Protein AF-0000000074520453 (afdb_homodimer)

Structure (mmCIF, N/CA/C/O backbone):
data_AF-0000000074520453-model_v1
#
loop_
_entity.id
_entity.type
_entity.pdbx_description
1 polymer 'Transcriptional regulator, TetR family'
#
loop_
_atom_site.group_PDB
_atom_site.id
_atom_site.type_symbol
_atom_site.label_atom_id
_atom_site.label_alt_id
_atom_site.label_comp_id
_atom_site.label_asym_id
_atom_site.label_entity_id
_atom_site.label_seq_id
_atom_site.pdbx_PDB_ins_code
_atom_site.Cartn_x
_atom_site.Cartn_y
_atom_site.Cartn_z
_atom_site.occupancy
_atom_site.B_iso_or_equiv
_atom_site.auth_seq_id
_atom_site.auth_comp_id
_atom_site.auth_asym_id
_atom_site.auth_atom_id
_atom_site.pdbx_PDB_model_num
ATOM 1 N N . MET A 1 1 ? -25.594 -18.703 -14.453 1 87.06 1 MET A N 1
ATOM 2 C CA . MET A 1 1 ? -26.094 -17.484 -15.078 1 87.06 1 MET A CA 1
ATOM 3 C C . MET A 1 1 ? -26.5 -16.453 -14.023 1 87.06 1 MET A C 1
ATOM 5 O O . MET A 1 1 ? -25.906 -15.383 -13.938 1 87.06 1 MET A O 1
ATOM 9 N N . THR A 1 2 ? -27.297 -16.922 -13 1 93.69 2 THR A N 1
ATOM 10 C CA . THR A 1 2 ? -27.812 -16 -11.984 1 93.69 2 THR A CA 1
ATOM 11 C C . THR A 1 2 ? -26.688 -15.523 -11.078 1 93.69 2 THR A C 1
ATOM 13 O O . THR A 1 2 ? -26.547 -14.32 -10.836 1 93.69 2 THR A O 1
ATOM 16 N N . ARG A 1 3 ? -25.828 -16.422 -10.727 1 95.81 3 ARG A N 1
ATOM 17 C CA . ARG A 1 3 ? -24.719 -16.094 -9.836 1 95.81 3 ARG A CA 1
ATOM 18 C C . ARG A 1 3 ? -23.812 -15.047 -10.461 1 95.81 3 ARG A C 1
ATOM 20 O O . ARG A 1 3 ? -23.406 -14.086 -9.805 1 95.81 3 ARG A O 1
ATOM 27 N N . GLU A 1 4 ? -23.547 -15.211 -11.695 1 96.06 4 GLU A N 1
ATOM 28 C CA . GLU A 1 4 ? -22.672 -14.281 -12.422 1 96.06 4 GLU A CA 1
ATOM 29 C C . GLU A 1 4 ? -23.328 -12.906 -12.547 1 96.06 4 GLU A C 1
ATOM 31 O O . GLU A 1 4 ? -22.641 -11.883 -12.438 1 96.06 4 GLU A O 1
ATOM 36 N N . ARG A 1 5 ? -24.578 -12.93 -12.766 1 96.88 5 ARG A N 1
ATOM 37 C CA . ARG A 1 5 ? -25.312 -11.672 -12.859 1 96.88 5 ARG A CA 1
ATOM 38 C C . ARG A 1 5 ? -25.219 -10.883 -11.562 1 96.88 5 ARG A C 1
ATOM 40 O O . ARG A 1 5 ? -25.047 -9.664 -11.578 1 96.88 5 ARG A O 1
ATOM 47 N N . ILE A 1 6 ? -25.328 -11.594 -10.484 1 98.12 6 ILE A N 1
ATOM 48 C CA . ILE A 1 6 ? -25.25 -10.977 -9.164 1 98.12 6 ILE A CA 1
ATOM 49 C C . ILE A 1 6 ? -23.844 -10.406 -8.945 1 98.12 6 ILE A C 1
ATOM 51 O O . ILE A 1 6 ? -23.688 -9.258 -8.531 1 98.12 6 ILE A O 1
ATOM 55 N N . LEU A 1 7 ? -22.844 -11.172 -9.32 1 98.25 7 LEU A N 1
ATOM 56 C CA . LEU A 1 7 ? -21.469 -10.75 -9.125 1 98.25 7 LEU A CA 1
ATOM 57 C C . LEU A 1 7 ? -21.125 -9.578 -10.047 1 98.25 7 LEU A C 1
ATOM 59 O O . LEU A 1 7 ? -20.406 -8.664 -9.641 1 98.25 7 LEU A O 1
ATOM 63 N N . MET A 1 8 ? -21.703 -9.562 -11.211 1 97.81 8 MET A N 1
ATOM 64 C CA . MET A 1 8 ? -21.453 -8.469 -12.141 1 97.81 8 MET A CA 1
ATOM 65 C C . MET A 1 8 ? -22.109 -7.184 -11.656 1 97.81 8 MET A C 1
ATOM 67 O O . MET A 1 8 ? -21.547 -6.098 -11.82 1 97.81 8 MET A O 1
ATOM 71 N N . ALA A 1 9 ? -23.25 -7.344 -11.086 1 98.06 9 ALA A N 1
ATOM 72 C CA . ALA A 1 9 ? -23.922 -6.184 -10.492 1 98.06 9 ALA A CA 1
ATOM 73 C C . ALA A 1 9 ? -23.094 -5.617 -9.336 1 98.06 9 ALA A C 1
ATOM 75 O O . ALA A 1 9 ? -22.969 -4.402 -9.195 1 98.06 9 ALA A O 1
ATOM 76 N N . ALA A 1 10 ? -22.594 -6.52 -8.539 1 98.19 10 ALA A N 1
ATOM 77 C CA . ALA A 1 10 ? -21.734 -6.094 -7.445 1 98.19 10 ALA A CA 1
ATOM 78 C C . ALA A 1 10 ? -20.5 -5.371 -7.98 1 98.19 10 ALA A C 1
ATOM 80 O O . ALA A 1 10 ? -20.109 -4.32 -7.461 1 98.19 10 ALA A O 1
ATOM 81 N N . LYS A 1 11 ? -19.859 -5.918 -9.008 1 98.25 11 LYS A N 1
ATOM 82 C CA . LYS A 1 11 ? -18.688 -5.316 -9.633 1 98.25 11 LYS A CA 1
ATOM 83 C C . LYS A 1 11 ? -18.984 -3.887 -10.078 1 98.25 11 LYS A C 1
ATOM 85 O O . LYS A 1 11 ? -18.219 -2.969 -9.766 1 98.25 11 LYS A O 1
ATOM 90 N N . ASP A 1 12 ? -20.094 -3.686 -10.773 1 97.69 12 ASP A N 1
ATOM 91 C CA . ASP A 1 12 ? -20.453 -2.371 -11.289 1 97.69 12 ASP A CA 1
ATOM 92 C C . ASP A 1 12 ? -20.688 -1.38 -10.156 1 97.69 12 ASP A C 1
ATOM 94 O O . ASP A 1 12 ? -20.281 -0.221 -10.234 1 97.69 12 ASP A O 1
ATOM 98 N N . TYR A 1 13 ? -21.328 -1.87 -9.141 1 98 13 TYR A N 1
ATOM 99 C CA . TYR A 1 13 ? -21.578 -1.03 -7.977 1 98 13 TYR A CA 1
ATOM 100 C C . TYR A 1 13 ? -20.281 -0.641 -7.285 1 98 13 TYR A C 1
ATOM 102 O O . TYR A 1 13 ? -20.078 0.531 -6.965 1 98 13 TYR A O 1
ATOM 110 N N . LEU A 1 14 ? -19.391 -1.543 -7.129 1 97.5 14 LEU A N 1
ATOM 111 C CA . LEU A 1 14 ? -18.203 -1.374 -6.297 1 97.5 14 LEU A CA 1
ATOM 112 C C . LEU A 1 14 ? -17.125 -0.59 -7.039 1 97.5 14 LEU A C 1
ATOM 114 O O . LEU A 1 14 ? -16.172 -0.107 -6.43 1 97.5 14 LEU A O 1
ATOM 118 N N . GLU A 1 15 ? -17.25 -0.456 -8.312 1 96.75 15 GLU A N 1
ATOM 119 C CA . GLU A 1 15 ? -16.344 0.388 -9.078 1 96.75 15 GLU A CA 1
ATOM 120 C C . GLU A 1 15 ? -16.531 1.862 -8.727 1 96.75 15 GLU A C 1
ATOM 122 O O . GLU A 1 15 ? -15.625 2.674 -8.93 1 96.75 15 GLU A O 1
ATOM 127 N 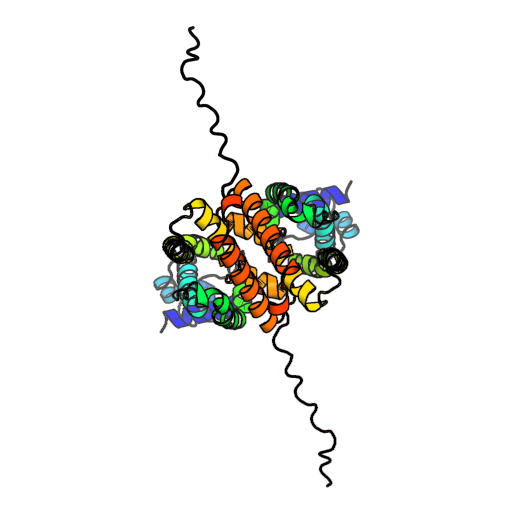N . LYS A 1 16 ? -17.703 2.088 -8.133 1 94.62 16 LYS A N 1
ATOM 128 C CA . LYS A 1 16 ? -18.047 3.488 -7.906 1 94.62 16 LYS A CA 1
ATOM 129 C C . LYS A 1 16 ? -18.359 3.75 -6.438 1 94.62 16 LYS A C 1
ATOM 131 O O . LYS A 1 16 ? -18.406 4.902 -6 1 94.62 16 LYS A O 1
ATOM 136 N N . ASN A 1 17 ? -18.578 2.65 -5.715 1 92.44 17 ASN A N 1
ATOM 137 C CA . ASN A 1 17 ? -19.078 2.82 -4.355 1 92.44 17 ASN A CA 1
ATOM 138 C C . ASN A 1 17 ? -18.281 1.992 -3.354 1 92.44 17 ASN A C 1
ATOM 140 O O . ASN A 1 17 ? -17.547 1.086 -3.742 1 92.44 17 ASN A O 1
ATOM 144 N N . ASP A 1 18 ? -18.453 2.322 -2.129 1 91.38 18 ASP A N 1
ATOM 145 C CA . ASP A 1 18 ? -17.797 1.668 -1.004 1 91.38 18 ASP A CA 1
ATOM 146 C C . ASP A 1 18 ? -18.469 0.334 -0.677 1 91.38 18 ASP A C 1
ATOM 148 O O . ASP A 1 18 ? -19.688 0.247 -0.61 1 91.38 18 ASP A O 1
ATOM 152 N N . ILE A 1 19 ? -17.672 -0.676 -0.537 1 94.12 19 ILE A N 1
ATOM 153 C CA . ILE A 1 19 ? -18.172 -2.029 -0.296 1 94.12 19 ILE A CA 1
ATOM 154 C C . ILE A 1 19 ? -18.922 -2.074 1.025 1 94.12 19 ILE A C 1
ATOM 156 O O . ILE A 1 19 ? -19.859 -2.871 1.187 1 94.12 19 ILE A O 1
ATOM 160 N N . GLU A 1 20 ? -18.531 -1.206 1.983 1 90.81 20 GLU A N 1
ATOM 161 C CA . GLU A 1 20 ? -19.188 -1.22 3.293 1 90.81 20 GLU A CA 1
ATOM 162 C C . GLU A 1 20 ? -20.625 -0.719 3.203 1 90.81 20 GLU A C 1
ATOM 164 O O . GLU A 1 20 ? -21.406 -0.883 4.145 1 90.81 20 GLU A O 1
ATOM 169 N N . ARG A 1 21 ? -21.047 -0.16 2.098 1 92.12 21 ARG A N 1
ATOM 170 C CA . ARG A 1 21 ? -22.406 0.341 1.896 1 92.12 21 ARG A CA 1
ATOM 171 C C . ARG A 1 21 ? -23.219 -0.631 1.06 1 92.12 21 ARG A C 1
ATOM 173 O O . ARG A 1 21 ? -24.422 -0.419 0.851 1 92.12 21 ARG A O 1
ATOM 180 N N . LEU A 1 22 ? -22.594 -1.627 0.561 1 96.19 22 LEU A N 1
ATOM 181 C CA . LEU A 1 22 ? -23.266 -2.615 -0.266 1 96.19 22 LEU A CA 1
ATOM 182 C C . LEU A 1 22 ? -24.109 -3.551 0.593 1 96.19 22 LEU A C 1
ATOM 184 O O . LEU A 1 22 ? -23.672 -3.998 1.652 1 96.19 22 LEU A O 1
ATOM 188 N N . THR A 1 23 ? -25.344 -3.752 0.227 1 97.25 23 THR A N 1
ATOM 189 C CA . THR A 1 23 ? -26.219 -4.715 0.896 1 97.25 23 THR A CA 1
ATOM 190 C C . THR A 1 23 ? -26.75 -5.746 -0.095 1 97.25 23 THR A C 1
ATOM 192 O O . THR A 1 23 ? -26.75 -5.508 -1.305 1 97.25 23 THR A O 1
ATOM 195 N N . LEU A 1 24 ? -27.172 -6.852 0.428 1 98.06 24 LEU A N 1
ATOM 196 C CA . LEU A 1 24 ? -27.75 -7.887 -0.43 1 98.06 24 LEU A CA 1
ATOM 197 C C . LEU A 1 24 ? -29.016 -7.391 -1.104 1 98.06 24 LEU A C 1
ATOM 199 O O . LEU A 1 24 ? -29.297 -7.73 -2.26 1 98.06 24 LEU A O 1
ATOM 203 N N . ARG A 1 25 ? -29.766 -6.609 -0.446 1 97.75 25 ARG A N 1
ATOM 204 C CA . ARG A 1 25 ? -30.969 -6.027 -1.031 1 97.75 25 ARG A CA 1
ATOM 205 C C . ARG A 1 25 ? -30.625 -5.133 -2.217 1 97.75 25 ARG A C 1
ATOM 207 O O . ARG A 1 25 ? -31.281 -5.199 -3.262 1 97.75 25 ARG A O 1
ATOM 214 N N . ARG A 1 26 ? -29.656 -4.332 -2.031 1 97.88 26 ARG A N 1
ATOM 215 C CA . ARG A 1 26 ? -29.219 -3.436 -3.098 1 97.88 26 ARG A CA 1
ATOM 216 C C . ARG A 1 26 ? -28.719 -4.223 -4.301 1 97.88 26 ARG A C 1
ATOM 218 O O . ARG A 1 26 ? -29 -3.867 -5.445 1 97.88 26 ARG A O 1
ATOM 225 N N . VAL A 1 27 ? -27.922 -5.277 -4.074 1 98 27 VAL A N 1
ATOM 226 C CA . VAL A 1 27 ? -27.391 -6.113 -5.148 1 98 27 VAL A CA 1
ATOM 227 C C . VAL A 1 27 ? -28.547 -6.781 -5.898 1 98 27 VAL A C 1
ATOM 229 O O . VAL A 1 27 ? -28.5 -6.922 -7.121 1 98 27 VAL A O 1
ATOM 232 N N . ALA A 1 28 ? -29.562 -7.211 -5.156 1 98.25 28 ALA A N 1
ATOM 233 C CA . ALA A 1 28 ? -30.75 -7.785 -5.789 1 98.25 28 ALA A CA 1
ATOM 234 C C . ALA A 1 28 ? -31.391 -6.789 -6.738 1 98.25 28 ALA A C 1
ATOM 236 O O . ALA A 1 28 ? -31.672 -7.113 -7.895 1 98.25 28 ALA A O 1
ATOM 237 N N . GLU A 1 29 ? -31.578 -5.613 -6.293 1 98.12 29 GLU A N 1
ATOM 238 C CA . GLU A 1 29 ? -32.156 -4.547 -7.098 1 98.12 29 GLU A CA 1
ATOM 239 C C . GLU A 1 29 ? -31.344 -4.285 -8.352 1 98.12 29 GLU A C 1
ATOM 241 O O . GLU A 1 29 ? -31.891 -4.207 -9.453 1 98.12 29 GLU A O 1
ATOM 246 N N . LEU A 1 30 ? -30.078 -4.211 -8.227 1 97.56 30 LEU A N 1
ATOM 247 C CA . LEU A 1 30 ? -29.188 -3.84 -9.312 1 97.56 30 LEU A CA 1
ATOM 248 C C . LEU A 1 30 ? -29.062 -4.977 -10.32 1 97.56 30 LEU A C 1
ATOM 250 O O . LEU A 1 30 ? -28.859 -4.73 -11.516 1 97.56 30 LEU A O 1
ATOM 254 N N . SER A 1 31 ? -29.125 -6.211 -9.812 1 98 31 SER A N 1
ATOM 255 C CA . SER A 1 31 ? -28.906 -7.383 -10.656 1 98 31 SER A CA 1
ATOM 256 C C . SER A 1 31 ? -30.203 -7.805 -11.359 1 98 31 SER A C 1
ATOM 258 O O . SER A 1 31 ? -30.172 -8.609 -12.297 1 98 31 SER A O 1
ATOM 260 N N . GLY A 1 32 ? -31.328 -7.359 -10.883 1 97.62 32 GLY A N 1
ATOM 261 C CA . GLY A 1 32 ? -32.594 -7.793 -11.406 1 97.62 32 GLY A CA 1
ATOM 262 C C . GLY A 1 32 ? -33 -9.188 -10.961 1 97.62 32 GLY A C 1
ATOM 263 O O . GLY A 1 32 ? -33.844 -9.836 -11.586 1 97.62 32 GLY A O 1
ATOM 264 N N . VAL A 1 33 ? -32.281 -9.68 -10.039 1 97.88 33 VAL A N 1
ATOM 265 C CA . VAL A 1 33 ? -32.594 -10.969 -9.43 1 97.88 33 VAL A CA 1
ATOM 266 C C . VAL A 1 33 ? -33.375 -10.75 -8.141 1 97.88 33 VAL A C 1
ATOM 268 O O . VAL A 1 33 ? -33.094 -9.82 -7.383 1 97.88 33 VAL A O 1
ATOM 271 N N . SER A 1 34 ? -34.375 -11.586 -7.926 1 97.25 34 SER A N 1
ATOM 272 C CA . SER A 1 34 ? -35.188 -11.414 -6.746 1 97.25 34 SER A CA 1
ATOM 273 C C . SER A 1 34 ? -34.375 -11.562 -5.465 1 97.25 34 SER A C 1
ATOM 275 O O . SER A 1 34 ? -33.438 -12.367 -5.402 1 97.25 34 SER A O 1
ATOM 277 N N . PRO A 1 35 ? -34.812 -10.797 -4.418 1 97.31 35 PRO A N 1
ATOM 278 C CA . PRO A 1 35 ? -34.062 -10.883 -3.15 1 97.31 35 PRO A CA 1
ATOM 279 C C . PRO A 1 35 ? -34 -12.312 -2.605 1 97.31 35 PRO A C 1
ATOM 281 O O . PRO A 1 35 ? -32.906 -12.781 -2.234 1 97.31 35 PRO A O 1
ATOM 284 N N . PRO A 1 36 ? -35.062 -13.086 -2.594 1 97.75 36 PRO A N 1
ATOM 285 C CA . PRO A 1 36 ? -34.969 -14.461 -2.102 1 97.75 36 PRO A CA 1
ATOM 286 C C . PRO A 1 36 ? -33.938 -15.289 -2.867 1 97.75 36 PRO A C 1
ATOM 288 O O . PRO A 1 36 ? -33.188 -16.078 -2.266 1 97.75 36 PRO A O 1
ATOM 291 N N . THR A 1 37 ? -33.875 -15.078 -4.094 1 97.88 37 THR A N 1
ATOM 292 C CA . THR A 1 37 ? -32.906 -15.797 -4.926 1 97.88 37 THR A CA 1
ATOM 293 C C . THR A 1 37 ? -31.484 -15.375 -4.582 1 97.88 37 THR A C 1
ATOM 295 O O . THR A 1 37 ? -30.594 -16.219 -4.484 1 97.88 37 THR A O 1
ATOM 298 N N . VAL A 1 38 ? -31.234 -14.055 -4.414 1 98.31 38 VAL A N 1
ATOM 299 C CA . VAL A 1 38 ? -29.906 -13.562 -4.039 1 98.31 38 VAL A CA 1
ATOM 300 C C . VAL A 1 38 ? -29.5 -14.148 -2.691 1 98.31 38 VAL A C 1
ATOM 302 O O . VAL A 1 38 ? -28.375 -14.633 -2.531 1 98.31 38 VAL A O 1
ATOM 305 N N . TYR A 1 39 ? -30.453 -14.219 -1.757 1 97.94 39 TYR A N 1
ATOM 306 C CA . TYR A 1 39 ? -30.172 -14.734 -0.421 1 97.94 39 TYR A CA 1
ATOM 307 C C . TYR A 1 39 ? -29.922 -16.234 -0.461 1 97.94 39 TYR A C 1
ATOM 309 O O . TYR A 1 39 ? -29.172 -16.766 0.371 1 97.94 39 TYR A O 1
ATOM 317 N N . ALA A 1 40 ? -30.547 -16.906 -1.417 1 97.75 40 ALA A N 1
ATOM 318 C CA . ALA A 1 40 ? -30.297 -18.328 -1.584 1 97.75 40 ALA A CA 1
ATOM 319 C C . ALA A 1 40 ? -28.875 -18.578 -2.068 1 97.75 40 ALA A C 1
ATOM 321 O O . ALA A 1 40 ? -28.219 -19.547 -1.644 1 97.75 40 ALA A O 1
ATOM 322 N N . HIS A 1 41 ? -28.359 -17.734 -2.924 1 97.88 41 HIS A N 1
ATOM 323 C CA . HIS A 1 41 ? -27 -17.875 -3.469 1 97.88 41 HIS A CA 1
ATOM 324 C C . HIS A 1 41 ? -25.953 -17.391 -2.473 1 97.88 41 HIS A C 1
ATOM 326 O O . HIS A 1 41 ? -24.891 -18 -2.352 1 97.88 41 HIS A O 1
ATOM 332 N N . PHE A 1 42 ? -26.297 -16.25 -1.797 1 98.38 42 PHE A N 1
ATOM 333 C CA . PHE A 1 42 ? -25.406 -15.602 -0.833 1 98.38 42 PHE A CA 1
ATOM 334 C C . PHE A 1 42 ? -26.156 -15.25 0.443 1 98.38 42 PHE A C 1
ATOM 336 O O . PHE A 1 42 ? -26.641 -14.125 0.594 1 98.38 42 PHE A O 1
ATOM 343 N N . PRO A 1 43 ? -26.125 -16.109 1.357 1 98 43 PRO A N 1
ATOM 344 C CA . PRO A 1 43 ? -26.922 -15.938 2.57 1 98 43 PRO A CA 1
ATOM 345 C C . PRO A 1 43 ? -26.5 -14.719 3.393 1 98 43 PRO A C 1
ATOM 347 O O . PRO A 1 43 ? -27.328 -14.125 4.094 1 98 43 PRO A O 1
ATOM 350 N N . THR A 1 44 ? -25.188 -14.422 3.348 1 97.12 44 THR A N 1
ATOM 351 C CA . THR A 1 44 ? -24.688 -13.25 4.066 1 97.12 44 THR A CA 1
ATOM 352 C C . THR A 1 44 ? -23.828 -12.375 3.148 1 97.12 44 THR A C 1
ATOM 354 O O . THR A 1 44 ? -23.406 -12.82 2.08 1 97.12 44 THR A O 1
ATOM 357 N N . MET A 1 45 ? -23.641 -11.227 3.562 1 96.5 45 MET A N 1
ATOM 358 C CA . MET A 1 45 ? -22.75 -10.336 2.816 1 96.5 45 MET A CA 1
ATOM 359 C C . MET A 1 45 ? -21.328 -10.906 2.754 1 96.5 45 MET A C 1
ATOM 361 O O . MET A 1 45 ? -20.641 -10.773 1.738 1 96.5 45 MET A O 1
ATOM 365 N N . ASP A 1 46 ? -20.969 -11.531 3.795 1 95.94 46 ASP A N 1
ATOM 366 C CA . ASP A 1 46 ? -19.641 -12.172 3.814 1 95.94 46 ASP A CA 1
ATOM 367 C C . ASP A 1 46 ? -19.531 -13.242 2.732 1 95.94 46 ASP A C 1
ATOM 369 O O . ASP A 1 46 ? -18.5 -13.375 2.09 1 95.94 46 ASP A O 1
ATOM 373 N N . ASP A 1 47 ? -20.562 -13.93 2.551 1 97.5 47 ASP A N 1
ATOM 374 C CA . ASP A 1 47 ? -20.594 -14.945 1.502 1 97.5 47 ASP A CA 1
ATOM 375 C C . ASP A 1 47 ? -20.453 -14.305 0.12 1 97.5 47 ASP A C 1
ATOM 377 O O . ASP A 1 47 ? -19.75 -14.828 -0.742 1 97.5 47 ASP A O 1
ATOM 381 N N . LEU A 1 48 ? -21.172 -13.211 -0.053 1 98.25 48 LEU A N 1
ATOM 382 C CA . LEU A 1 48 ? -21.078 -12.516 -1.33 1 98.25 48 LEU A CA 1
ATOM 383 C C . LEU A 1 48 ? -19.672 -11.984 -1.561 1 98.25 48 LEU A C 1
ATOM 385 O O . LEU A 1 48 ? -19.109 -12.148 -2.648 1 98.25 48 LEU A O 1
ATOM 389 N N . ILE A 1 49 ? -19.062 -11.414 -0.543 1 97.5 49 ILE A N 1
ATOM 390 C CA . ILE A 1 49 ? -17.75 -10.805 -0.668 1 97.5 49 ILE A CA 1
ATOM 391 C C . ILE A 1 49 ? -16.703 -11.883 -0.929 1 97.5 49 ILE A C 1
ATOM 393 O O . ILE A 1 49 ? -15.805 -11.703 -1.751 1 97.5 49 ILE A O 1
ATOM 397 N N . ALA A 1 50 ? -16.844 -12.961 -0.25 1 96.94 50 ALA A N 1
ATOM 398 C CA . ALA A 1 50 ? -15.945 -14.086 -0.481 1 96.94 50 ALA A CA 1
ATOM 399 C C . ALA A 1 50 ? -16.047 -14.594 -1.917 1 96.94 50 ALA A C 1
ATOM 401 O O . ALA A 1 50 ? -15.039 -14.828 -2.574 1 96.94 50 ALA A O 1
ATOM 402 N N . ALA A 1 51 ? -17.25 -14.719 -2.377 1 97.5 51 ALA A N 1
ATOM 403 C CA . ALA A 1 51 ? -17.469 -15.164 -3.75 1 97.5 51 ALA A CA 1
ATOM 404 C C . ALA A 1 51 ? -16.938 -14.148 -4.75 1 97.5 51 ALA A C 1
ATOM 406 O O . ALA A 1 51 ? -16.359 -14.516 -5.777 1 97.5 51 ALA A O 1
ATOM 407 N N . PHE A 1 52 ? -17.109 -12.961 -4.441 1 97.81 52 PHE A N 1
ATOM 408 C CA . PHE A 1 52 ? -16.625 -11.883 -5.297 1 97.81 52 PHE A CA 1
ATOM 409 C C . PHE A 1 52 ? -15.094 -11.891 -5.359 1 97.81 52 PHE A C 1
ATOM 411 O O . PHE A 1 52 ? -14.516 -11.695 -6.43 1 97.81 52 PHE A O 1
ATOM 418 N N . PHE A 1 53 ? -14.477 -12.102 -4.289 1 96.44 53 PHE A N 1
ATOM 419 C CA . PHE A 1 53 ? -13.031 -12.227 -4.219 1 96.44 53 PHE A CA 1
ATOM 420 C C . PHE A 1 53 ? -12.539 -13.359 -5.117 1 96.44 53 PHE A C 1
ATOM 422 O O . PHE A 1 53 ? -11.609 -13.172 -5.906 1 96.44 53 PHE A O 1
ATOM 429 N N . GLN A 1 54 ? -13.188 -14.469 -5.012 1 95.38 54 GLN A N 1
ATOM 430 C CA . GLN A 1 54 ? -12.82 -15.625 -5.82 1 95.38 54 GLN A CA 1
ATOM 431 C C . GLN A 1 54 ? -13.102 -15.383 -7.297 1 95.38 54 GLN A C 1
ATOM 433 O O . GLN A 1 54 ? -12.414 -15.93 -8.164 1 95.38 54 GLN A O 1
ATOM 438 N N . TRP A 1 55 ? -14.086 -14.562 -7.531 1 96.69 55 TRP A N 1
ATOM 439 C CA . TRP A 1 55 ? -14.43 -14.18 -8.898 1 96.69 55 TRP A CA 1
ATOM 440 C C . TRP A 1 55 ? -13.375 -13.25 -9.484 1 96.69 55 TRP A C 1
ATOM 442 O O . TRP A 1 55 ? -13 -13.391 -10.656 1 96.69 55 TRP A O 1
ATOM 452 N N . LEU A 1 56 ? -12.852 -12.383 -8.742 1 96.81 56 LEU A N 1
ATOM 453 C CA . LEU A 1 56 ? -11.93 -11.344 -9.195 1 96.81 56 LEU A CA 1
ATOM 454 C C . LEU A 1 56 ? -10.508 -11.891 -9.297 1 96.81 56 LEU A C 1
ATOM 456 O O . LEU A 1 56 ? -9.75 -11.5 -10.188 1 96.81 56 LEU A O 1
ATOM 460 N N . LYS A 1 57 ? -10.148 -12.828 -8.516 1 95 57 LYS A N 1
ATOM 461 C CA . LYS A 1 57 ? -8.789 -13.336 -8.352 1 95 57 LYS A CA 1
ATOM 462 C C . LYS A 1 57 ? -8.227 -13.836 -9.68 1 95 57 LYS A C 1
ATOM 464 O O . LYS A 1 57 ? -7.141 -13.43 -10.102 1 95 57 LYS A O 1
ATOM 469 N N . PRO A 1 58 ? -8.945 -14.68 -10.438 1 95.06 58 PRO A N 1
ATOM 470 C CA . PRO A 1 58 ? -8.422 -15.133 -11.727 1 95.06 58 PRO A CA 1
ATOM 471 C C . PRO A 1 58 ? -8.367 -14.023 -12.773 1 95.06 58 PRO A C 1
ATOM 473 O O . PRO A 1 58 ? -7.531 -14.062 -13.68 1 95.06 58 PRO A O 1
ATOM 476 N N . ARG A 1 59 ? -9.172 -13.062 -12.641 1 96.75 59 ARG A N 1
ATOM 477 C CA . ARG A 1 59 ? -9.211 -11.953 -13.586 1 96.75 59 ARG A CA 1
ATOM 478 C C . ARG A 1 59 ? -8.023 -11.016 -13.391 1 96.75 59 ARG A C 1
ATOM 480 O O . ARG A 1 59 ? -7.59 -10.352 -14.328 1 96.75 59 ARG A O 1
ATOM 487 N N . LEU A 1 60 ? -7.477 -11.039 -12.219 1 96.69 60 LEU A N 1
ATOM 488 C CA . LEU A 1 60 ? -6.27 -10.273 -11.914 1 96.69 60 LEU A CA 1
ATOM 489 C C . LEU A 1 60 ? -5.02 -11.102 -12.195 1 96.69 60 LEU A C 1
ATOM 491 O O . LEU A 1 60 ? -3.902 -10.586 -12.133 1 96.69 60 LEU A O 1
ATOM 495 N N . GLY A 1 61 ? -5.191 -12.391 -12.445 1 94.5 61 GLY A N 1
ATOM 496 C CA . GLY A 1 61 ? -4.066 -13.281 -12.703 1 94.5 61 GLY A CA 1
ATOM 497 C C . GLY A 1 61 ? -3.402 -13.781 -11.438 1 94.5 61 GLY A C 1
ATOM 498 O O . GLY A 1 61 ? -2.336 -14.398 -11.5 1 94.5 61 GLY A O 1
ATOM 499 N N . LEU A 1 62 ? -4.004 -13.555 -10.297 1 91.25 62 LEU A N 1
ATOM 500 C CA . LEU A 1 62 ? -3.381 -13.844 -9.008 1 91.25 62 LEU A CA 1
ATOM 501 C C . LEU A 1 62 ? -3.562 -15.312 -8.633 1 91.25 62 LEU A C 1
ATOM 503 O O . LEU A 1 62 ? -2.98 -15.781 -7.652 1 91.25 62 LEU A O 1
ATOM 507 N N . ASP A 1 63 ? -4.297 -16.047 -9.398 1 87.81 63 ASP A N 1
ATOM 508 C CA . ASP A 1 63 ? -4.457 -17.469 -9.148 1 87.81 63 ASP A CA 1
ATOM 509 C C . ASP A 1 63 ? -3.604 -18.297 -10.109 1 87.81 63 ASP A C 1
ATOM 511 O O . ASP A 1 63 ? -3.621 -19.531 -10.055 1 87.81 63 ASP A O 1
ATOM 515 N N . GLN A 1 64 ? -2.895 -17.672 -10.953 1 88.81 64 GLN A N 1
ATOM 516 C CA . GLN A 1 64 ? -2.039 -18.359 -11.914 1 88.81 64 GLN A CA 1
ATOM 517 C C . GLN A 1 64 ? -0.696 -18.734 -11.289 1 88.81 64 GLN A C 1
ATOM 519 O O . GLN A 1 64 ? -0.22 -18.047 -10.375 1 88.81 64 GLN A O 1
ATOM 524 N N . PRO A 1 65 ? -0.131 -19.812 -11.789 1 88 65 PRO A N 1
ATOM 525 C CA . PRO A 1 65 ? 1.203 -20.172 -11.305 1 88 65 PRO A CA 1
ATOM 526 C C . PRO A 1 65 ? 2.24 -19.078 -11.578 1 88 65 PRO A C 1
ATOM 528 O O . PRO A 1 65 ? 2.174 -18.406 -12.602 1 88 65 PRO A O 1
ATOM 531 N N . LEU A 1 66 ? 3.094 -18.969 -10.68 1 90.25 66 LEU A N 1
ATOM 532 C CA . LEU A 1 66 ? 4.184 -18.016 -10.867 1 90.25 66 LEU A CA 1
ATOM 533 C C . LEU A 1 66 ? 5.172 -18.516 -11.914 1 90.25 66 LEU A C 1
ATOM 535 O O . LEU A 1 66 ? 5.355 -19.719 -12.07 1 90.25 66 LEU A O 1
ATOM 539 N N . PRO A 1 67 ? 5.734 -17.594 -12.664 1 91.06 67 PRO A N 1
ATOM 540 C CA . PRO A 1 67 ? 6.809 -18 -13.578 1 91.06 67 PRO A CA 1
ATOM 541 C C . PRO A 1 67 ? 8.062 -18.469 -12.836 1 91.06 67 PRO A C 1
ATOM 543 O O . PRO A 1 67 ? 8.117 -18.406 -11.602 1 91.06 67 PRO A O 1
ATOM 546 N N . SER A 1 68 ? 9.047 -18.984 -13.656 1 91.12 68 SER A N 1
ATOM 547 C CA . SER A 1 68 ? 10.328 -19.359 -13.078 1 91.12 68 SER A CA 1
ATOM 548 C C . SER A 1 68 ? 11.039 -18.172 -12.461 1 91.12 68 SER A C 1
ATOM 550 O O . SER A 1 68 ? 10.711 -17.016 -12.766 1 91.12 68 SER A O 1
ATOM 552 N N . LEU A 1 69 ? 11.977 -18.422 -11.609 1 91.56 69 LEU A N 1
ATOM 553 C CA . LEU A 1 69 ? 12.742 -17.359 -10.969 1 91.56 69 LEU A CA 1
ATOM 554 C C . LEU A 1 69 ? 13.422 -16.484 -12.016 1 91.56 69 LEU A C 1
ATOM 556 O O . LEU A 1 69 ? 13.477 -15.258 -11.852 1 91.56 69 LEU A O 1
ATOM 560 N N . LYS A 1 70 ? 13.844 -17.109 -13.086 1 91.75 70 LYS A N 1
ATOM 561 C CA . LYS A 1 70 ? 14.523 -16.391 -14.164 1 91.75 70 LYS A CA 1
ATOM 562 C C . LYS A 1 70 ? 13.578 -15.414 -14.859 1 91.75 70 LYS A C 1
ATOM 564 O O . LYS A 1 70 ? 14.008 -14.367 -15.336 1 91.75 70 LYS A O 1
ATOM 569 N N . GLU A 1 71 ? 12.281 -15.75 -14.828 1 95.06 71 GLU A N 1
ATOM 570 C CA . GLU A 1 71 ? 11.297 -14.945 -15.547 1 95.06 71 GLU A CA 1
ATOM 571 C C . GLU A 1 71 ? 10.453 -14.117 -14.586 1 95.06 71 GLU A C 1
ATOM 573 O O . GLU A 1 71 ? 9.547 -13.391 -15.008 1 95.06 71 GLU A O 1
ATOM 578 N N . LEU A 1 72 ? 10.758 -14.164 -13.352 1 95.75 72 LEU A N 1
ATOM 579 C CA . LEU A 1 72 ? 9.906 -13.555 -12.344 1 95.75 72 LEU A CA 1
ATOM 580 C C . LEU A 1 72 ? 9.805 -12.047 -12.555 1 95.75 72 LEU A C 1
ATOM 582 O O . LEU A 1 72 ? 8.75 -11.453 -12.328 1 95.75 72 LEU A O 1
ATOM 586 N N . ALA A 1 73 ? 10.875 -11.445 -13.023 1 96.75 73 ALA A N 1
ATOM 587 C CA . ALA A 1 73 ? 10.914 -10 -13.227 1 96.75 73 ALA A CA 1
ATOM 588 C C . ALA A 1 73 ? 9.945 -9.57 -14.32 1 96.75 73 ALA A C 1
ATOM 590 O O . ALA A 1 73 ? 9.641 -8.383 -14.461 1 96.75 73 ALA A O 1
ATOM 591 N N . THR A 1 74 ? 9.383 -10.477 -15.141 1 96.75 74 THR A N 1
ATOM 592 C CA . THR A 1 74 ? 8.422 -10.156 -16.188 1 96.75 74 THR A CA 1
ATOM 593 C C . THR A 1 74 ? 6.992 -10.25 -15.672 1 96.75 74 THR A C 1
ATOM 595 O O . THR A 1 74 ? 6.043 -9.922 -16.391 1 96.75 74 THR A O 1
ATOM 598 N N . LEU A 1 75 ? 6.855 -10.695 -14.477 1 96.69 75 LEU A N 1
ATOM 599 C CA . LEU A 1 75 ? 5.543 -10.93 -13.883 1 96.69 75 LEU A CA 1
ATOM 600 C C . LEU A 1 75 ? 4.699 -9.664 -13.898 1 96.69 75 LEU A C 1
ATOM 602 O O . LEU A 1 75 ? 3.51 -9.703 -14.211 1 96.69 75 LEU A O 1
ATOM 606 N N . PRO A 1 76 ? 5.254 -8.5 -13.57 1 98.06 76 PRO A N 1
ATOM 607 C CA . PRO A 1 76 ? 4.453 -7.273 -13.641 1 98.06 76 PRO A CA 1
ATOM 608 C C . PRO A 1 76 ? 3.875 -7.023 -15.031 1 98.06 76 PRO A C 1
ATOM 610 O O . PRO A 1 76 ? 2.775 -6.484 -15.164 1 98.06 76 PRO A O 1
ATOM 613 N N . ASP A 1 77 ? 4.574 -7.43 -16.062 1 97.56 77 ASP A N 1
ATOM 614 C CA . ASP A 1 77 ? 4.078 -7.277 -17.422 1 97.56 77 ASP A CA 1
ATOM 615 C C . ASP A 1 77 ? 2.803 -8.094 -17.641 1 97.56 77 ASP A C 1
ATOM 617 O O . ASP A 1 77 ? 1.944 -7.715 -18.438 1 97.56 77 ASP A O 1
ATOM 621 N N . ARG A 1 78 ? 2.719 -9.109 -16.953 1 96.75 78 ARG A N 1
ATOM 622 C CA . ARG A 1 78 ? 1.572 -10 -17.078 1 96.75 78 ARG A CA 1
ATOM 623 C C . ARG A 1 78 ? 0.417 -9.547 -16.203 1 96.75 78 ARG A C 1
ATOM 625 O O . ARG A 1 78 ? -0.744 -9.594 -16.609 1 96.75 78 ARG A O 1
ATOM 632 N N . LEU A 1 79 ? 0.709 -9.078 -15.039 1 98 79 LEU A N 1
ATOM 633 C CA . LEU A 1 79 ? -0.313 -8.82 -14.031 1 98 79 LEU A CA 1
ATOM 634 C C . LEU A 1 79 ? -0.833 -7.395 -14.133 1 98 79 LEU A C 1
ATOM 636 O O . LEU A 1 79 ? -2.039 -7.156 -14.023 1 98 79 LEU A O 1
ATOM 640 N N . PHE A 1 80 ? -0.005 -6.406 -14.359 1 98.56 80 PHE A N 1
ATOM 641 C CA . PHE A 1 80 ? -0.341 -5.004 -14.148 1 98.56 80 PHE A CA 1
ATOM 642 C C . PHE A 1 80 ? -1.363 -4.531 -15.172 1 98.56 80 PHE A C 1
ATOM 644 O O . PHE A 1 80 ? -2.234 -3.719 -14.859 1 98.56 80 PHE A O 1
ATOM 651 N N . PRO A 1 81 ? -1.335 -5.02 -16.453 1 98.38 81 PRO A N 1
ATOM 652 C CA . PRO A 1 81 ? -2.432 -4.652 -17.359 1 98.38 81 PRO A CA 1
ATOM 653 C C . PRO A 1 81 ? -3.801 -5.055 -16.812 1 98.38 81 PRO A C 1
ATOM 655 O O . PRO A 1 81 ? -4.789 -4.352 -17.031 1 98.38 81 PRO A O 1
ATOM 658 N N . ARG A 1 82 ? -3.854 -6.117 -16.125 1 98.12 82 ARG A N 1
ATOM 659 C CA . ARG A 1 82 ? -5.098 -6.551 -15.492 1 98.12 82 ARG A CA 1
ATOM 660 C C . ARG A 1 82 ? -5.469 -5.637 -14.328 1 98.12 82 ARG A C 1
ATOM 662 O O . ARG A 1 82 ? -6.641 -5.289 -14.156 1 98.12 82 ARG A O 1
ATOM 669 N N . TYR A 1 83 ? -4.477 -5.277 -13.531 1 98.31 83 TYR A N 1
ATOM 670 C CA . TYR A 1 83 ? -4.73 -4.328 -12.453 1 98.31 83 TYR A CA 1
ATOM 671 C C . TYR A 1 83 ? -5.266 -3.01 -13.008 1 98.31 83 TYR A C 1
ATOM 673 O O . TYR A 1 83 ? -6.168 -2.406 -12.422 1 98.31 83 TYR A O 1
ATOM 681 N N . GLU A 1 84 ? -4.656 -2.604 -14.203 1 98.25 84 GLU A N 1
ATOM 682 C CA . GLU A 1 84 ? -5.133 -1.393 -14.859 1 98.25 84 GLU A CA 1
ATOM 683 C C . GLU A 1 84 ? -6.602 -1.522 -15.266 1 98.25 84 GLU A C 1
ATOM 685 O O . GLU A 1 84 ? -7.387 -0.594 -15.07 1 98.25 84 GLU A O 1
ATOM 690 N N . GLU A 1 85 ? -6.922 -2.633 -15.758 1 97.69 85 GLU A N 1
ATOM 691 C CA . GLU A 1 85 ? -8.281 -2.891 -16.219 1 97.69 85 GLU A CA 1
ATOM 692 C C . GLU A 1 85 ? -9.289 -2.799 -15.086 1 97.69 85 GLU A C 1
ATOM 694 O O . GLU A 1 85 ? -10.375 -2.25 -15.25 1 97.69 85 GLU A O 1
ATOM 699 N N . TYR A 1 86 ? -8.898 -3.24 -13.922 1 97.69 86 TYR A N 1
ATOM 700 C CA . TYR A 1 86 ? -9.797 -3.27 -12.773 1 97.69 86 TYR A CA 1
ATOM 701 C C . TYR A 1 86 ? -9.43 -2.189 -11.766 1 97.69 86 TYR A C 1
ATOM 703 O O . TYR A 1 86 ? -9.758 -2.301 -10.578 1 97.69 86 TYR A O 1
ATOM 711 N N . GLY A 1 87 ? -8.75 -1.196 -12.227 1 96.5 87 GLY A N 1
ATOM 712 C CA . GLY A 1 87 ? -8.164 -0.158 -11.391 1 96.5 87 GLY A CA 1
ATOM 713 C C . GLY A 1 87 ? -9.172 0.479 -10.445 1 96.5 87 GLY A C 1
ATOM 714 O O . GLY A 1 87 ? -8.969 0.474 -9.227 1 96.5 87 GLY A O 1
ATOM 715 N N . PRO A 1 88 ? -10.258 0.9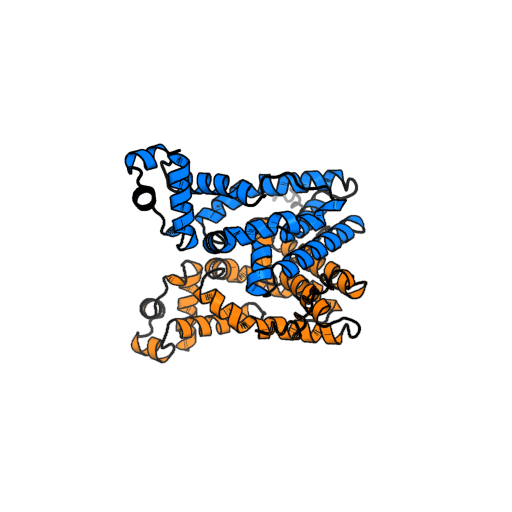86 -10.977 1 94.81 88 PRO A N 1
ATOM 716 C CA . PRO A 1 88 ? -11.258 1.613 -10.117 1 94.81 88 PRO A CA 1
ATOM 717 C C . PRO A 1 88 ? -11.797 0.663 -9.047 1 94.81 88 PRO A C 1
ATOM 719 O O . PRO A 1 88 ? -11.984 1.063 -7.895 1 94.81 88 PRO A O 1
ATOM 722 N N . LEU A 1 89 ? -11.992 -0.576 -9.391 1 97 89 LEU A N 1
ATOM 723 C CA . LEU A 1 89 ? -12.484 -1.586 -8.461 1 97 89 LEU A CA 1
ATOM 724 C C . LEU A 1 89 ? -11.469 -1.856 -7.359 1 97 89 LEU A C 1
ATOM 726 O O . LEU A 1 89 ? -11.812 -1.846 -6.176 1 97 89 LEU A O 1
ATOM 730 N N . LEU A 1 90 ? -10.219 -2.029 -7.738 1 95.62 90 LEU A N 1
ATOM 731 C CA . LEU A 1 90 ? -9.156 -2.297 -6.777 1 95.62 90 LEU A CA 1
ATOM 732 C C . LEU A 1 90 ? -9 -1.134 -5.805 1 95.62 90 LEU A C 1
ATOM 734 O O . LEU A 1 90 ? -8.898 -1.343 -4.594 1 95.62 90 LEU A O 1
ATOM 738 N N . ARG A 1 91 ? -9.062 0.041 -6.273 1 92.81 91 ARG A N 1
ATOM 739 C CA . ARG A 1 91 ? -8.914 1.235 -5.449 1 92.81 91 ARG A CA 1
ATOM 740 C C . ARG A 1 91 ? -10.047 1.352 -4.441 1 92.81 91 ARG A C 1
ATOM 742 O O . ARG A 1 91 ? -9.836 1.799 -3.311 1 92.81 91 ARG A O 1
ATOM 749 N N . ASN A 1 92 ? -11.227 0.918 -4.809 1 92.62 92 ASN A N 1
ATOM 750 C CA . ASN A 1 92 ? -12.383 1.04 -3.932 1 92.62 92 ASN A CA 1
ATOM 751 C C . ASN A 1 92 ? -12.453 -0.109 -2.932 1 92.62 92 ASN A C 1
ATOM 753 O O . ASN A 1 92 ? -13.117 0.003 -1.896 1 92.62 92 ASN A O 1
ATOM 757 N N . LEU A 1 93 ? -11.789 -1.17 -3.275 1 93.44 93 LEU A N 1
ATOM 758 C CA . LEU A 1 93 ? -11.844 -2.344 -2.412 1 93.44 93 LEU A CA 1
ATOM 759 C C . LEU A 1 93 ? -10.703 -2.328 -1.4 1 93.44 93 LEU A C 1
ATOM 761 O O . LEU A 1 93 ? -10.859 -2.791 -0.269 1 93.44 93 LEU A O 1
ATOM 765 N N . MET A 1 94 ? -9.625 -1.78 -1.732 1 89.31 94 MET A N 1
ATOM 766 C CA . MET A 1 94 ? -8.414 -1.852 -0.918 1 89.31 94 MET A CA 1
ATOM 767 C C . MET A 1 94 ? -8.609 -1.122 0.407 1 89.31 94 MET A C 1
ATOM 769 O O . MET A 1 94 ? -9.172 -0.027 0.442 1 89.31 94 MET A O 1
ATOM 773 N N . ASN A 1 95 ? -8.133 -1.738 1.461 1 82.75 95 ASN A N 1
ATOM 774 C CA . ASN A 1 95 ? -8.117 -1.218 2.824 1 82.75 95 ASN A CA 1
ATOM 775 C C . ASN A 1 95 ? -9.523 -1.108 3.4 1 82.75 95 ASN A C 1
ATOM 777 O O . ASN A 1 95 ? -9.773 -0.305 4.301 1 82.75 95 ASN A O 1
ATOM 781 N N . LYS A 1 96 ? -10.43 -1.811 2.773 1 88.06 96 LYS A N 1
ATOM 782 C CA . LYS A 1 96 ? -11.75 -1.986 3.365 1 88.06 96 LYS A CA 1
ATOM 783 C C . LYS A 1 96 ? -11.805 -3.236 4.242 1 88.06 96 LYS A C 1
ATOM 785 O O . LYS A 1 96 ? -11.367 -4.309 3.824 1 88.06 96 LYS A O 1
ATOM 790 N N . PRO A 1 97 ? -12.359 -3.08 5.383 1 86.12 97 PRO A N 1
ATOM 791 C CA . PRO A 1 97 ? -12.297 -4.18 6.348 1 86.12 97 PRO A CA 1
ATOM 792 C C . PRO A 1 97 ? -12.828 -5.492 5.785 1 86.12 97 PRO A C 1
ATOM 794 O O . PRO A 1 97 ? -12.195 -6.539 5.934 1 86.12 97 PRO A O 1
ATOM 797 N N . SER A 1 98 ? -14 -5.52 5.117 1 90.31 98 SER A N 1
ATOM 798 C CA . SER A 1 98 ? -14.594 -6.75 4.605 1 90.31 98 SER A CA 1
ATOM 799 C C . SER A 1 98 ? -13.727 -7.383 3.529 1 90.31 98 SER A C 1
ATOM 801 O O . SER A 1 98 ? -13.602 -8.609 3.465 1 90.31 98 SER A O 1
ATOM 803 N N . TRP A 1 99 ? -13.125 -6.562 2.762 1 91.5 99 TRP A N 1
ATOM 804 C CA . TRP A 1 99 ? -12.242 -7.043 1.707 1 91.5 99 TRP A CA 1
ATOM 805 C C . TRP A 1 99 ? -10.914 -7.535 2.289 1 91.5 99 TRP A C 1
ATOM 807 O O . TRP A 1 99 ? -10.406 -8.578 1.885 1 91.5 99 TRP A O 1
ATOM 817 N N . ASP A 1 100 ? -10.422 -6.801 3.232 1 88.31 100 ASP A N 1
ATOM 818 C CA . ASP A 1 100 ? -9.156 -7.164 3.871 1 88.31 100 ASP A CA 1
ATOM 819 C C . ASP A 1 100 ? -9.266 -8.531 4.551 1 88.31 100 ASP A C 1
ATOM 821 O O . ASP A 1 100 ? -8.289 -9.289 4.586 1 88.31 100 ASP A O 1
ATOM 825 N N . ARG A 1 101 ? -10.43 -8.781 5.062 1 90.44 101 ARG A N 1
ATOM 826 C CA . ARG A 1 101 ? -10.641 -10.086 5.676 1 90.44 101 ARG A CA 1
ATOM 827 C C . ARG A 1 101 ? -10.469 -11.211 4.652 1 90.44 101 ARG A C 1
ATOM 829 O O . ARG A 1 101 ? -9.836 -12.227 4.941 1 90.44 101 ARG A O 1
ATOM 836 N N . GLN A 1 102 ? -11 -10.984 3.502 1 91.75 102 GLN A N 1
ATOM 837 C CA . GLN A 1 102 ? -10.875 -11.984 2.449 1 91.75 102 GLN A CA 1
ATOM 838 C C . GLN A 1 102 ? -9.422 -12.109 1.979 1 91.75 102 GLN A C 1
ATOM 840 O O . GLN A 1 102 ? -8.922 -13.219 1.788 1 91.75 102 GLN A O 1
ATOM 845 N N . ARG A 1 103 ? -8.797 -11.031 1.813 1 89.75 103 ARG A N 1
ATOM 846 C CA . ARG A 1 103 ? -7.402 -11.008 1.381 1 89.75 103 ARG A CA 1
ATOM 847 C C . ARG A 1 103 ? -6.508 -11.742 2.373 1 89.75 103 ARG A C 1
ATOM 849 O O . ARG A 1 103 ? -5.648 -12.531 1.976 1 89.75 103 ARG A O 1
ATOM 856 N N . LEU A 1 104 ? -6.734 -11.492 3.631 1 88.06 104 LEU A N 1
ATOM 857 C CA . LEU A 1 104 ? -5.93 -12.109 4.68 1 88.06 104 LEU A CA 1
ATOM 858 C C . LEU A 1 104 ? -6.188 -13.609 4.75 1 88.06 104 LEU A C 1
ATOM 860 O O . LEU A 1 104 ? -5.266 -14.391 4.992 1 88.06 104 LEU A O 1
ATOM 864 N N . ALA A 1 105 ? -7.391 -13.969 4.523 1 89.12 105 ALA A N 1
ATOM 865 C CA . ALA A 1 105 ? -7.738 -15.391 4.512 1 89.12 105 ALA A CA 1
ATOM 866 C C . ALA A 1 105 ? -7.035 -16.109 3.365 1 89.12 105 ALA A C 1
ATOM 868 O O . ALA A 1 105 ? -6.754 -17.312 3.459 1 89.12 105 ALA A O 1
ATOM 869 N N . ASP A 1 106 ? -6.695 -15.383 2.346 1 89.94 106 ASP A N 1
ATOM 870 C CA . ASP A 1 106 ? -6.086 -15.961 1.151 1 89.94 106 ASP A CA 1
ATOM 871 C C . ASP A 1 106 ? -4.566 -15.82 1.186 1 89.94 106 ASP A C 1
ATOM 873 O O . ASP A 1 106 ? -3.871 -16.328 0.301 1 89.94 106 ASP A O 1
ATOM 877 N N . ARG A 1 107 ? -4.023 -15.188 2.141 1 86.25 107 ARG A N 1
ATOM 878 C CA . ARG A 1 107 ? -2.617 -14.789 2.195 1 86.25 107 ARG A CA 1
ATOM 879 C C . ARG A 1 107 ? -1.702 -16 2.072 1 86.25 107 ARG A C 1
ATOM 881 O O . ARG A 1 107 ? -0.748 -15.992 1.291 1 86.25 107 ARG A O 1
ATOM 888 N N . ASP A 1 108 ? -1.967 -17.094 2.812 1 85.75 108 ASP A N 1
ATOM 889 C CA . ASP A 1 108 ? -1.114 -18.281 2.826 1 85.75 108 ASP A CA 1
ATOM 890 C C . ASP A 1 108 ? -1.125 -18.984 1.47 1 85.75 108 ASP A C 1
ATOM 892 O O . ASP A 1 108 ? -0.087 -19.453 1.002 1 85.75 108 ASP A O 1
ATOM 896 N N . ARG A 1 109 ? -2.268 -19 0.951 1 84.75 109 ARG A N 1
ATOM 897 C CA . ARG A 1 109 ? -2.365 -19.594 -0.376 1 84.75 109 ARG A CA 1
ATOM 898 C C . ARG A 1 109 ? -1.613 -18.766 -1.409 1 84.75 109 ARG A C 1
ATOM 900 O O . ARG A 1 109 ? -0.893 -19.312 -2.248 1 84.75 109 ARG A O 1
ATOM 907 N N . ARG A 1 110 ? -1.763 -17.531 -1.348 1 83.31 110 ARG A N 1
ATOM 908 C CA . ARG A 1 110 ? -1.176 -16.625 -2.324 1 83.31 110 ARG A CA 1
ATOM 909 C C . ARG A 1 110 ? 0.345 -16.609 -2.213 1 83.31 110 ARG A C 1
ATOM 911 O O . ARG A 1 110 ? 1.048 -16.719 -3.221 1 83.31 110 ARG A O 1
ATOM 918 N N . HIS A 1 111 ? 0.861 -16.469 -0.985 1 86.75 111 HIS A N 1
ATOM 919 C CA . HIS A 1 111 ? 2.301 -16.297 -0.822 1 86.75 111 HIS A CA 1
ATOM 920 C C . HIS A 1 111 ? 2.979 -17.625 -0.523 1 86.75 111 HIS A C 1
ATOM 922 O O . HIS A 1 111 ? 4.195 -17.766 -0.674 1 86.75 111 HIS A O 1
ATOM 928 N N . GLY A 1 112 ? 2.172 -18.578 -0.106 1 85.62 112 GLY A N 1
ATOM 929 C CA . GLY A 1 112 ? 2.727 -19.891 0.192 1 85.62 112 GLY A CA 1
ATOM 930 C C . GLY A 1 112 ? 3.35 -20.562 -1.016 1 85.62 112 GLY A C 1
ATOM 931 O O . GLY A 1 112 ? 4.469 -21.078 -0.94 1 85.62 112 GLY A O 1
ATOM 932 N N . GLY A 1 113 ? 2.637 -20.547 -2.107 1 85.25 113 GLY A N 1
ATOM 933 C CA . GLY A 1 113 ? 3.189 -21.109 -3.328 1 85.25 113 GLY A CA 1
ATOM 934 C C . GLY A 1 113 ? 4.488 -20.453 -3.756 1 85.25 113 GLY A C 1
ATOM 935 O O . GLY A 1 113 ? 5.426 -21.125 -4.172 1 85.25 113 GLY A O 1
ATOM 936 N N . TRP A 1 114 ? 4.57 -19.188 -3.627 1 91 114 TRP A N 1
ATOM 937 C CA . TRP A 1 114 ? 5.777 -18.438 -3.941 1 91 114 TRP A CA 1
ATOM 938 C C . TRP A 1 114 ? 6.918 -18.812 -3 1 91 114 TRP A C 1
ATOM 940 O O . TRP A 1 114 ? 8.031 -19.094 -3.445 1 91 114 TRP A O 1
ATOM 950 N N . LEU A 1 115 ? 6.652 -18.875 -1.746 1 91.31 115 LEU A N 1
ATOM 951 C CA . LEU A 1 115 ? 7.676 -19.188 -0.755 1 91.31 115 LEU A CA 1
ATOM 952 C C . LEU A 1 115 ? 8.18 -20.609 -0.925 1 91.31 115 LEU A C 1
ATOM 954 O O . LEU A 1 115 ? 9.375 -20.875 -0.769 1 91.31 115 LEU A O 1
ATOM 958 N N . ASP A 1 116 ? 7.316 -21.516 -1.323 1 89.88 116 ASP A N 1
ATOM 959 C CA . ASP A 1 116 ? 7.723 -22.891 -1.616 1 89.88 116 ASP A CA 1
ATOM 960 C C . ASP A 1 116 ? 8.656 -22.938 -2.824 1 89.88 116 ASP A C 1
ATOM 962 O O . ASP A 1 116 ? 9.664 -23.641 -2.809 1 89.88 116 ASP A O 1
ATOM 966 N N . ALA A 1 117 ? 8.312 -22.188 -3.779 1 88.44 117 ALA A N 1
ATOM 967 C CA . ALA A 1 117 ? 9.086 -22.172 -5.02 1 88.44 117 ALA A CA 1
ATOM 968 C C . ALA A 1 117 ? 10.492 -21.641 -4.777 1 88.44 117 ALA A C 1
ATOM 970 O O . ALA A 1 117 ? 11.477 -22.203 -5.266 1 88.44 117 ALA A O 1
ATOM 971 N N . ILE A 1 118 ? 10.602 -20.562 -4.031 1 90.88 118 ILE A N 1
ATOM 972 C CA . ILE A 1 118 ? 11.93 -19.969 -3.852 1 90.88 118 ILE A CA 1
ATOM 973 C C . ILE A 1 118 ? 12.75 -20.844 -2.904 1 90.88 118 ILE A C 1
ATOM 975 O O . ILE A 1 118 ? 13.984 -20.875 -2.996 1 90.88 118 ILE A O 1
ATOM 979 N N . SER A 1 119 ? 12.062 -21.516 -1.964 1 91.25 119 SER A N 1
ATOM 980 C CA . SER A 1 119 ? 12.758 -22.438 -1.081 1 91.25 119 SER A CA 1
ATOM 981 C C . SER A 1 119 ? 13.461 -23.531 -1.875 1 91.25 119 SER A C 1
ATOM 983 O O . SER A 1 119 ? 14.578 -23.938 -1.538 1 91.25 119 SER A O 1
ATOM 985 N N . ALA A 1 120 ? 12.859 -24.016 -2.893 1 91.38 120 ALA A N 1
ATOM 986 C CA . ALA A 1 120 ? 13.43 -25.047 -3.742 1 91.38 120 ALA A CA 1
ATOM 987 C C . ALA A 1 120 ? 14.633 -24.531 -4.52 1 91.38 120 ALA A C 1
ATOM 989 O O . ALA A 1 120 ? 15.562 -25.281 -4.805 1 91.38 120 ALA A O 1
ATOM 990 N N . GLU A 1 121 ? 14.641 -23.266 -4.793 1 92.06 121 GLU A N 1
ATOM 991 C CA . GLU A 1 121 ? 15.68 -22.656 -5.613 1 92.06 121 GLU A CA 1
ATOM 992 C C . GLU A 1 121 ? 16.875 -22.234 -4.762 1 92.06 121 GLU A C 1
ATOM 994 O O . GLU A 1 121 ? 17.969 -22.031 -5.285 1 92.06 121 GLU A O 1
ATOM 999 N N . PHE A 1 122 ? 16.625 -22.047 -3.461 1 93 122 PHE A N 1
ATOM 1000 C CA . PHE A 1 122 ? 17.656 -21.578 -2.559 1 93 122 PHE A CA 1
ATOM 1001 C C . PHE A 1 122 ? 17.828 -22.531 -1.38 1 93 122 PHE A C 1
ATOM 1003 O O . PHE A 1 122 ? 17.609 -22.141 -0.229 1 93 122 PHE A O 1
ATOM 1010 N N . PRO A 1 123 ? 18.312 -23.719 -1.59 1 89.94 123 PRO A N 1
ATOM 1011 C CA . PRO A 1 123 ? 18.375 -24.75 -0.544 1 89.94 123 PRO A CA 1
ATOM 1012 C C . PRO A 1 123 ? 19.312 -24.375 0.605 1 89.94 123 PRO A C 1
ATOM 1014 O O . PRO A 1 123 ? 19.172 -24.891 1.715 1 89.94 123 PRO A O 1
ATOM 1017 N N . ASP A 1 124 ? 20.234 -23.453 0.404 1 91.94 124 ASP A N 1
ATOM 1018 C CA . ASP A 1 124 ? 21.219 -23.109 1.436 1 91.94 124 ASP A CA 1
ATOM 1019 C C . ASP A 1 124 ? 20.703 -21.969 2.314 1 91.94 124 ASP A C 1
ATOM 1021 O O . ASP A 1 124 ? 21.359 -21.594 3.291 1 91.94 124 ASP A O 1
ATOM 1025 N N . HIS A 1 125 ? 19.578 -21.406 2 1 94.31 125 HIS A N 1
ATOM 1026 C CA . HIS A 1 125 ? 18.984 -20.328 2.775 1 94.31 125 HIS A CA 1
ATOM 1027 C C . HIS A 1 125 ? 18.078 -20.859 3.875 1 94.31 125 HIS A C 1
ATOM 1029 O O . HIS A 1 125 ? 17.438 -21.906 3.703 1 94.31 125 HIS A O 1
ATOM 1035 N N . THR A 1 126 ? 18.062 -20.141 5 1 94 126 THR A N 1
ATOM 1036 C CA . THR A 1 126 ? 17.156 -20.531 6.062 1 94 126 THR A CA 1
ATOM 1037 C C . THR A 1 126 ? 15.711 -20.172 5.695 1 94 126 THR A C 1
ATOM 1039 O O . THR A 1 126 ? 15.484 -19.266 4.891 1 94 126 THR A O 1
ATOM 1042 N N . PRO A 1 127 ? 14.711 -20.828 6.262 1 92.88 127 PRO A N 1
ATOM 1043 C CA . PRO A 1 127 ? 13.305 -20.484 6.004 1 92.88 127 PRO A CA 1
ATOM 1044 C C . PRO A 1 127 ? 12.984 -19.047 6.352 1 92.88 127 PRO A C 1
ATOM 1046 O O . PRO A 1 127 ? 12.172 -18.406 5.676 1 92.88 127 PRO A O 1
ATOM 1049 N N . GLU A 1 128 ? 13.648 -18.516 7.34 1 94.56 128 GLU A N 1
ATOM 1050 C CA . GLU A 1 128 ? 13.391 -17.141 7.754 1 94.56 128 GLU A CA 1
ATOM 1051 C C . GLU A 1 128 ? 13.953 -16.141 6.746 1 94.56 128 GLU A C 1
ATOM 1053 O O . GLU A 1 128 ? 13.305 -15.148 6.426 1 94.56 128 GLU A O 1
ATOM 1058 N N . GLN A 1 129 ? 15.141 -16.484 6.262 1 95.5 129 GLN A N 1
ATOM 1059 C CA . GLN A 1 129 ? 15.727 -15.641 5.219 1 95.5 129 GLN A CA 1
ATOM 1060 C C . GLN A 1 129 ? 14.82 -15.586 3.99 1 95.5 129 GLN A C 1
ATOM 1062 O O . GLN A 1 129 ? 14.57 -14.508 3.447 1 95.5 129 GLN A O 1
ATOM 1067 N N . LEU A 1 130 ? 14.297 -16.719 3.652 1 94.56 130 LEU A N 1
ATOM 1068 C CA . LEU A 1 130 ? 13.484 -16.828 2.447 1 94.56 130 LEU A CA 1
ATOM 1069 C C . LEU A 1 130 ? 12.117 -16.172 2.658 1 94.56 130 LEU A C 1
ATOM 1071 O O . LEU A 1 130 ? 11.586 -15.531 1.751 1 94.56 130 LEU A O 1
ATOM 1075 N N . ARG A 1 131 ? 11.539 -16.344 3.807 1 95.25 131 ARG A N 1
ATOM 1076 C CA . ARG A 1 131 ? 10.273 -15.688 4.105 1 95.25 131 ARG A CA 1
ATOM 1077 C C . ARG A 1 131 ? 10.422 -14.172 4.059 1 95.25 131 ARG A C 1
ATOM 1079 O O . ARG A 1 131 ? 9.648 -13.492 3.379 1 95.25 131 ARG A O 1
ATOM 1086 N N . ARG A 1 132 ? 11.445 -13.656 4.727 1 96.88 132 ARG A N 1
ATOM 1087 C CA . ARG A 1 132 ? 11.672 -12.211 4.816 1 96.88 132 ARG A CA 1
ATOM 1088 C C . ARG A 1 132 ? 12.031 -11.625 3.457 1 96.88 132 ARG A C 1
ATOM 1090 O O . ARG A 1 132 ? 11.367 -10.703 2.98 1 96.88 132 ARG A O 1
ATOM 1097 N N . GLY A 1 133 ? 12.977 -12.195 2.836 1 96.69 133 GLY A N 1
ATOM 1098 C CA . GLY A 1 133 ? 13.375 -11.695 1.528 1 96.69 133 GLY A CA 1
ATOM 1099 C C . GLY A 1 133 ? 12.336 -11.953 0.451 1 96.69 133 GLY A C 1
ATOM 1100 O O . GLY A 1 133 ? 12.102 -11.109 -0.411 1 96.69 133 GLY A O 1
ATOM 1101 N N . GLY A 1 134 ? 11.734 -13.156 0.509 1 96.38 134 GLY A N 1
ATOM 1102 C CA . GLY A 1 134 ? 10.75 -13.547 -0.492 1 96.38 134 GLY A CA 1
ATOM 1103 C C . GLY A 1 134 ? 9.516 -12.664 -0.49 1 96.38 134 GLY A C 1
ATOM 1104 O O . GLY A 1 134 ? 8.984 -12.328 -1.551 1 96.38 134 GLY A O 1
ATOM 1105 N N . LEU A 1 135 ? 9.047 -12.289 0.641 1 96.38 135 LEU A N 1
ATOM 1106 C CA . LEU A 1 135 ? 7.848 -11.461 0.729 1 96.38 135 LEU A CA 1
ATOM 1107 C C . LEU A 1 135 ? 8.133 -10.031 0.276 1 96.38 135 LEU A C 1
ATOM 1109 O O . LEU A 1 135 ? 7.273 -9.375 -0.305 1 96.38 135 LEU A O 1
ATOM 1113 N N . VAL A 1 136 ? 9.367 -9.555 0.481 1 97.38 136 VAL A N 1
ATOM 1114 C CA . VAL A 1 136 ? 9.773 -8.25 -0.042 1 97.38 136 VAL A CA 1
ATOM 1115 C C . VAL A 1 136 ? 9.719 -8.266 -1.567 1 97.38 136 VAL A C 1
ATOM 1117 O O . VAL A 1 136 ? 9.195 -7.336 -2.188 1 97.38 136 VAL A O 1
ATOM 1120 N N . VAL A 1 137 ? 10.211 -9.344 -2.131 1 97.38 137 VAL A N 1
ATOM 1121 C CA . VAL A 1 137 ? 10.148 -9.492 -3.58 1 97.38 137 VAL A CA 1
ATOM 1122 C C . VAL A 1 137 ? 8.688 -9.492 -4.035 1 97.38 137 VAL A C 1
ATOM 1124 O O . VAL A 1 137 ? 8.328 -8.789 -4.984 1 97.38 137 VAL A O 1
ATOM 1127 N N . ALA A 1 138 ? 7.848 -10.203 -3.348 1 96.12 138 ALA A N 1
ATOM 1128 C CA . ALA A 1 138 ? 6.449 -10.391 -3.727 1 96.12 138 ALA A CA 1
ATOM 1129 C C . ALA A 1 138 ? 5.691 -9.062 -3.686 1 96.12 138 ALA A C 1
ATOM 1131 O O . ALA A 1 138 ? 4.699 -8.891 -4.395 1 96.12 138 ALA A O 1
ATOM 1132 N N . ALA A 1 139 ? 6.164 -8.07 -2.881 1 96.62 139 ALA A N 1
ATOM 1133 C CA . ALA A 1 139 ? 5.512 -6.77 -2.793 1 96.62 139 ALA A CA 1
ATOM 1134 C C . ALA A 1 139 ? 5.348 -6.145 -4.176 1 96.62 139 ALA A C 1
ATOM 1136 O O . ALA A 1 139 ? 4.359 -5.453 -4.438 1 96.62 139 ALA A O 1
ATOM 1137 N N . PHE A 1 140 ? 6.18 -6.414 -5.078 1 97.62 140 PHE A N 1
ATOM 1138 C CA . PHE A 1 140 ? 6.301 -5.648 -6.312 1 97.62 140 PHE A CA 1
ATOM 1139 C C . PHE A 1 140 ? 5.391 -6.219 -7.395 1 97.62 140 PHE A C 1
ATOM 1141 O O . PHE A 1 140 ? 5.359 -5.711 -8.516 1 97.62 140 PHE A O 1
ATOM 1148 N N . TRP A 1 141 ? 4.602 -7.234 -7.082 1 96.06 141 TRP A N 1
ATOM 1149 C CA . TRP A 1 141 ? 3.586 -7.625 -8.055 1 96.06 141 TRP A CA 1
ATOM 1150 C C . TRP A 1 141 ? 2.199 -7.629 -7.426 1 96.06 141 TRP A C 1
ATOM 1152 O O . TRP A 1 141 ? 1.245 -8.148 -8.008 1 96.06 141 TRP A O 1
ATOM 1162 N N . THR A 1 142 ? 2.08 -7.105 -6.254 1 94.62 142 THR A N 1
ATOM 1163 C CA . THR A 1 142 ? 0.793 -7.027 -5.57 1 94.62 142 THR A CA 1
ATOM 1164 C C . THR A 1 142 ? 0.031 -5.773 -5.992 1 94.62 142 THR A C 1
ATOM 1166 O O . THR A 1 142 ? 0.638 -4.766 -6.363 1 94.62 142 THR A O 1
ATOM 1169 N N . PRO A 1 143 ? -1.322 -5.781 -5.82 1 95.44 143 PRO A N 1
ATOM 1170 C CA . PRO A 1 143 ? -2.109 -4.578 -6.105 1 95.44 143 PRO A CA 1
ATOM 1171 C C . PRO A 1 143 ? -1.72 -3.393 -5.227 1 95.44 143 PRO A C 1
ATOM 1173 O O . PRO A 1 143 ? -1.797 -2.242 -5.668 1 95.44 143 PRO A O 1
ATOM 1176 N N . THR A 1 144 ? -1.256 -3.699 -4.047 1 93 144 THR A N 1
ATOM 1177 C CA . THR A 1 144 ? -0.902 -2.637 -3.113 1 93 144 THR A CA 1
ATOM 1178 C C . THR A 1 144 ? 0.251 -1.799 -3.66 1 93 144 THR A C 1
ATOM 1180 O O . THR A 1 144 ? 0.146 -0.574 -3.754 1 93 144 THR A O 1
ATOM 1183 N N . LEU A 1 145 ? 1.312 -2.41 -4.023 1 96.25 145 LEU A N 1
ATOM 1184 C CA . LEU A 1 145 ? 2.451 -1.63 -4.496 1 96.25 145 LEU A CA 1
ATOM 1185 C C . LEU A 1 145 ? 2.201 -1.105 -5.906 1 96.25 145 LEU A C 1
ATOM 1187 O O . LEU A 1 145 ? 2.678 -0.026 -6.266 1 96.25 145 LEU A O 1
ATOM 1191 N N . TRP A 1 146 ? 1.432 -1.894 -6.699 1 97.75 146 TRP A N 1
ATOM 1192 C CA . TRP A 1 146 ? 1 -1.364 -7.992 1 97.75 146 TRP A CA 1
ATOM 1193 C C . TRP A 1 146 ? 0.306 -0.017 -7.82 1 97.75 146 TRP A C 1
ATOM 1195 O O . TRP A 1 146 ? 0.644 0.952 -8.508 1 97.75 146 TRP A O 1
ATOM 1205 N N . ARG A 1 147 ? -0.61 0.024 -6.922 1 95.31 147 ARG A N 1
ATOM 1206 C CA . ARG A 1 147 ? -1.364 1.252 -6.691 1 95.31 147 ARG A CA 1
ATOM 1207 C C . ARG A 1 147 ? -0.45 2.375 -6.211 1 95.31 147 ARG A C 1
ATOM 1209 O O . ARG A 1 147 ? -0.587 3.521 -6.641 1 95.31 147 ARG A O 1
ATOM 1216 N N . TRP A 1 148 ? 0.455 2.066 -5.305 1 94.44 148 TRP A N 1
ATOM 1217 C CA . TRP A 1 148 ? 1.392 3.064 -4.801 1 94.44 148 TRP A CA 1
ATOM 1218 C C . TRP A 1 148 ? 2.244 3.631 -5.93 1 94.44 148 TRP A C 1
ATOM 1220 O O . TRP A 1 148 ? 2.402 4.848 -6.047 1 94.44 148 TRP A O 1
ATOM 1230 N N . LEU A 1 149 ? 2.758 2.795 -6.793 1 97 149 LEU A N 1
ATOM 1231 C CA . LEU A 1 149 ? 3.588 3.211 -7.922 1 97 149 LEU A CA 1
ATOM 1232 C C . LEU A 1 149 ? 2.793 4.086 -8.883 1 97 149 LEU A C 1
ATOM 1234 O O . LEU A 1 149 ? 3.293 5.113 -9.352 1 97 149 LEU A O 1
ATOM 1238 N N . ARG A 1 150 ? 1.562 3.742 -9.062 1 96.06 150 ARG A N 1
ATOM 1239 C CA . ARG A 1 150 ? 0.718 4.473 -10.008 1 96.06 150 ARG A CA 1
ATOM 1240 C C . ARG A 1 150 ? 0.23 5.781 -9.398 1 96.06 150 ARG A C 1
ATOM 1242 O O . ARG A 1 150 ? 0.492 6.859 -9.945 1 96.06 150 ARG A O 1
ATOM 1249 N N . ASP A 1 151 ? -0.347 5.691 -8.25 1 92.38 151 ASP A N 1
ATOM 1250 C CA . ASP A 1 151 ? -1.138 6.805 -7.742 1 92.38 151 ASP A CA 1
ATOM 1251 C C . ASP A 1 151 ? -0.278 7.75 -6.906 1 92.38 151 ASP A C 1
ATOM 1253 O O . ASP A 1 151 ? -0.501 8.961 -6.906 1 92.38 151 ASP A O 1
ATOM 1257 N N . THR A 1 152 ? 0.683 7.16 -6.195 1 91.75 152 THR A N 1
ATOM 1258 C CA . THR A 1 152 ? 1.511 7.992 -5.324 1 91.75 152 THR A CA 1
ATOM 1259 C C . THR A 1 152 ? 2.764 8.461 -6.059 1 91.75 152 THR A C 1
ATOM 1261 O O . THR A 1 152 ? 3.121 9.641 -5.992 1 91.75 152 THR A O 1
ATOM 1264 N N . CYS A 1 153 ? 3.379 7.594 -6.816 1 94.12 153 CYS A N 1
ATOM 1265 C CA . CYS A 1 153 ? 4.613 7.949 -7.508 1 94.12 153 CYS A CA 1
ATOM 1266 C C . CYS A 1 153 ? 4.316 8.641 -8.836 1 94.12 153 CYS A C 1
ATOM 1268 O O . CYS A 1 153 ? 5.191 9.281 -9.414 1 94.12 153 CYS A O 1
ATOM 1270 N N . GLY A 1 154 ? 3.074 8.43 -9.344 1 93.5 154 GLY A N 1
ATOM 1271 C CA . GLY A 1 154 ? 2.691 9.07 -10.594 1 93.5 154 GLY A CA 1
ATOM 1272 C C . GLY A 1 154 ? 3.318 8.414 -11.812 1 93.5 154 GLY A C 1
ATOM 1273 O O . GLY A 1 154 ? 3.492 9.055 -12.852 1 93.5 154 GLY A O 1
ATOM 1274 N N . PHE A 1 155 ? 3.699 7.176 -11.719 1 96.94 155 PHE A N 1
ATOM 1275 C CA . PHE A 1 155 ? 4.285 6.469 -12.852 1 96.94 155 PHE A CA 1
ATOM 1276 C C . PHE A 1 155 ? 3.221 6.145 -13.898 1 96.94 155 PHE A C 1
ATOM 1278 O O . PHE A 1 155 ? 2.068 5.871 -13.555 1 96.94 155 PHE A O 1
ATOM 1285 N N . THR A 1 156 ? 3.65 6.156 -15.164 1 97.31 156 THR A N 1
ATOM 1286 C CA . THR A 1 156 ? 2.818 5.598 -16.219 1 97.31 156 THR A CA 1
ATOM 1287 C C . THR A 1 156 ? 2.715 4.082 -16.094 1 97.31 156 THR A C 1
ATOM 1289 O O . THR A 1 156 ? 3.471 3.467 -15.336 1 97.31 156 THR A O 1
ATOM 1292 N N . PRO A 1 157 ? 1.751 3.49 -16.781 1 98.06 157 PRO A N 1
ATOM 1293 C CA . PRO A 1 157 ? 1.684 2.027 -16.766 1 98.06 157 PRO A CA 1
ATOM 1294 C C . PRO A 1 157 ? 2.996 1.369 -17.172 1 98.06 157 PRO A C 1
ATOM 1296 O O . PRO A 1 157 ? 3.422 0.389 -16.562 1 98.06 157 PRO A O 1
ATOM 1299 N N . GLU A 1 158 ? 3.623 1.915 -18.141 1 97.19 158 GLU A N 1
ATOM 1300 C CA . GLU A 1 158 ? 4.883 1.367 -18.625 1 97.19 158 GLU A CA 1
ATOM 1301 C C . GLU A 1 158 ? 5.992 1.522 -17.594 1 97.19 158 GLU A C 1
ATOM 1303 O O . GLU A 1 158 ? 6.758 0.587 -17.344 1 97.19 158 GLU A O 1
ATOM 1308 N N . GLU A 1 159 ? 6.066 2.676 -17 1 97.44 159 GLU A N 1
ATOM 1309 C CA . GLU A 1 159 ? 7.059 2.902 -15.945 1 97.44 159 GLU A CA 1
ATOM 1310 C C . GLU A 1 159 ? 6.84 1.953 -14.773 1 97.44 159 GLU A C 1
ATOM 1312 O O . GLU A 1 159 ? 7.805 1.453 -14.188 1 97.44 159 GLU A O 1
ATOM 1317 N N . THR A 1 160 ? 5.574 1.789 -14.453 1 98.44 160 THR A N 1
ATOM 1318 C CA . THR A 1 160 ? 5.227 0.937 -13.32 1 98.44 160 THR A CA 1
ATOM 1319 C C . THR A 1 160 ? 5.742 -0.483 -13.531 1 98.44 160 THR A C 1
ATOM 1321 O O . THR A 1 160 ? 6.344 -1.073 -12.633 1 98.44 160 THR A O 1
ATOM 1324 N N . ARG A 1 161 ? 5.531 -1.021 -14.734 1 98.12 161 ARG A N 1
ATOM 1325 C CA . ARG A 1 161 ? 6.023 -2.355 -15.062 1 98.12 161 ARG A CA 1
ATOM 1326 C C . ARG A 1 161 ? 7.547 -2.4 -15.023 1 98.12 161 ARG A C 1
ATOM 1328 O O . ARG A 1 161 ? 8.133 -3.34 -14.477 1 98.12 161 ARG A O 1
ATOM 1335 N N . LEU A 1 162 ? 8.125 -1.386 -15.523 1 97.5 162 LEU A N 1
ATOM 1336 C CA . LEU A 1 162 ? 9.578 -1.295 -15.602 1 97.5 162 LEU A CA 1
ATOM 1337 C C . LEU A 1 162 ? 10.195 -1.3 -14.211 1 97.5 162 LEU A C 1
ATOM 1339 O O . LEU A 1 162 ? 11.086 -2.105 -13.922 1 97.5 162 LEU A O 1
ATOM 1343 N N . VAL A 1 163 ? 9.719 -0.45 -13.32 1 98.06 163 VAL A N 1
ATOM 1344 C CA . VAL A 1 163 ? 10.352 -0.287 -12.016 1 98.06 163 VAL A CA 1
ATOM 1345 C C . VAL A 1 163 ? 10.078 -1.517 -11.148 1 98.06 163 VAL A C 1
ATOM 1347 O O . VAL A 1 163 ? 10.922 -1.918 -10.344 1 98.06 163 VAL A O 1
ATOM 1350 N N . ALA A 1 164 ? 8.898 -2.074 -11.312 1 98.56 164 ALA A N 1
ATOM 1351 C CA . ALA A 1 164 ? 8.586 -3.287 -10.562 1 98.56 164 ALA A CA 1
ATOM 1352 C C . ALA A 1 164 ? 9.477 -4.445 -11 1 98.56 164 ALA A C 1
ATOM 1354 O O . ALA A 1 164 ? 10 -5.184 -10.164 1 98.56 164 ALA A O 1
ATOM 1355 N N . GLY A 1 165 ? 9.586 -4.617 -12.32 1 97.94 165 GLY A N 1
ATOM 1356 C CA . GLY A 1 165 ? 10.484 -5.645 -12.836 1 97.94 165 GLY A CA 1
ATOM 1357 C C . GLY A 1 165 ? 11.914 -5.465 -12.375 1 97.94 165 GLY A C 1
ATOM 1358 O O . GLY A 1 165 ? 12.578 -6.434 -11.992 1 97.94 165 GLY A O 1
ATOM 1359 N N . TRP A 1 166 ? 12.375 -4.25 -12.43 1 97.75 166 TRP A N 1
ATOM 1360 C CA . TRP A 1 166 ? 13.719 -3.924 -11.961 1 97.75 166 TRP A CA 1
ATOM 1361 C C . TRP A 1 166 ? 13.891 -4.301 -10.492 1 97.75 166 TRP A C 1
ATOM 1363 O O . TRP A 1 166 ? 14.883 -4.938 -10.125 1 97.75 166 TRP A O 1
ATOM 1373 N N . ALA A 1 167 ? 12.969 -3.891 -9.641 1 98.25 167 ALA A N 1
ATOM 1374 C CA . ALA A 1 167 ? 13.047 -4.164 -8.211 1 98.25 167 ALA A CA 1
ATOM 1375 C C . ALA A 1 167 ? 13.07 -5.664 -7.938 1 98.25 167 ALA A C 1
ATOM 1377 O O . ALA A 1 167 ? 13.867 -6.145 -7.121 1 98.25 167 ALA A O 1
ATOM 1378 N N . ILE A 1 168 ? 12.195 -6.391 -8.641 1 97.81 168 ILE A N 1
ATOM 1379 C CA . ILE A 1 168 ? 12.133 -7.84 -8.477 1 97.81 168 ILE A CA 1
ATOM 1380 C C . ILE A 1 168 ? 13.492 -8.453 -8.812 1 97.81 168 ILE A C 1
ATOM 1382 O O . ILE A 1 168 ? 14.023 -9.25 -8.039 1 97.81 168 ILE A O 1
ATOM 1386 N N . ARG A 1 169 ? 14.078 -8.086 -9.906 1 97 169 ARG A N 1
ATOM 1387 C CA . ARG A 1 169 ? 15.367 -8.617 -10.328 1 97 169 ARG A CA 1
ATOM 1388 C C . ARG A 1 169 ? 16.453 -8.305 -9.305 1 97 169 ARG A C 1
ATOM 1390 O O . ARG A 1 169 ? 17.219 -9.188 -8.922 1 97 169 ARG A O 1
ATOM 1397 N N . VAL A 1 170 ? 16.5 -7.094 -8.859 1 96.94 170 VAL A N 1
ATOM 1398 C CA . VAL A 1 170 ? 17.516 -6.617 -7.93 1 96.94 170 VAL A CA 1
ATOM 1399 C C . VAL A 1 170 ? 17.406 -7.363 -6.605 1 96.94 170 VAL A C 1
ATOM 1401 O O . VAL A 1 170 ? 18.406 -7.82 -6.051 1 96.94 170 VAL A O 1
ATOM 1404 N N . LEU A 1 171 ? 16.234 -7.516 -6.098 1 97.06 171 LEU A N 1
ATOM 1405 C CA . LEU A 1 171 ? 16.016 -8.141 -4.797 1 97.06 171 LEU A CA 1
ATOM 1406 C C . LEU A 1 171 ? 16.281 -9.641 -4.859 1 97.06 171 LEU A C 1
ATOM 1408 O O . LEU A 1 171 ? 16.844 -10.211 -3.924 1 97.06 171 LEU A O 1
ATOM 1412 N N . ILE A 1 172 ? 15.883 -10.258 -5.949 1 95.81 172 ILE A N 1
ATOM 1413 C CA . ILE A 1 172 ? 16.172 -11.68 -6.125 1 95.81 172 ILE A CA 1
ATOM 1414 C C . ILE A 1 172 ? 17.688 -11.898 -6.188 1 95.81 172 ILE A C 1
ATOM 1416 O O . ILE A 1 172 ? 18.203 -12.836 -5.582 1 95.81 172 ILE A O 1
ATOM 1420 N N . ASP A 1 173 ? 18.375 -11.07 -6.926 1 94.88 173 ASP A N 1
ATOM 1421 C CA . ASP A 1 173 ? 19.828 -11.172 -7.035 1 94.88 173 ASP A CA 1
ATOM 1422 C C . ASP A 1 173 ? 20.484 -11.023 -5.668 1 94.88 173 ASP A C 1
ATOM 1424 O O . ASP A 1 173 ? 21.453 -11.727 -5.359 1 94.88 173 ASP A O 1
ATOM 1428 N N . ALA A 1 174 ? 20 -10.102 -4.895 1 95.25 174 ALA A N 1
ATOM 1429 C CA . ALA A 1 174 ? 20.531 -9.906 -3.551 1 95.25 174 ALA A CA 1
ATOM 1430 C C . ALA A 1 174 ? 20.297 -11.141 -2.682 1 95.25 174 ALA A C 1
ATOM 1432 O O . ALA A 1 174 ? 21.172 -11.531 -1.901 1 95.25 174 ALA A O 1
ATOM 1433 N N . LEU A 1 175 ? 19.109 -11.703 -2.768 1 93.31 175 LEU A N 1
ATOM 1434 C CA . LEU A 1 175 ? 18.781 -12.922 -2.02 1 93.31 175 LEU A CA 1
ATOM 1435 C C . LEU A 1 175 ? 19.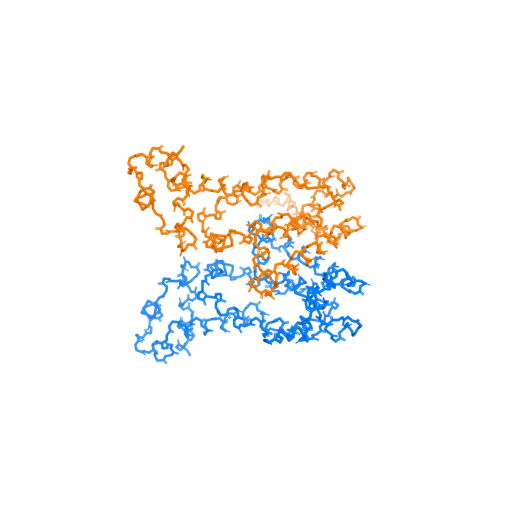719 -14.055 -2.412 1 93.31 175 LEU A C 1
ATOM 1437 O O . LEU A 1 175 ? 20.156 -14.828 -1.556 1 93.31 175 LEU A O 1
ATOM 1441 N N . LYS A 1 176 ? 20.016 -14.148 -3.643 1 92.12 176 LYS A N 1
ATOM 1442 C CA . LYS A 1 176 ? 20.891 -15.188 -4.156 1 92.12 176 LYS A CA 1
ATOM 1443 C C . LYS A 1 176 ? 22.312 -15.008 -3.641 1 92.12 176 LYS A C 1
ATOM 1445 O O . LYS A 1 176 ? 22.984 -15.977 -3.283 1 92.12 176 LYS A O 1
ATOM 1450 N N . LYS A 1 177 ? 22.75 -13.828 -3.568 1 90.38 177 LYS A N 1
ATOM 1451 C CA . LYS A 1 177 ? 24.156 -13.523 -3.279 1 90.38 177 LYS A CA 1
ATOM 1452 C C . LYS A 1 177 ? 24.438 -13.633 -1.784 1 90.38 177 LYS A C 1
ATOM 1454 O O . LYS A 1 177 ? 25.406 -14.289 -1.379 1 90.38 177 LYS A O 1
ATOM 1459 N N . ASP A 1 178 ? 23.703 -12.906 -0.888 1 83.81 178 ASP A N 1
ATOM 1460 C CA . ASP A 1 178 ? 23.969 -12.891 0.547 1 83.81 178 ASP A CA 1
ATOM 1461 C C . ASP A 1 178 ? 22.719 -12.5 1.334 1 83.81 178 ASP A C 1
ATOM 1463 O O . ASP A 1 178 ? 22.453 -11.312 1.536 1 83.81 178 ASP A O 1
ATOM 1467 N N . PRO A 1 179 ? 22.109 -13.523 1.842 1 82.5 179 PRO A N 1
ATOM 1468 C CA . PRO A 1 179 ? 20.891 -13.234 2.604 1 82.5 179 PRO A CA 1
ATOM 1469 C C . PRO A 1 179 ? 21.172 -12.984 4.086 1 82.5 179 PRO A C 1
ATOM 1471 O O . PRO A 1 179 ? 20.234 -12.891 4.883 1 82.5 179 PRO A O 1
ATOM 1474 N N . SER A 1 180 ? 22.422 -12.867 4.504 1 85.94 180 SER A N 1
ATOM 1475 C CA . SER A 1 180 ? 22.781 -12.883 5.922 1 85.94 180 SER A CA 1
ATOM 1476 C C . SER A 1 180 ? 22.188 -11.68 6.648 1 85.94 180 SER A C 1
ATOM 1478 O O . SER A 1 180 ? 21.906 -11.75 7.848 1 85.94 180 SER A O 1
ATOM 1480 N N . SER A 1 181 ? 21.969 -10.633 5.918 1 88.12 181 SER A N 1
ATOM 1481 C CA . SER A 1 181 ? 21.438 -9.422 6.516 1 88.12 181 SER A CA 1
ATOM 1482 C C . SER A 1 181 ? 19.969 -9.602 6.906 1 88.12 181 SER A C 1
ATOM 1484 O O . SER A 1 181 ? 19.406 -8.773 7.625 1 88.12 181 SER A O 1
ATOM 1486 N N . LEU A 1 182 ? 19.406 -10.695 6.543 1 92.19 182 LEU A N 1
ATOM 1487 C CA . LEU A 1 182 ? 18.016 -10.969 6.844 1 92.19 182 LEU A CA 1
ATOM 1488 C C . LEU A 1 182 ? 17.891 -11.875 8.062 1 92.19 182 LEU A C 1
ATOM 1490 O O . LEU A 1 182 ? 16.781 -12.258 8.445 1 92.19 182 LEU A O 1
ATOM 1494 N N . ASP A 1 183 ? 18.953 -12.32 8.734 1 87.81 183 ASP A N 1
ATOM 1495 C CA . ASP A 1 183 ? 18.953 -13.211 9.891 1 87.81 183 ASP A CA 1
ATOM 1496 C C . ASP A 1 183 ? 18.469 -12.492 11.148 1 87.81 183 ASP A C 1
ATOM 1498 O O . ASP A 1 183 ? 17.953 -13.117 12.07 1 87.81 183 ASP A O 1
ATOM 1502 N N . GLY A 1 184 ? 17.812 -11.445 11.242 1 71.88 184 GLY A N 1
ATOM 1503 C CA . GLY A 1 184 ? 17.375 -10.727 12.43 1 71.88 184 GLY A CA 1
ATOM 1504 C C . GLY A 1 184 ? 18.266 -10.969 13.625 1 71.88 184 GLY A C 1
ATOM 1505 O O . GLY A 1 184 ? 19.188 -11.781 13.57 1 71.88 184 GLY A O 1
ATOM 1506 N N . SER A 1 185 ? 18.391 -10.008 14.68 1 59.31 185 SER A N 1
ATOM 1507 C CA . SER A 1 185 ? 19.094 -10.25 15.938 1 59.31 185 SER A CA 1
ATOM 1508 C C . SER A 1 185 ? 18.609 -11.531 16.609 1 59.31 185 SER A C 1
ATOM 1510 O O . SER A 1 185 ? 17.406 -11.805 16.641 1 59.31 185 SER A O 1
ATOM 1512 N N . PRO A 1 186 ? 19.5 -12.453 16.781 1 47.81 186 PRO A N 1
ATOM 1513 C CA . PRO A 1 186 ? 19.078 -13.641 17.531 1 47.81 186 PRO A CA 1
ATOM 1514 C C . PRO A 1 186 ? 18.156 -13.312 18.703 1 47.81 186 PRO A C 1
ATOM 1516 O O . PRO A 1 186 ? 18.234 -12.227 19.281 1 47.81 186 PRO A O 1
ATOM 1519 N N . SER A 1 187 ? 16.906 -13.688 18.516 1 42.69 187 SER A N 1
ATOM 1520 C CA . SER A 1 187 ? 16.016 -13.57 19.672 1 42.69 187 SER A CA 1
ATOM 1521 C C . SER A 1 187 ? 16.797 -13.742 20.984 1 42.69 187 SER A C 1
ATOM 1523 O O . SER A 1 187 ? 17.516 -14.727 21.156 1 42.69 187 SER A O 1
ATOM 1525 N N . ASN A 1 188 ? 17.266 -12.711 21.5 1 37.59 188 ASN A N 1
ATOM 1526 C CA . ASN A 1 188 ? 17.688 -12.945 22.891 1 37.59 188 ASN A CA 1
ATOM 1527 C C . ASN A 1 188 ? 16.719 -13.875 23.609 1 37.59 188 ASN A C 1
ATOM 1529 O O . ASN A 1 188 ? 15.602 -13.484 23.938 1 37.59 188 ASN A O 1
ATOM 1533 N N . THR A 1 189 ? 16.672 -15.133 23.375 1 36.69 189 THR A N 1
ATOM 1534 C CA . THR A 1 189 ? 16.047 -16.062 24.312 1 36.69 189 THR A CA 1
ATOM 1535 C C . THR A 1 189 ? 16.344 -15.648 25.766 1 36.69 189 THR A C 1
ATOM 1537 O O . THR A 1 189 ? 17.5 -15.633 26.188 1 36.69 189 THR A O 1
ATOM 1540 N N . LEU A 1 190 ? 15.578 -14.812 26.344 1 36.09 190 LEU A N 1
ATOM 1541 C CA . LEU A 1 190 ? 15.695 -14.672 27.797 1 36.09 190 LEU A CA 1
ATOM 1542 C C . LEU A 1 190 ? 16 -16.016 28.453 1 36.09 190 LEU A C 1
ATOM 1544 O O . LEU A 1 190 ? 15.375 -17.031 28.125 1 36.09 190 LEU A O 1
ATOM 1548 N N . PRO A 1 191 ? 17.172 -16.203 28.953 1 38.44 191 PRO A N 1
ATOM 1549 C CA . PRO A 1 191 ? 17.391 -17.438 29.703 1 38.44 191 PRO A CA 1
ATOM 1550 C C . PRO A 1 191 ? 16.188 -17.844 30.547 1 38.44 191 PRO A C 1
ATOM 1552 O O . PRO A 1 191 ? 15.469 -17 31.062 1 38.44 191 PRO A O 1
ATOM 1555 N N . SER A 1 192 ? 15.617 -18.953 30.219 1 40.31 192 SER A N 1
ATOM 1556 C CA . SER A 1 192 ? 14.586 -19.516 31.078 1 40.31 192 SER A CA 1
ATOM 1557 C C . SER A 1 192 ? 14.922 -19.328 32.562 1 40.31 192 SER A C 1
ATOM 1559 O O . SER A 1 192 ? 16.062 -19.562 32.969 1 40.31 192 SER A O 1
ATOM 1561 N N . PRO A 1 193 ? 14.156 -18.516 33.188 1 39.81 193 PRO A N 1
ATOM 1562 C CA . PRO A 1 193 ? 14.5 -18.516 34.594 1 39.81 193 PRO A CA 1
ATOM 1563 C C . PRO A 1 193 ? 14.844 -19.906 35.125 1 39.81 193 PRO A C 1
ATOM 1565 O O . PRO A 1 193 ? 14.367 -20.906 34.594 1 39.81 193 PRO A O 1
ATOM 1568 N N . ASP A 1 194 ? 16.016 -20.047 35.594 1 37.06 194 ASP A N 1
ATOM 1569 C CA . ASP A 1 194 ? 16.422 -21.281 36.25 1 37.06 194 ASP A CA 1
ATOM 1570 C C . ASP A 1 194 ? 15.305 -21.781 37.188 1 37.06 194 ASP A C 1
ATOM 1572 O O . ASP A 1 194 ? 14.812 -21.031 38.031 1 37.06 194 ASP A O 1
ATOM 1576 N N . PRO A 1 195 ? 14.633 -22.812 36.781 1 39.22 195 PRO A N 1
ATOM 1577 C CA . PRO A 1 195 ? 13.578 -23.375 37.656 1 39.22 195 PRO A CA 1
ATOM 1578 C C . PRO A 1 195 ? 14.008 -23.484 39.094 1 39.22 195 PRO A C 1
ATOM 1580 O O . PRO A 1 195 ? 13.172 -23.75 39.969 1 39.22 195 PRO A O 1
ATOM 1583 N N . ASP A 1 196 ? 15.328 -23.578 39.344 1 38.03 196 ASP A N 1
ATOM 1584 C CA . ASP A 1 196 ? 15.688 -24.047 40.688 1 38.03 196 ASP A CA 1
ATOM 1585 C C . ASP A 1 196 ? 15.5 -22.938 41.719 1 38.03 196 ASP A C 1
ATOM 1587 O O . ASP A 1 196 ? 15.953 -23.062 42.844 1 38.03 196 ASP A O 1
ATOM 1591 N N . ASP A 1 197 ? 15.172 -21.656 41.375 1 36.09 197 ASP A N 1
ATOM 1592 C CA . ASP A 1 197 ? 15.031 -20.812 42.562 1 36.09 197 ASP A CA 1
ATOM 1593 C C . ASP A 1 197 ? 13.773 -21.188 43.344 1 36.09 197 ASP A C 1
ATOM 1595 O O . ASP A 1 197 ? 12.68 -20.703 43.031 1 36.09 197 ASP A O 1
ATOM 1599 N N . GLU A 1 198 ? 13.695 -22.5 43.656 1 31.58 198 GLU A N 1
ATOM 1600 C CA . GLU A 1 198 ? 12.789 -23 44.688 1 31.58 198 GLU A CA 1
ATOM 1601 C C . GLU A 1 198 ? 12.883 -22.172 45.969 1 31.58 198 GLU A C 1
ATOM 1603 O O . GLU A 1 198 ? 13.945 -22.094 46.594 1 31.58 198 GLU A O 1
ATOM 1608 N N . PHE A 1 199 ? 12.188 -21.078 46 1 27.33 199 PHE A N 1
ATOM 1609 C CA . PHE A 1 199 ? 12.055 -20.531 47.344 1 27.33 199 PHE A CA 1
ATOM 1610 C C . PHE A 1 199 ? 11.555 -21.594 48.312 1 27.33 199 PHE A C 1
ATOM 1612 O O . PHE A 1 199 ? 10.477 -22.156 48.125 1 27.33 199 PHE A O 1
ATOM 1619 N N . LYS A 1 200 ? 12.422 -22.297 48.938 1 31.75 200 LYS A N 1
ATOM 1620 C CA . LYS A 1 200 ? 12.117 -23 50.188 1 31.75 200 LYS A CA 1
ATOM 1621 C C . LYS A 1 200 ? 11.414 -22.078 51.188 1 31.75 200 LYS A C 1
ATOM 1623 O O . LYS A 1 200 ? 11.938 -21.016 51.531 1 31.75 200 LYS A O 1
ATOM 1628 N N . PRO A 1 201 ? 10.133 -22.516 51.406 1 26.14 201 PRO A N 1
ATOM 1629 C CA . PRO A 1 201 ? 9.547 -21.844 52.562 1 26.14 201 PRO A CA 1
ATOM 1630 C C . PRO A 1 201 ? 10.367 -22.031 53.844 1 26.14 201 PRO A C 1
ATOM 1632 O O . PRO A 1 201 ? 11.102 -23.016 53.969 1 26.14 201 PRO A O 1
ATOM 1635 N N . MET B 1 1 ? -4.277 26.406 22.125 1 87.31 1 MET B N 1
ATOM 1636 C CA . MET B 1 1 ? -4.93 25.484 23.047 1 87.31 1 MET B CA 1
ATOM 1637 C C . MET B 1 1 ? -6.195 24.906 22.438 1 87.31 1 MET B C 1
ATOM 1639 O O . MET B 1 1 ? -6.281 23.688 22.219 1 87.31 1 MET B O 1
ATOM 1643 N N . THR B 1 2 ? -7.062 25.797 21.844 1 93.81 2 THR B N 1
ATOM 1644 C CA . THR B 1 2 ? -8.336 25.344 21.281 1 93.81 2 THR B CA 1
ATOM 1645 C C . THR B 1 2 ? -8.117 24.516 20.031 1 93.81 2 THR B C 1
ATOM 1647 O O . THR B 1 2 ? -8.68 23.422 19.891 1 93.81 2 THR B O 1
ATOM 1650 N N . ARG B 1 3 ? -7.203 24.953 19.234 1 95.81 3 ARG B N 1
ATOM 1651 C CA . ARG B 1 3 ? -6.922 24.25 17.984 1 95.81 3 ARG B CA 1
ATOM 1652 C C . ARG B 1 3 ? -6.43 22.844 18.25 1 95.81 3 ARG B C 1
ATOM 1654 O O . ARG B 1 3 ? -6.875 21.891 17.609 1 95.81 3 ARG B O 1
ATOM 1661 N N . GLU B 1 4 ? -5.586 22.703 19.203 1 96.06 4 GLU B N 1
ATOM 1662 C CA . GLU B 1 4 ? -5.031 21.406 19.562 1 96.06 4 GLU B CA 1
ATOM 1663 C C . GLU B 1 4 ? -6.105 20.484 20.141 1 96.06 4 GLU B C 1
ATOM 1665 O O . GLU B 1 4 ? -6.117 19.281 19.844 1 96.06 4 GLU B O 1
ATOM 1670 N N . ARG B 1 5 ? -6.945 21.062 20.891 1 96.94 5 ARG B N 1
ATOM 1671 C CA . ARG B 1 5 ? -8.047 20.297 21.453 1 96.94 5 ARG B CA 1
ATOM 1672 C C . ARG B 1 5 ? -8.938 19.719 20.359 1 96.94 5 ARG B C 1
ATOM 1674 O O . ARG B 1 5 ? -9.359 18.562 20.438 1 96.94 5 ARG B O 1
ATOM 1681 N N . ILE B 1 6 ? -9.188 20.516 19.375 1 98.12 6 ILE B N 1
ATOM 1682 C CA . ILE B 1 6 ? -10.008 20.094 18.25 1 98.12 6 ILE B CA 1
ATOM 1683 C C . ILE B 1 6 ? -9.312 18.969 17.484 1 98.12 6 ILE B C 1
ATOM 1685 O O . ILE B 1 6 ? -9.922 17.938 17.203 1 98.12 6 ILE B O 1
ATOM 1689 N N . LEU B 1 7 ? -8.023 19.125 17.266 1 98.25 7 LEU B N 1
ATOM 1690 C CA . LEU B 1 7 ? -7.258 18.125 16.516 1 98.25 7 LEU B CA 1
ATOM 1691 C C . LEU B 1 7 ? -7.125 16.828 17.312 1 98.25 7 LEU B C 1
ATOM 1693 O O . LEU B 1 7 ? -7.184 15.742 16.75 1 98.25 7 LEU B O 1
ATOM 1697 N N . MET B 1 8 ? -7.031 16.969 18.609 1 97.81 8 MET B N 1
ATOM 1698 C CA . MET B 1 8 ? -6.926 15.773 19.453 1 97.81 8 MET B CA 1
ATOM 1699 C C . MET B 1 8 ? -8.242 15.008 19.484 1 97.81 8 MET B C 1
ATOM 1701 O O . MET B 1 8 ? -8.25 13.773 19.5 1 97.81 8 MET B O 1
ATOM 1705 N N . ALA B 1 9 ? -9.305 15.758 19.484 1 98.06 9 ALA B N 1
ATOM 1706 C CA . ALA B 1 9 ? -10.609 15.117 19.406 1 98.06 9 ALA B CA 1
ATOM 1707 C C . ALA B 1 9 ? -10.781 14.375 18.078 1 98.06 9 ALA B C 1
ATOM 1709 O O . ALA B 1 9 ? -11.312 13.266 18.031 1 98.06 9 ALA B O 1
ATOM 1710 N N . ALA B 1 10 ? -10.352 15.023 17.031 1 98.25 10 ALA B N 1
ATOM 1711 C CA . ALA B 1 10 ? -10.383 14.375 15.719 1 98.25 10 ALA B CA 1
ATOM 1712 C C . ALA B 1 10 ? -9.539 13.102 15.719 1 98.25 10 ALA B C 1
ATOM 1714 O O . ALA B 1 10 ? -9.969 12.062 15.203 1 98.25 10 ALA B O 1
ATOM 1715 N N . LYS B 1 11 ? -8.336 13.164 16.266 1 98.31 11 LYS B N 1
ATOM 1716 C CA . LYS B 1 11 ? -7.441 12.016 16.359 1 98.31 11 LYS B CA 1
ATOM 1717 C C . LYS B 1 11 ? -8.125 10.844 17.062 1 98.31 11 LYS B C 1
ATOM 1719 O O . LYS B 1 11 ? -8.117 9.719 16.547 1 98.31 11 LYS B O 1
ATOM 1724 N N . ASP B 1 12 ? -8.734 11.102 18.203 1 97.75 12 ASP B N 1
ATOM 1725 C CA . ASP B 1 12 ? -9.383 10.055 18.984 1 97.75 12 ASP B CA 1
ATOM 1726 C C . ASP B 1 12 ? -10.547 9.43 18.203 1 97.75 12 ASP B C 1
ATOM 1728 O O . ASP B 1 12 ? -10.727 8.211 18.234 1 97.75 12 ASP B O 1
ATOM 1732 N N . TYR B 1 13 ? -11.266 10.281 17.547 1 98 13 TYR B N 1
ATOM 1733 C CA . TYR B 1 13 ? -12.383 9.805 16.734 1 98 13 TYR B CA 1
ATOM 1734 C C . TYR B 1 13 ? -11.883 8.945 15.578 1 98 13 TYR B C 1
ATOM 1736 O O . TYR B 1 13 ? -12.414 7.855 15.336 1 98 13 TYR B O 1
ATOM 1744 N N . LEU B 1 14 ? -10.867 9.336 14.922 1 97.56 14 LEU B N 1
ATOM 1745 C CA . LEU B 1 14 ? -10.422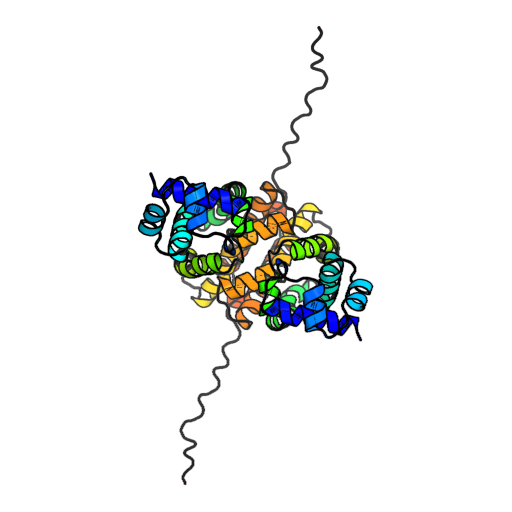 8.734 13.672 1 97.56 14 LEU B CA 1
ATOM 1746 C C . LEU B 1 14 ? -9.625 7.457 13.93 1 97.56 14 LEU B C 1
ATOM 1748 O O . LEU B 1 14 ? -9.406 6.664 13.016 1 97.56 14 LEU B O 1
ATOM 1752 N N . GLU B 1 15 ? -9.211 7.246 15.117 1 96.75 15 GLU B N 1
ATOM 1753 C CA . GLU B 1 15 ? -8.562 5.988 15.484 1 96.75 15 GLU B CA 1
ATOM 1754 C C . GLU B 1 15 ? -9.547 4.828 15.438 1 96.75 15 GLU B C 1
ATOM 1756 O O . GLU B 1 15 ? -9.148 3.67 15.297 1 96.75 15 GLU B O 1
ATOM 1761 N N . LYS B 1 16 ? -10.812 5.238 15.469 1 94.69 16 LYS B N 1
ATOM 1762 C CA . LYS B 1 16 ? -11.82 4.195 15.586 1 94.69 16 LYS B CA 1
ATOM 1763 C C . LYS B 1 16 ? -12.852 4.289 14.461 1 94.69 16 LYS B C 1
ATOM 1765 O O . LYS B 1 16 ? -13.617 3.354 14.242 1 94.69 16 LYS B O 1
ATOM 1770 N N . ASN B 1 17 ? -12.836 5.441 13.805 1 92.56 17 ASN B N 1
ATOM 1771 C CA . ASN B 1 17 ? -13.914 5.691 12.852 1 92.56 17 ASN B CA 1
ATOM 1772 C C . ASN B 1 17 ? -13.367 6.168 11.508 1 92.56 17 ASN B C 1
ATOM 1774 O O . ASN B 1 17 ? -12.203 6.566 11.406 1 92.56 17 ASN B O 1
ATOM 1778 N N . ASP B 1 18 ? -14.211 6.117 10.531 1 91.38 18 ASP B N 1
ATOM 1779 C CA . ASP B 1 18 ? -13.914 6.52 9.164 1 91.38 18 ASP B CA 1
ATOM 1780 C C . ASP B 1 18 ? -13.945 8.039 9.016 1 91.38 18 ASP B C 1
ATOM 1782 O O . ASP B 1 18 ? -14.867 8.695 9.508 1 91.38 18 ASP B O 1
ATOM 1786 N N . ILE B 1 19 ? -12.945 8.578 8.414 1 94.19 19 ILE B N 1
ATOM 1787 C CA . ILE B 1 19 ? -12.797 10.016 8.266 1 94.19 19 ILE B CA 1
ATOM 1788 C C . ILE B 1 19 ? -13.953 10.57 7.434 1 94.19 19 ILE B C 1
ATOM 1790 O O . ILE B 1 19 ? -14.359 11.719 7.613 1 94.19 19 ILE B O 1
ATOM 1794 N N . GLU B 1 20 ? -14.492 9.734 6.516 1 90.88 20 GLU B N 1
ATOM 1795 C CA . GLU B 1 20 ? -15.562 10.203 5.645 1 90.88 20 GLU B CA 1
ATOM 1796 C C . GLU B 1 20 ? -16.859 10.43 6.43 1 90.88 20 GLU B C 1
ATOM 1798 O O . GLU B 1 20 ? -17.797 11.047 5.926 1 90.88 20 GLU B O 1
ATOM 1803 N N . ARG B 1 21 ? -16.938 10.008 7.676 1 92.12 21 ARG B N 1
ATOM 1804 C CA . ARG B 1 21 ? -18.109 10.172 8.523 1 92.12 21 ARG B CA 1
ATOM 1805 C C . ARG B 1 21 ? -17.906 11.305 9.523 1 92.12 21 ARG B C 1
ATOM 1807 O O . ARG B 1 21 ? -18.828 11.648 10.273 1 92.12 21 ARG B O 1
ATOM 1814 N N . LEU B 1 22 ? -16.75 11.828 9.562 1 96.31 22 LEU B N 1
ATOM 1815 C CA . LEU B 1 22 ? -16.438 12.906 10.492 1 96.31 22 LEU B CA 1
ATOM 1816 C C . LEU B 1 22 ? -17.031 14.227 10.008 1 96.31 22 LEU B C 1
ATOM 1818 O O . LEU B 1 22 ? -16.953 14.539 8.812 1 96.31 22 LEU B O 1
ATOM 1822 N N . THR B 1 23 ? -17.688 14.93 10.859 1 97.25 23 THR B N 1
ATOM 1823 C CA . THR B 1 23 ? -18.203 16.266 10.547 1 97.25 23 THR B CA 1
ATOM 1824 C C . THR B 1 23 ? -17.672 17.297 11.539 1 97.25 23 THR B C 1
ATOM 1826 O O . THR B 1 23 ? -17.25 16.938 12.641 1 97.25 23 THR B O 1
ATOM 1829 N N . LEU B 1 24 ? -17.75 18.531 11.141 1 98.06 24 LEU B N 1
ATOM 1830 C CA . LEU B 1 24 ? -17.312 19.594 12.039 1 98.06 24 LEU B CA 1
ATOM 1831 C C . LEU B 1 24 ? -18.203 19.672 13.266 1 98.06 24 LEU B C 1
ATOM 1833 O O . LEU B 1 24 ? -17.719 19.953 14.367 1 98.06 24 LEU B O 1
ATOM 1837 N N . ARG B 1 25 ? -19.422 19.406 13.125 1 97.81 25 ARG B N 1
ATOM 1838 C CA . ARG B 1 25 ? -20.344 19.391 14.258 1 97.81 25 ARG B CA 1
ATOM 1839 C C . ARG B 1 25 ? -19.953 18.297 15.25 1 97.81 25 ARG B C 1
ATOM 1841 O O . ARG B 1 25 ? -19.953 18.531 16.469 1 97.81 25 ARG B O 1
ATOM 1848 N N . ARG B 1 26 ? -19.672 17.172 14.727 1 97.88 26 ARG B N 1
ATOM 1849 C CA . ARG B 1 26 ? -19.281 16.062 15.586 1 97.88 26 ARG B CA 1
ATOM 1850 C C . ARG B 1 26 ? -17.984 16.375 16.328 1 97.88 26 ARG B C 1
ATOM 1852 O O . ARG B 1 26 ? -17.844 16.047 17.516 1 97.88 26 ARG B O 1
ATOM 1859 N N . VAL B 1 27 ? -17 16.938 15.648 1 98 27 VAL B N 1
ATOM 1860 C CA . VAL B 1 27 ? -15.727 17.297 16.25 1 98 27 VAL B CA 1
ATOM 1861 C C . VAL B 1 27 ? -15.953 18.328 17.359 1 98 27 VAL B C 1
ATOM 1863 O O . VAL B 1 27 ? -15.289 18.281 18.406 1 98 27 VAL B O 1
ATOM 1866 N N . ALA B 1 28 ? -16.859 19.281 17.109 1 98.25 28 ALA B N 1
ATOM 1867 C CA . ALA B 1 28 ? -17.203 20.266 18.141 1 98.25 28 ALA B CA 1
ATOM 1868 C C . ALA B 1 28 ? -17.734 19.578 19.391 1 98.25 28 ALA B C 1
ATOM 1870 O O . ALA B 1 28 ? -17.266 19.859 20.5 1 98.25 28 ALA B O 1
ATOM 1871 N N . GLU B 1 29 ? -18.594 18.672 19.219 1 98.12 29 GLU B N 1
ATOM 1872 C CA . GLU B 1 29 ? -19.188 17.922 20.328 1 98.12 29 GLU B CA 1
ATOM 1873 C C . GLU B 1 29 ? -18.109 17.156 21.094 1 98.12 29 GLU B C 1
ATOM 1875 O O . GLU B 1 29 ? -18.062 17.203 22.328 1 98.12 29 GLU B O 1
ATOM 1880 N N . LEU B 1 30 ? -17.25 16.516 20.406 1 97.62 30 LEU B N 1
ATOM 1881 C CA . LEU B 1 30 ? -16.25 15.641 21 1 97.62 30 LEU B CA 1
ATOM 1882 C C . LEU B 1 30 ? -15.172 16.453 21.703 1 97.62 30 LEU B C 1
ATOM 1884 O O . LEU B 1 30 ? -14.594 16 22.703 1 97.62 30 LEU B O 1
ATOM 1888 N N . SER B 1 31 ? -14.875 17.641 21.156 1 98 31 SER B N 1
ATOM 1889 C CA . SER B 1 31 ? -13.781 18.453 21.672 1 98 31 SER B CA 1
ATOM 1890 C C . SER B 1 31 ? -14.25 19.344 22.828 1 98 31 SER B C 1
ATOM 1892 O O . SER B 1 31 ? -13.43 19.922 23.531 1 98 31 SER B O 1
ATOM 1894 N N . GLY B 1 32 ? -15.539 19.547 22.953 1 97.69 32 GLY B N 1
ATOM 1895 C CA . GLY B 1 32 ? -16.078 20.453 23.953 1 97.69 32 GLY B CA 1
ATOM 1896 C C . GLY B 1 32 ? -15.922 21.922 23.562 1 97.69 32 GLY B C 1
ATOM 1897 O O . GLY B 1 32 ? -15.977 22.797 24.422 1 97.69 32 GLY B O 1
ATOM 1898 N N . VAL B 1 33 ? -15.562 22.125 22.375 1 97.94 33 VAL B N 1
ATOM 1899 C CA . VAL B 1 33 ? -15.477 23.469 21.812 1 97.94 33 VAL B CA 1
ATOM 1900 C C . VAL B 1 33 ? -16.766 23.797 21.062 1 97.94 33 VAL B C 1
ATOM 1902 O O . VAL B 1 33 ? -17.328 22.953 20.391 1 97.94 33 VAL B O 1
ATOM 1905 N N . SER B 1 34 ? -17.203 25.016 21.219 1 97.25 34 SER B N 1
ATOM 1906 C CA . SER B 1 34 ? -18.469 25.391 20.578 1 97.25 34 SER B CA 1
ATOM 1907 C C . SER B 1 34 ? -18.359 25.297 19.062 1 97.25 34 SER B C 1
ATOM 1909 O O . SER B 1 34 ? -17.297 25.578 18.484 1 97.25 34 SER B O 1
ATOM 1911 N N . PRO B 1 35 ? -19.5 24.953 18.406 1 97.31 35 PRO B N 1
ATOM 1912 C CA . PRO B 1 35 ? -19.484 24.844 16.953 1 97.31 35 PRO B CA 1
ATOM 1913 C C . PRO B 1 35 ? -19.016 26.125 16.266 1 97.31 35 PRO B C 1
ATOM 1915 O O . PRO B 1 35 ? -18.141 26.078 15.398 1 97.31 35 PRO B O 1
ATOM 1918 N N . PRO B 1 36 ? -19.484 27.312 16.656 1 97.69 36 PRO B N 1
ATOM 1919 C CA . PRO B 1 36 ? -18.984 28.531 16.016 1 97.69 36 PRO B CA 1
ATOM 1920 C C . PRO B 1 36 ? -17.469 28.688 16.125 1 97.69 36 PRO B C 1
ATOM 1922 O O . PRO B 1 36 ? -16.812 29.109 15.172 1 97.69 36 PRO B O 1
ATOM 1925 N N . THR B 1 37 ? -16.953 28.312 17.203 1 97.88 37 THR B N 1
ATOM 1926 C CA . THR B 1 37 ? -15.516 28.391 17.422 1 97.88 37 THR B CA 1
ATOM 1927 C C . THR B 1 37 ? -14.781 27.406 16.516 1 97.88 37 THR B C 1
ATOM 1929 O O . THR B 1 37 ? -13.758 27.734 15.93 1 97.88 37 THR B O 1
ATOM 1932 N N . VAL B 1 38 ? -15.281 26.141 16.406 1 98.31 38 VAL B N 1
ATOM 1933 C CA . VAL B 1 38 ? -14.672 25.141 15.531 1 98.31 38 VAL B CA 1
ATOM 1934 C C . VAL B 1 38 ? -14.703 25.625 14.086 1 98.31 38 VAL B C 1
ATOM 1936 O O . VAL B 1 38 ? -13.695 25.547 13.375 1 98.31 38 VAL B O 1
ATOM 1939 N N . TYR B 1 39 ? -15.82 26.25 13.688 1 97.94 39 TYR B N 1
ATOM 1940 C CA . TYR B 1 39 ? -15.969 26.734 12.32 1 97.94 39 TYR B CA 1
ATOM 1941 C C . TYR B 1 39 ? -15.055 27.922 12.062 1 97.94 39 TYR B C 1
ATOM 1943 O O . TYR B 1 39 ? -14.609 28.141 10.93 1 97.94 39 TYR B O 1
ATOM 1951 N N . ALA B 1 40 ? -14.797 28.672 13.102 1 97.75 40 ALA B N 1
ATOM 1952 C CA . ALA B 1 40 ? -13.867 29.781 12.961 1 97.75 40 ALA B CA 1
ATOM 1953 C C . ALA B 1 40 ? -12.445 29.281 12.719 1 97.75 40 ALA B C 1
ATOM 1955 O O . ALA B 1 40 ? -11.703 29.875 11.938 1 97.75 40 ALA B O 1
ATOM 1956 N N . HIS B 1 41 ? -12.055 28.203 13.336 1 97.81 41 HIS B N 1
ATOM 1957 C CA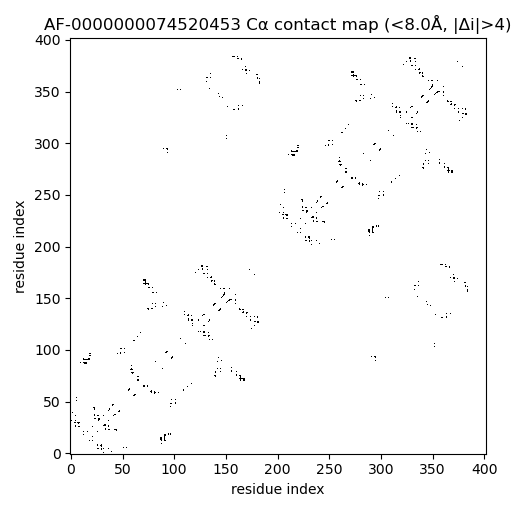 . HIS B 1 41 ? -10.727 27.625 13.188 1 97.81 41 HIS B CA 1
ATOM 1958 C C . HIS B 1 41 ? -10.602 26.844 11.891 1 97.81 41 HIS B C 1
ATOM 1960 O O . HIS B 1 41 ? -9.562 26.891 11.227 1 97.81 41 HIS B O 1
ATOM 1966 N N . PHE B 1 42 ? -11.695 26.078 11.602 1 98.38 42 PHE B N 1
ATOM 1967 C CA . PHE B 1 42 ? -11.75 25.219 10.422 1 98.38 42 PHE B CA 1
ATOM 1968 C C . PHE B 1 42 ? -13.07 25.406 9.68 1 98.38 42 PHE B C 1
ATOM 1970 O O . PHE B 1 42 ? -14.023 24.656 9.898 1 98.38 42 PHE B O 1
ATOM 1977 N N . PRO B 1 43 ? -13.055 26.266 8.734 1 98 43 PRO B N 1
ATOM 1978 C CA . PRO B 1 43 ? -14.297 26.641 8.047 1 98 43 PRO B CA 1
ATOM 1979 C C . PRO B 1 43 ? -14.906 25.484 7.273 1 98 43 PRO B C 1
ATOM 1981 O O . PRO B 1 43 ? -16.125 25.422 7.098 1 98 43 PRO B O 1
ATOM 1984 N N . THR B 1 44 ? -14.031 24.594 6.754 1 97.19 44 THR B N 1
ATOM 1985 C CA . THR B 1 44 ? -14.516 23.422 6.031 1 97.19 44 THR B CA 1
ATOM 1986 C C . THR B 1 44 ? -13.859 22.141 6.559 1 97.19 44 THR B C 1
ATOM 1988 O O . THR B 1 44 ? -12.852 22.203 7.258 1 97.19 44 THR B O 1
ATOM 1991 N N . MET B 1 45 ? -14.438 21.094 6.242 1 96.56 45 MET B N 1
ATOM 1992 C CA . MET B 1 45 ? -13.844 19.812 6.605 1 96.56 45 MET B CA 1
ATOM 1993 C C . MET B 1 45 ? -12.469 19.641 5.953 1 96.56 45 MET B C 1
ATOM 1995 O O . MET B 1 45 ? -11.555 19.078 6.555 1 96.56 45 MET B O 1
ATOM 1999 N N . ASP B 1 46 ? -12.383 20.141 4.789 1 96.06 46 ASP B N 1
ATOM 2000 C CA . ASP B 1 46 ? -11.094 20.078 4.102 1 96.06 46 ASP B CA 1
ATOM 2001 C C . ASP B 1 46 ? -10.023 20.844 4.879 1 96.06 46 ASP B C 1
ATOM 2003 O O . ASP B 1 46 ? -8.875 20.406 4.957 1 96.06 46 ASP B O 1
ATOM 2007 N N . ASP B 1 47 ? -10.398 21.906 5.422 1 97.5 47 ASP B N 1
ATOM 2008 C CA . ASP B 1 47 ? -9.469 22.688 6.238 1 97.5 47 ASP B CA 1
ATOM 2009 C C . ASP B 1 47 ? -9.039 21.891 7.473 1 97.5 47 ASP B C 1
ATOM 2011 O O . ASP B 1 47 ? -7.863 21.922 7.855 1 97.5 47 ASP B O 1
ATOM 2015 N N . LEU B 1 48 ? -10.008 21.25 8.078 1 98.25 48 LEU B N 1
ATOM 2016 C CA . LEU B 1 48 ? -9.688 20.453 9.25 1 98.25 48 LEU B CA 1
ATOM 2017 C C . LEU B 1 48 ? -8.758 19.297 8.883 1 98.25 48 LEU B C 1
ATOM 2019 O O . LEU B 1 48 ? -7.762 19.047 9.57 1 98.25 48 LEU B O 1
ATOM 2023 N N . ILE B 1 49 ? -9.016 18.625 7.773 1 97.56 49 ILE B N 1
ATOM 2024 C CA . ILE B 1 49 ? -8.242 17.469 7.359 1 97.56 49 ILE B CA 1
ATOM 2025 C C . ILE B 1 49 ? -6.824 17.906 6.984 1 97.56 49 ILE B C 1
ATOM 2027 O O . ILE B 1 49 ? -5.852 17.219 7.324 1 97.56 49 ILE B O 1
ATOM 2031 N N . ALA B 1 50 ? -6.738 19 6.324 1 97 50 ALA B N 1
ATOM 2032 C CA . ALA B 1 50 ? -5.422 19.531 5.984 1 97 50 ALA B CA 1
ATOM 2033 C C . ALA B 1 50 ? -4.617 19.859 7.238 1 97 50 ALA B C 1
ATOM 2035 O O . ALA B 1 50 ? -3.436 19.516 7.332 1 97 50 ALA B O 1
ATOM 2036 N N . ALA B 1 51 ? -5.266 20.469 8.172 1 97.5 51 ALA B N 1
ATOM 2037 C CA . ALA B 1 51 ? -4.609 20.797 9.438 1 97.5 51 ALA B CA 1
ATOM 2038 C C . ALA B 1 51 ? -4.215 19.531 10.195 1 97.5 51 ALA B C 1
ATOM 2040 O O . ALA B 1 51 ? -3.143 19.469 10.797 1 97.5 51 ALA B O 1
ATOM 2041 N N . PHE B 1 52 ? -5.035 18.609 10.141 1 97.88 52 PHE B N 1
ATOM 2042 C CA . PHE B 1 52 ? -4.777 17.328 10.805 1 97.88 52 PHE B CA 1
ATOM 2043 C C . PHE B 1 52 ? -3.586 16.625 10.172 1 97.88 52 PHE B C 1
ATOM 2045 O O . PHE B 1 52 ? -2.75 16.047 10.875 1 97.88 52 PHE B O 1
ATOM 2052 N N . PHE B 1 53 ? -3.512 16.656 8.914 1 96.69 53 PHE B N 1
ATOM 2053 C CA . PHE B 1 53 ? -2.379 16.094 8.18 1 96.69 53 PHE B CA 1
ATOM 2054 C C . PHE B 1 53 ? -1.075 16.75 8.617 1 96.69 53 PHE B C 1
ATOM 2056 O O . PHE B 1 53 ? -0.099 16.062 8.922 1 96.69 53 PHE B O 1
ATOM 2063 N N . GLN B 1 54 ? -1.093 18.047 8.695 1 95.44 54 GLN B N 1
ATOM 2064 C CA . GLN B 1 54 ? 0.096 18.797 9.094 1 95.44 54 GLN B CA 1
ATOM 2065 C C . GLN B 1 54 ? 0.435 18.531 10.562 1 95.44 54 GLN B C 1
ATOM 2067 O O . GLN B 1 54 ? 1.603 18.594 10.953 1 95.44 54 GLN B O 1
ATOM 2072 N N . TRP B 1 55 ? -0.594 18.234 11.305 1 96.69 55 TRP B N 1
ATOM 2073 C CA . TRP B 1 55 ? -0.42 17.906 12.711 1 96.69 55 TRP B CA 1
ATOM 2074 C C . TRP B 1 55 ? 0.22 16.531 12.867 1 96.69 55 TRP B C 1
ATOM 2076 O O . TRP B 1 55 ? 1.094 16.344 13.719 1 96.69 55 TRP B O 1
ATOM 2086 N N . LEU B 1 56 ? -0.121 15.602 12.086 1 96.88 56 LEU B N 1
ATOM 2087 C CA . LEU B 1 56 ? 0.305 14.211 12.188 1 96.88 56 LEU B CA 1
ATOM 2088 C C . LEU B 1 56 ? 1.688 14.023 11.57 1 96.88 56 LEU B C 1
ATOM 2090 O O . LEU B 1 56 ? 2.484 13.219 12.062 1 96.88 56 LEU B O 1
ATOM 2094 N N . LYS B 1 57 ? 2.031 14.766 10.602 1 95 57 LYS B N 1
ATOM 2095 C CA . LYS B 1 57 ? 3.229 14.594 9.789 1 95 57 LYS B CA 1
ATOM 2096 C C . LYS B 1 57 ? 4.488 14.617 10.648 1 95 57 LYS B C 1
ATOM 2098 O O . LYS B 1 57 ? 5.316 13.703 10.57 1 95 57 LYS B O 1
ATOM 2103 N N . PRO B 1 58 ? 4.684 15.594 11.539 1 95.06 58 PRO B N 1
ATOM 2104 C CA . PRO B 1 58 ? 5.883 15.594 12.375 1 95.06 58 PRO B CA 1
ATOM 2105 C C . PRO B 1 58 ? 5.883 14.477 13.414 1 95.06 58 PRO B C 1
ATOM 2107 O O . PRO B 1 58 ? 6.949 14.008 13.828 1 95.06 58 PRO B O 1
ATOM 2110 N N . ARG B 1 59 ? 4.766 14.023 13.781 1 96.81 59 ARG B N 1
ATOM 2111 C CA . ARG B 1 59 ? 4.648 12.953 14.766 1 96.81 59 ARG B CA 1
ATOM 2112 C C . ARG B 1 59 ? 5.023 11.609 14.172 1 96.81 59 ARG B C 1
ATOM 2114 O O . ARG B 1 59 ? 5.465 10.703 14.883 1 96.81 59 ARG B O 1
ATOM 2121 N N . LEU B 1 60 ? 4.93 11.516 12.883 1 96.69 60 LEU B N 1
ATOM 2122 C CA . LEU B 1 60 ? 5.355 10.32 12.164 1 96.69 60 LEU B CA 1
ATOM 2123 C C . LEU B 1 60 ? 6.816 10.43 11.742 1 96.69 60 LEU B C 1
ATOM 2125 O O . LEU B 1 60 ? 7.398 9.469 11.242 1 96.69 60 LEU B O 1
ATOM 2129 N N . GLY B 1 61 ? 7.395 11.609 11.883 1 94.5 61 GLY B N 1
ATOM 2130 C CA . GLY B 1 61 ? 8.773 11.836 11.492 1 94.5 61 GLY B CA 1
ATOM 2131 C C . GLY B 1 61 ? 8.945 12.117 10.016 1 94.5 61 GLY B C 1
ATOM 2132 O O . GLY B 1 61 ? 10.07 12.156 9.508 1 94.5 61 GLY B O 1
ATOM 2133 N N . LEU B 1 62 ? 7.863 12.328 9.305 1 91.38 62 LEU B N 1
ATOM 2134 C CA . LEU B 1 62 ? 7.891 12.445 7.848 1 91.38 62 LEU B CA 1
ATOM 2135 C C . LEU B 1 62 ? 8.266 13.859 7.418 1 91.38 62 LEU B C 1
ATOM 2137 O O . LEU B 1 62 ? 8.484 14.117 6.234 1 91.38 62 LEU B O 1
ATOM 2141 N N . ASP B 1 63 ? 8.398 14.75 8.336 1 87.81 63 ASP B N 1
ATOM 2142 C CA . ASP B 1 63 ? 8.82 16.109 8.016 1 87.81 63 ASP B CA 1
ATOM 2143 C C . ASP B 1 63 ? 10.289 16.328 8.391 1 87.81 63 ASP B C 1
ATOM 2145 O O . ASP B 1 63 ? 10.82 17.422 8.211 1 87.81 63 ASP B O 1
ATOM 2149 N N . GLN B 1 64 ? 10.914 15.352 8.891 1 88.94 64 GLN B N 1
ATOM 2150 C CA . GLN B 1 64 ? 12.32 15.445 9.281 1 88.94 64 GLN B CA 1
ATOM 2151 C C . GLN B 1 64 ? 13.234 15.211 8.086 1 88.94 64 GLN B C 1
ATOM 2153 O O . GLN B 1 64 ? 12.875 14.5 7.145 1 88.94 64 GLN B O 1
ATOM 2158 N N . PRO B 1 65 ? 14.391 15.844 8.148 1 88.12 65 PRO B N 1
ATOM 2159 C CA . PRO B 1 65 ? 15.352 15.594 7.07 1 88.12 65 PRO B CA 1
ATOM 2160 C C . PRO B 1 65 ? 15.766 14.125 6.973 1 88.12 65 PRO B C 1
ATOM 2162 O O . PRO B 1 65 ? 15.867 13.438 7.992 1 88.12 65 PRO B O 1
ATOM 2165 N N . LEU B 1 66 ? 15.969 13.734 5.812 1 90.31 66 LEU B N 1
ATOM 2166 C CA . LEU B 1 66 ? 16.438 12.367 5.598 1 90.31 66 LEU B CA 1
ATOM 2167 C C . LEU B 1 66 ? 17.891 12.227 6.016 1 90.31 66 LEU B C 1
ATOM 2169 O O . LEU B 1 66 ? 18.672 13.18 5.934 1 90.31 66 LEU B O 1
ATOM 2173 N N . PRO B 1 67 ? 18.234 11.062 6.527 1 91.25 67 PRO B N 1
ATOM 2174 C CA . PRO B 1 67 ? 19.656 10.812 6.797 1 91.25 67 PRO B CA 1
ATOM 2175 C C . PRO B 1 67 ? 20.484 10.734 5.52 1 91.25 67 PRO B C 1
ATOM 2177 O O . PRO B 1 67 ? 19.938 10.805 4.414 1 91.25 67 PRO B O 1
ATOM 2180 N N . SER B 1 68 ? 21.844 10.633 5.742 1 91.25 68 SER B N 1
ATOM 2181 C CA . SER B 1 68 ? 22.75 10.453 4.602 1 91.25 68 SER B CA 1
ATOM 2182 C C . SER B 1 68 ? 22.453 9.148 3.873 1 91.25 68 SER B C 1
ATOM 2184 O O . SER B 1 68 ? 21.797 8.25 4.422 1 91.25 68 SER B O 1
ATOM 2186 N N . LEU B 1 69 ? 22.906 9.047 2.668 1 91.62 69 LEU B N 1
ATOM 2187 C CA . LEU B 1 69 ? 22.719 7.84 1.877 1 91.62 69 LEU B CA 1
ATOM 2188 C C . LEU B 1 69 ? 23.281 6.625 2.594 1 91.62 69 LEU B C 1
ATOM 2190 O O . LEU B 1 69 ? 22.688 5.543 2.564 1 91.62 69 LEU B O 1
ATOM 2194 N N . LYS B 1 70 ? 24.375 6.84 3.279 1 91.75 70 LYS B N 1
ATOM 2195 C CA . LYS B 1 70 ? 25.047 5.762 4.004 1 91.75 70 LYS B CA 1
ATOM 2196 C C . LYS B 1 70 ? 24.188 5.262 5.164 1 91.75 70 LYS B C 1
ATOM 2198 O O . LYS B 1 70 ? 24.234 4.078 5.512 1 91.75 70 LYS B O 1
ATOM 2203 N N . GLU B 1 71 ? 23.344 6.164 5.695 1 95.06 71 GLU B N 1
ATOM 2204 C CA . GLU B 1 71 ? 22.547 5.828 6.871 1 95.06 71 GLU B CA 1
ATOM 2205 C C . GLU B 1 71 ? 21.078 5.609 6.5 1 95.06 71 GLU B C 1
ATOM 2207 O O . GLU B 1 71 ? 20.25 5.336 7.367 1 95.06 71 GLU B O 1
ATOM 2212 N N . LEU B 1 72 ? 20.781 5.656 5.254 1 95.75 72 LEU B N 1
ATOM 2213 C CA . LEU B 1 72 ? 19.391 5.641 4.824 1 95.75 72 LEU B CA 1
ATOM 2214 C C . LEU B 1 72 ? 18.703 4.34 5.234 1 95.75 72 LEU B C 1
ATOM 2216 O O . LEU B 1 72 ? 17.516 4.336 5.582 1 95.75 72 LEU B O 1
ATOM 2220 N N . ALA B 1 73 ? 19.453 3.273 5.25 1 96.69 73 ALA B N 1
ATOM 2221 C CA . ALA B 1 73 ? 18.906 1.961 5.578 1 96.69 73 ALA B CA 1
ATOM 2222 C C . ALA B 1 73 ? 18.453 1.901 7.035 1 96.69 73 ALA B C 1
ATOM 2224 O O . ALA B 1 73 ? 17.734 0.98 7.434 1 96.69 73 ALA B O 1
ATOM 2225 N N . THR B 1 74 ? 18.812 2.842 7.91 1 96.69 74 THR B N 1
ATOM 2226 C CA . THR B 1 74 ? 18.422 2.883 9.312 1 96.69 74 THR B CA 1
ATOM 2227 C C . THR B 1 74 ? 17.125 3.689 9.484 1 96.69 74 THR B C 1
ATOM 2229 O O . THR B 1 74 ? 16.578 3.758 10.586 1 96.69 74 THR B O 1
ATOM 2232 N N . LEU B 1 75 ? 16.688 4.285 8.438 1 96.69 75 LEU B N 1
ATOM 2233 C CA . LEU B 1 75 ? 15.531 5.176 8.477 1 96.69 75 LEU B CA 1
ATOM 2234 C C . LEU B 1 75 ? 14.305 4.445 9.016 1 96.69 75 LEU B C 1
ATOM 2236 O O . LEU B 1 75 ? 13.562 4.996 9.828 1 96.69 75 LEU B O 1
ATOM 2240 N N . PRO B 1 76 ? 14.039 3.205 8.625 1 98.06 76 PRO B N 1
ATOM 2241 C CA . PRO B 1 76 ? 12.891 2.492 9.195 1 98.06 76 PRO B CA 1
ATOM 2242 C C . PRO B 1 76 ? 12.969 2.377 10.719 1 98.06 76 PRO B C 1
ATOM 2244 O O . PRO B 1 76 ? 11.938 2.398 11.391 1 98.06 76 PRO B O 1
ATOM 2247 N N . ASP B 1 77 ? 14.148 2.275 11.258 1 97.56 77 ASP B N 1
ATOM 2248 C CA . ASP B 1 77 ? 14.32 2.209 12.703 1 97.56 77 ASP B CA 1
ATOM 2249 C C . ASP B 1 77 ? 13.828 3.492 13.375 1 97.56 77 ASP B C 1
ATOM 2251 O O . ASP B 1 77 ? 13.359 3.467 14.516 1 97.56 77 ASP B O 1
ATOM 2255 N N . ARG B 1 78 ? 13.938 4.512 12.688 1 96.75 78 ARG B N 1
ATOM 2256 C CA . ARG B 1 78 ? 13.539 5.812 13.219 1 96.75 78 ARG B CA 1
ATOM 2257 C C . ARG B 1 78 ? 12.047 6.059 13.016 1 96.75 78 ARG B C 1
ATOM 2259 O O . ARG B 1 78 ? 11.375 6.598 13.898 1 96.75 78 ARG B O 1
ATOM 2266 N N . LEU B 1 79 ? 11.523 5.645 11.922 1 98 79 LEU B N 1
ATOM 2267 C CA . LEU B 1 79 ? 10.172 6.023 11.523 1 98 79 LEU B CA 1
ATOM 2268 C C . LEU B 1 79 ? 9.148 5 12.016 1 98 79 LEU B C 1
ATOM 2270 O O . LEU B 1 79 ? 8.078 5.367 12.5 1 98 79 LEU B O 1
ATOM 2274 N N . PHE B 1 80 ? 9.43 3.721 11.938 1 98.56 80 PHE B N 1
ATOM 2275 C CA . PHE B 1 80 ? 8.422 2.672 12.07 1 98.56 80 PHE B CA 1
ATOM 2276 C C . PHE B 1 80 ? 7.891 2.609 13.492 1 98.56 80 PHE B C 1
ATOM 2278 O O . PHE B 1 80 ? 6.707 2.338 13.711 1 98.56 80 PHE B O 1
ATOM 2285 N N . PRO B 1 81 ? 8.719 2.869 14.57 1 98.44 81 PRO B N 1
ATOM 2286 C CA . PRO B 1 81 ? 8.117 2.949 15.906 1 98.44 81 PRO B CA 1
ATOM 2287 C C . PRO B 1 81 ? 7.016 4.004 15.992 1 98.44 81 PRO B C 1
ATOM 2289 O O . PRO B 1 81 ? 6.035 3.818 16.719 1 98.44 81 PRO B O 1
ATOM 2292 N N . ARG B 1 82 ? 7.164 5.047 15.289 1 98.12 82 ARG B N 1
ATOM 2293 C CA . ARG B 1 82 ? 6.137 6.078 15.242 1 98.12 82 ARG B CA 1
ATOM 2294 C C . ARG B 1 82 ? 4.902 5.59 14.492 1 98.12 82 ARG B C 1
ATOM 2296 O O . ARG B 1 82 ? 3.771 5.852 14.906 1 98.12 82 ARG B O 1
ATOM 2303 N N . TYR B 1 83 ? 5.121 4.906 13.375 1 98.31 83 TYR B N 1
ATOM 2304 C CA . TYR B 1 83 ? 3.998 4.316 12.656 1 98.31 83 TYR B CA 1
ATOM 2305 C C . TYR B 1 83 ? 3.229 3.344 13.539 1 98.31 83 TYR B C 1
ATOM 2307 O O . TYR B 1 83 ? 1.997 3.307 13.508 1 98.31 83 TYR B O 1
ATOM 2315 N N . GLU B 1 84 ? 4.039 2.562 14.359 1 98.25 84 GLU B N 1
ATOM 2316 C CA . GLU B 1 84 ? 3.416 1.64 15.305 1 98.25 84 GLU B CA 1
ATOM 2317 C C . GLU B 1 84 ? 2.541 2.385 16.312 1 98.25 84 GLU B C 1
ATOM 2319 O O . GLU B 1 84 ? 1.425 1.956 16.609 1 98.25 84 GLU B O 1
ATOM 2324 N N . GLU B 1 85 ? 3.029 3.453 16.766 1 97.75 85 GLU B N 1
ATOM 2325 C CA . GLU B 1 85 ? 2.326 4.254 17.766 1 97.75 85 GLU B CA 1
ATOM 2326 C C . GLU B 1 85 ? 1 4.773 17.219 1 97.75 85 GLU B C 1
ATOM 2328 O O . GLU B 1 85 ? -0.008 4.781 17.938 1 97.75 85 GLU B O 1
ATOM 2333 N N . TYR B 1 86 ? 0.977 5.121 15.969 1 97.75 86 TYR B N 1
ATOM 2334 C CA . TYR B 1 86 ? -0.216 5.699 15.359 1 97.75 86 TYR B CA 1
ATOM 2335 C C . TYR B 1 86 ? -0.89 4.699 14.43 1 97.75 86 TYR B C 1
ATOM 2337 O O . TYR B 1 86 ? -1.616 5.09 13.516 1 97.75 86 TYR B O 1
ATOM 2345 N N . GLY B 1 87 ? -0.616 3.453 14.648 1 96.56 87 GLY B N 1
ATOM 2346 C CA . GLY B 1 87 ? -1.032 2.371 13.766 1 96.56 87 GLY B CA 1
ATOM 2347 C C . GLY B 1 87 ? -2.518 2.391 13.461 1 96.56 87 GLY B C 1
ATOM 2348 O O . GLY B 1 87 ? -2.914 2.449 12.297 1 96.56 87 GLY B O 1
ATOM 2349 N N . PRO B 1 88 ? -3.346 2.395 14.477 1 94.81 88 PRO B N 1
ATOM 2350 C CA . PRO B 1 88 ? -4.793 2.414 14.242 1 94.81 88 PRO B CA 1
ATOM 2351 C C . PRO B 1 88 ? -5.242 3.629 13.43 1 94.81 88 PRO B C 1
ATOM 2353 O O . PRO B 1 88 ? -6.09 3.502 12.539 1 94.81 88 PRO B O 1
ATOM 2356 N N . LEU B 1 89 ? -4.668 4.766 13.688 1 97.06 89 LEU B N 1
ATOM 2357 C CA . LEU B 1 89 ? -4.996 5.992 12.969 1 97.06 89 LEU B CA 1
ATOM 2358 C C . LEU B 1 89 ? -4.59 5.891 11.5 1 97.06 89 LEU B C 1
ATOM 2360 O O . LEU B 1 89 ? -5.391 6.184 10.609 1 97.06 89 LEU B O 1
ATOM 2364 N N . LEU B 1 90 ? -3.383 5.41 11.258 1 95.75 90 LEU B N 1
ATOM 2365 C CA . LEU B 1 90 ? -2.881 5.27 9.891 1 95.75 90 LEU B CA 1
ATOM 2366 C C . LEU B 1 90 ? -3.74 4.293 9.102 1 95.75 90 LEU B C 1
ATOM 2368 O O . LEU B 1 90 ? -4.113 4.574 7.957 1 95.75 90 LEU B O 1
ATOM 2372 N N . ARG B 1 91 ? -4.121 3.234 9.68 1 92.88 91 ARG B N 1
ATOM 2373 C CA . ARG B 1 91 ? -4.934 2.217 9.023 1 92.88 91 ARG B CA 1
ATOM 2374 C C . ARG B 1 91 ? -6.309 2.764 8.656 1 92.88 91 ARG B C 1
ATOM 2376 O O . ARG B 1 91 ? -6.867 2.408 7.617 1 92.88 91 ARG B O 1
ATOM 2383 N N . ASN B 1 92 ? -6.832 3.641 9.453 1 92.69 92 ASN B N 1
ATOM 2384 C CA . ASN B 1 92 ? -8.172 4.176 9.227 1 92.69 92 ASN B CA 1
ATOM 2385 C C . ASN B 1 92 ? -8.141 5.336 8.234 1 92.69 92 ASN B C 1
ATOM 2387 O O . ASN B 1 92 ? -9.164 5.66 7.617 1 92.69 92 ASN B O 1
ATOM 2391 N N . LEU B 1 93 ? -6.992 5.926 8.117 1 93.62 93 LEU B N 1
ATOM 2392 C CA . LEU B 1 93 ? -6.883 7.086 7.238 1 93.62 93 LEU B CA 1
ATOM 2393 C C . LEU B 1 93 ? -6.477 6.668 5.832 1 93.62 93 LEU B C 1
ATOM 2395 O O . LEU B 1 93 ? -6.895 7.289 4.848 1 93.62 93 LEU B O 1
ATOM 2399 N N . MET B 1 94 ? -5.762 5.633 5.699 1 89.44 94 MET B N 1
ATOM 2400 C CA . MET B 1 94 ? -5.172 5.23 4.426 1 89.44 94 MET B CA 1
ATOM 2401 C C . MET B 1 94 ? -6.258 4.844 3.422 1 89.44 94 MET B C 1
ATOM 2403 O O . MET B 1 94 ? -7.211 4.152 3.773 1 89.44 94 MET B O 1
ATOM 2407 N N . ASN B 1 95 ? -6.086 5.293 2.203 1 82.81 95 ASN B N 1
ATOM 2408 C CA . ASN B 1 95 ? -6.93 5 1.05 1 82.81 95 ASN B CA 1
ATOM 2409 C C . ASN B 1 95 ? -8.312 5.629 1.191 1 82.81 95 ASN B C 1
ATOM 2411 O O . ASN B 1 95 ? -9.281 5.152 0.593 1 82.81 95 ASN B O 1
ATOM 2415 N N . LYS B 1 96 ? -8.391 6.594 2.076 1 88.19 96 LYS B N 1
ATOM 2416 C CA . LYS B 1 96 ? -9.586 7.434 2.133 1 88.19 96 LYS B CA 1
ATOM 2417 C C . LYS B 1 96 ? -9.438 8.656 1.231 1 88.19 96 LYS B C 1
ATOM 2419 O O . LYS B 1 96 ? -8.414 9.344 1.271 1 88.19 96 LYS B O 1
ATOM 2424 N N . PRO B 1 97 ? -10.461 8.914 0.497 1 86.19 97 PRO B N 1
ATOM 2425 C CA . PRO B 1 97 ? -10.344 9.961 -0.518 1 86.19 97 PRO B CA 1
ATOM 2426 C C . PRO B 1 97 ? -9.883 11.297 0.066 1 86.19 97 PRO B C 1
ATOM 2428 O O . PRO B 1 97 ? -8.977 11.93 -0.479 1 86.19 97 PRO B O 1
ATOM 2431 N N . SER B 1 98 ? -10.461 11.781 1.187 1 90.44 98 SER B N 1
ATOM 2432 C CA . SER B 1 98 ? -10.117 13.078 1.76 1 90.44 98 SER B CA 1
ATOM 2433 C C . SER B 1 98 ? -8.672 13.102 2.244 1 90.44 98 SER B C 1
ATOM 2435 O O . SER B 1 98 ? -7.977 14.109 2.104 1 90.44 98 SER B O 1
ATOM 2437 N N . TRP B 1 99 ? -8.242 12.008 2.742 1 91.69 99 TRP B N 1
ATOM 2438 C CA . TRP B 1 99 ? -6.863 11.891 3.215 1 91.69 99 TRP B CA 1
ATOM 2439 C C . TRP B 1 99 ? -5.895 11.781 2.045 1 91.69 99 TRP B C 1
ATOM 2441 O O . TRP B 1 99 ? -4.836 12.414 2.045 1 91.69 99 TRP B O 1
ATOM 2451 N N . ASP B 1 100 ? -6.273 11.008 1.073 1 88.5 100 ASP B N 1
ATOM 2452 C CA . ASP B 1 100 ? -5.434 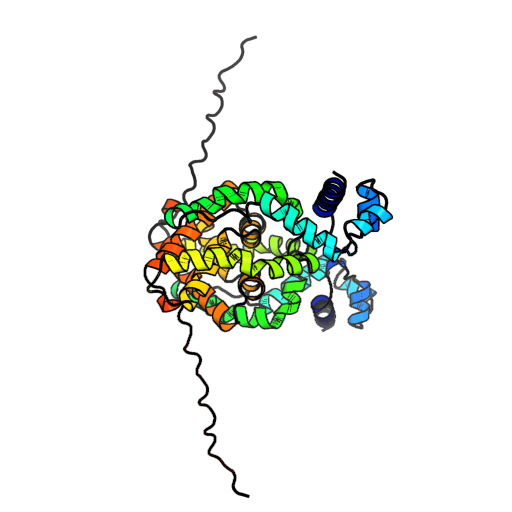10.82 -0.104 1 88.5 100 ASP B CA 1
ATOM 2453 C C . ASP B 1 100 ? -5.188 12.141 -0.823 1 88.5 100 ASP B C 1
ATOM 2455 O O . ASP B 1 100 ? -4.109 12.359 -1.385 1 88.5 100 ASP B O 1
ATOM 2459 N N . ARG B 1 101 ? -6.191 12.969 -0.779 1 90.62 101 ARG B N 1
ATOM 2460 C CA . ARG B 1 101 ? -6.023 14.289 -1.382 1 90.62 101 ARG B CA 1
ATOM 2461 C C . ARG B 1 101 ? -4.91 15.07 -0.692 1 90.62 101 ARG B C 1
ATOM 2463 O O . ARG B 1 101 ? -4.086 15.703 -1.355 1 90.62 101 ARG B O 1
ATOM 2470 N N . GLN B 1 102 ? -4.898 14.984 0.592 1 91.94 102 GLN B N 1
ATOM 2471 C CA . GLN B 1 102 ? -3.857 15.68 1.346 1 91.94 102 GLN B CA 1
ATOM 2472 C C . GLN B 1 102 ? -2.486 15.062 1.092 1 91.94 102 GLN B C 1
ATOM 2474 O O . GLN B 1 102 ? -1.502 15.773 0.904 1 91.94 102 GLN B O 1
ATOM 2479 N N . ARG B 1 103 ? -2.438 13.797 1.081 1 89.88 103 ARG B N 1
ATOM 2480 C CA . ARG B 1 103 ? -1.194 13.07 0.836 1 89.88 103 ARG B CA 1
ATOM 2481 C C . ARG B 1 103 ? -0.619 13.422 -0.532 1 89.88 103 ARG B C 1
ATOM 2483 O O . ARG B 1 103 ? 0.582 13.672 -0.662 1 89.88 103 ARG B O 1
ATOM 2490 N N . LEU B 1 104 ? -1.481 13.453 -1.506 1 88.19 104 LEU B N 1
ATOM 2491 C CA . LEU B 1 104 ? -1.056 13.742 -2.871 1 88.19 104 LEU B CA 1
ATOM 2492 C C . LEU B 1 104 ? -0.585 15.188 -2.998 1 88.19 104 LEU B C 1
ATOM 2494 O O . LEU B 1 104 ? 0.367 15.477 -3.727 1 88.19 104 LEU B O 1
ATOM 2498 N N . ALA B 1 105 ? -1.234 16.047 -2.297 1 89.31 105 ALA B N 1
ATOM 2499 C CA . ALA B 1 105 ? -0.834 17.438 -2.299 1 89.31 105 ALA B CA 1
ATOM 2500 C C . ALA B 1 105 ? 0.555 17.625 -1.693 1 89.31 105 ALA B C 1
ATOM 2502 O O . ALA B 1 105 ? 1.276 18.562 -2.041 1 89.31 105 ALA B O 1
ATOM 2503 N N . ASP B 1 106 ? 0.938 16.703 -0.858 1 90.06 106 ASP B N 1
ATOM 2504 C CA . ASP B 1 106 ? 2.211 16.781 -0.146 1 90.06 106 ASP B CA 1
ATOM 2505 C C . ASP B 1 106 ? 3.287 15.961 -0.844 1 90.06 106 ASP B C 1
ATOM 2507 O O . ASP B 1 106 ? 4.449 15.969 -0.432 1 90.06 106 ASP B O 1
ATOM 2511 N N . ARG B 1 107 ? 2.98 15.273 -1.866 1 86.19 107 ARG B N 1
ATOM 2512 C CA . ARG B 1 107 ? 3.842 14.281 -2.5 1 86.19 107 ARG B CA 1
ATOM 2513 C C . ARG B 1 107 ? 5.16 14.898 -2.945 1 86.19 107 ARG B C 1
ATOM 2515 O O . ARG B 1 107 ? 6.23 14.352 -2.688 1 86.19 107 ARG B O 1
ATOM 2522 N N . ASP B 1 108 ? 5.133 16.078 -3.613 1 85.62 108 ASP B N 1
ATOM 2523 C CA . ASP B 1 108 ? 6.328 16.719 -4.148 1 85.62 108 ASP B CA 1
ATOM 2524 C C . ASP B 1 108 ? 7.262 17.172 -3.025 1 85.62 108 ASP B C 1
ATOM 2526 O O . ASP B 1 108 ? 8.484 17.047 -3.135 1 85.62 108 ASP B O 1
ATOM 2530 N N . ARG B 1 109 ? 6.633 17.641 -2.045 1 84.75 109 ARG B N 1
ATOM 2531 C CA . ARG B 1 109 ? 7.434 18.047 -0.896 1 84.75 109 ARG B CA 1
ATOM 2532 C C . ARG B 1 109 ? 8.086 16.844 -0.223 1 84.75 109 ARG B C 1
ATOM 2534 O O . ARG B 1 109 ? 9.266 16.891 0.134 1 84.75 109 ARG B O 1
ATOM 2541 N N . ARG B 1 110 ? 7.367 15.844 -0.072 1 83.19 110 ARG B N 1
ATOM 2542 C CA . ARG B 1 110 ? 7.82 14.648 0.634 1 83.19 110 ARG B CA 1
ATOM 2543 C C . ARG B 1 110 ? 8.922 13.938 -0.145 1 83.19 110 ARG B C 1
ATOM 2545 O O . ARG B 1 110 ? 9.953 13.57 0.423 1 83.19 110 ARG B O 1
ATOM 2552 N N . HIS B 1 111 ? 8.703 13.742 -1.453 1 86.81 111 HIS B N 1
ATOM 2553 C CA . HIS B 1 111 ? 9.656 12.945 -2.229 1 86.81 111 HIS B CA 1
ATOM 2554 C C . HIS B 1 111 ? 10.656 13.836 -2.951 1 86.81 111 HIS B C 1
ATOM 2556 O O . HIS B 1 111 ? 11.711 13.367 -3.387 1 86.81 111 HIS B O 1
ATOM 2562 N N . GLY B 1 112 ? 10.305 15.086 -3.057 1 85.75 112 GLY B N 1
ATOM 2563 C CA . GLY B 1 112 ? 11.195 16.016 -3.729 1 85.75 112 GLY B CA 1
ATOM 2564 C C . GLY B 1 112 ? 12.531 16.172 -3.027 1 85.75 112 GLY B C 1
ATOM 2565 O O . GLY B 1 112 ? 13.586 16.109 -3.664 1 85.75 112 GLY B O 1
ATOM 2566 N N . GLY B 1 113 ? 12.469 16.359 -1.749 1 85.31 113 GLY B N 1
ATOM 2567 C CA . GLY B 1 113 ? 13.703 16.453 -0.991 1 85.31 113 GLY B CA 1
ATOM 2568 C C . GLY B 1 113 ? 14.586 15.219 -1.126 1 85.31 113 GLY B C 1
ATOM 2569 O O . GLY B 1 113 ? 15.805 15.336 -1.262 1 85.31 113 GLY B O 1
ATOM 2570 N N . TRP B 1 114 ? 14.008 14.094 -1.126 1 91 114 TRP B N 1
ATOM 2571 C CA . TRP B 1 114 ? 14.719 12.836 -1.307 1 91 114 TRP B CA 1
ATOM 2572 C C . TRP B 1 114 ? 15.336 12.75 -2.701 1 91 114 TRP B C 1
ATOM 2574 O O . TRP B 1 114 ? 16.516 12.43 -2.848 1 91 114 TRP B O 1
ATOM 2584 N N . LEU B 1 115 ? 14.586 13.07 -3.689 1 91.31 115 LEU B N 1
ATOM 2585 C CA . LEU B 1 115 ? 15.055 12.984 -5.066 1 91.31 115 LEU B CA 1
ATOM 2586 C C . LEU B 1 115 ? 16.172 13.992 -5.32 1 91.31 115 LEU B C 1
ATOM 2588 O O . LEU B 1 115 ? 17.141 13.688 -6.031 1 91.31 115 LEU B O 1
ATOM 2592 N N . ASP B 1 116 ? 16.125 15.141 -4.691 1 89.88 116 ASP B N 1
ATOM 2593 C CA . ASP B 1 116 ? 17.203 16.125 -4.785 1 89.88 116 ASP B CA 1
ATOM 2594 C C . ASP B 1 116 ? 18.484 15.594 -4.148 1 89.88 116 ASP B C 1
ATOM 2596 O O . ASP B 1 116 ? 19.562 15.75 -4.711 1 89.88 116 ASP B O 1
ATOM 2600 N N . ALA B 1 117 ? 18.312 14.984 -3.066 1 88.44 117 ALA B N 1
ATOM 2601 C CA . ALA B 1 117 ? 19.469 14.469 -2.326 1 88.44 117 ALA B CA 1
ATOM 2602 C C . ALA B 1 117 ? 20.188 13.375 -3.113 1 88.44 117 ALA B C 1
ATOM 2604 O O . ALA B 1 117 ? 21.406 13.359 -3.199 1 88.44 117 ALA B O 1
ATOM 2605 N N . ILE B 1 118 ? 19.422 12.461 -3.688 1 90.88 118 ILE B N 1
ATOM 2606 C CA . ILE B 1 118 ? 20.078 11.359 -4.379 1 90.88 118 ILE B CA 1
ATOM 2607 C C . ILE B 1 118 ? 20.672 11.852 -5.695 1 90.88 118 ILE B C 1
ATOM 2609 O O . ILE B 1 118 ? 21.672 11.305 -6.18 1 90.88 118 ILE B O 1
ATOM 2613 N N . SER B 1 119 ? 20.031 12.867 -6.285 1 91.19 119 SER B N 1
ATOM 2614 C CA . SER B 1 119 ? 20.578 13.469 -7.496 1 91.19 119 SER B CA 1
ATOM 2615 C C . SER B 1 119 ? 21.984 14.008 -7.25 1 91.19 119 SER B C 1
ATOM 2617 O O . SER B 1 119 ? 22.859 13.891 -8.102 1 91.19 119 SER B O 1
ATOM 2619 N N . ALA B 1 120 ? 22.219 14.586 -6.137 1 91.38 120 ALA B N 1
ATOM 2620 C CA . ALA B 1 120 ? 23.531 15.141 -5.773 1 91.38 120 ALA B CA 1
ATOM 2621 C C . ALA B 1 120 ? 24.562 14.031 -5.566 1 91.38 120 ALA B C 1
ATOM 2623 O O . ALA B 1 120 ? 25.75 14.227 -5.824 1 91.38 120 ALA B O 1
ATOM 2624 N N . GLU B 1 121 ? 24.094 12.891 -5.188 1 92.12 121 GLU B N 1
ATOM 2625 C CA . GLU B 1 121 ? 24.984 11.773 -4.855 1 92.12 121 GLU B CA 1
ATOM 2626 C C . GLU B 1 121 ? 25.312 10.938 -6.094 1 92.12 121 GLU B C 1
ATOM 2628 O O . GLU B 1 121 ? 26.281 10.195 -6.105 1 92.12 121 GLU B O 1
ATOM 2633 N N . PHE B 1 122 ? 24.438 11.047 -7.102 1 93 122 PHE B N 1
ATOM 2634 C CA . PHE B 1 122 ? 24.609 10.258 -8.312 1 93 122 PHE B CA 1
ATOM 2635 C C . PHE B 1 122 ? 24.641 11.148 -9.547 1 93 122 PHE B C 1
ATOM 2637 O O . PHE B 1 122 ? 23.781 11.039 -10.422 1 93 122 PHE B O 1
ATOM 2644 N N . PRO B 1 123 ? 25.656 11.953 -9.727 1 89.94 123 PRO B N 1
ATOM 2645 C CA . PRO B 1 123 ? 25.703 12.945 -10.797 1 89.94 123 PRO B CA 1
ATOM 2646 C C . PRO B 1 123 ? 25.719 12.32 -12.195 1 89.94 123 PRO B C 1
ATOM 2648 O O . PRO B 1 123 ? 25.344 12.969 -13.172 1 89.94 123 PRO B O 1
ATOM 2651 N N . ASP B 1 124 ? 26.078 11.047 -12.336 1 92 124 ASP B N 1
ATOM 2652 C CA . ASP B 1 124 ? 26.188 10.414 -13.648 1 92 124 ASP B CA 1
ATOM 2653 C C . ASP B 1 124 ? 24.875 9.75 -14.047 1 92 124 ASP B C 1
ATOM 2655 O O . ASP B 1 124 ? 24.75 9.227 -15.156 1 92 124 ASP B O 1
ATOM 2659 N N . HIS B 1 125 ? 23.906 9.766 -13.188 1 94.38 125 HIS B N 1
ATOM 2660 C CA . HIS B 1 125 ? 22.594 9.18 -13.469 1 94.38 125 HIS B CA 1
ATOM 2661 C C . HIS B 1 125 ? 21.656 10.203 -14.094 1 94.38 125 HIS B C 1
ATOM 2663 O O . HIS B 1 125 ? 21.734 11.391 -13.773 1 94.38 125 HIS B O 1
ATOM 2669 N N . THR B 1 126 ? 20.812 9.695 -14.992 1 94.06 126 THR B N 1
ATOM 2670 C CA . THR B 1 126 ? 19.812 10.594 -15.562 1 94.06 126 THR B CA 1
ATOM 2671 C C . THR B 1 126 ? 18.719 10.898 -14.547 1 94.06 126 THR B C 1
ATOM 2673 O O . THR B 1 126 ? 18.484 10.117 -13.625 1 94.06 126 THR B O 1
ATOM 2676 N N . PRO B 1 127 ? 18 12.016 -14.68 1 92.94 127 PRO B N 1
ATOM 2677 C CA . PRO B 1 127 ? 16.891 12.336 -13.781 1 92.94 127 PRO B CA 1
ATOM 2678 C C . PRO B 1 127 ? 15.812 11.258 -13.758 1 92.94 127 PRO B C 1
ATOM 2680 O O . PRO B 1 127 ? 15.211 11 -12.719 1 92.94 127 PRO B O 1
ATOM 2683 N N . GLU B 1 128 ? 15.625 10.602 -14.875 1 94.56 128 GLU B N 1
ATOM 2684 C CA . GLU B 1 128 ? 14.602 9.562 -14.961 1 94.56 128 GLU B CA 1
ATOM 2685 C C . GLU B 1 128 ? 15.023 8.312 -14.195 1 94.56 128 GLU B C 1
ATOM 2687 O O . GLU B 1 128 ? 14.211 7.699 -13.5 1 94.56 128 GLU B O 1
ATOM 2692 N N . GLN B 1 129 ? 16.281 7.988 -14.352 1 95.5 129 GLN B N 1
ATOM 2693 C CA . GLN B 1 129 ? 16.812 6.863 -13.586 1 95.5 129 GLN B CA 1
ATOM 2694 C C . GLN B 1 129 ? 16.672 7.09 -12.086 1 95.5 129 GLN B C 1
ATOM 2696 O O . GLN B 1 129 ? 16.219 6.199 -11.367 1 95.5 129 GLN B O 1
ATOM 2701 N N . LEU B 1 130 ? 16.953 8.305 -11.688 1 94.56 130 LEU B N 1
ATOM 2702 C CA . LEU B 1 130 ? 16.938 8.633 -10.266 1 94.56 130 LEU B CA 1
ATOM 2703 C C . LEU B 1 130 ? 15.5 8.719 -9.758 1 94.56 130 LEU B C 1
ATOM 2705 O O . LEU B 1 130 ? 15.203 8.289 -8.633 1 94.56 130 LEU B O 1
ATOM 2709 N N . ARG B 1 131 ? 14.609 9.258 -10.523 1 95.25 131 ARG B N 1
ATOM 2710 C CA . ARG B 1 131 ? 13.211 9.305 -10.133 1 95.25 131 ARG B CA 1
ATOM 2711 C C . ARG B 1 131 ? 12.641 7.898 -9.977 1 95.25 131 ARG B C 1
ATOM 2713 O O . ARG B 1 131 ? 12.047 7.574 -8.945 1 95.25 131 ARG B O 1
ATOM 2720 N N . ARG B 1 132 ? 12.883 7.051 -10.969 1 96.81 132 ARG B N 1
ATOM 2721 C CA . ARG B 1 132 ? 12.344 5.691 -10.977 1 96.81 132 ARG B CA 1
ATOM 2722 C C . ARG B 1 132 ? 12.961 4.852 -9.867 1 96.81 132 ARG B C 1
ATOM 2724 O O . ARG B 1 132 ? 12.242 4.293 -9.039 1 96.81 132 ARG B O 1
ATOM 2731 N N . GLY B 1 133 ? 14.219 4.832 -9.82 1 96.75 133 GLY B N 1
ATOM 2732 C CA . GLY B 1 133 ? 14.883 4.055 -8.781 1 96.75 133 GLY B CA 1
ATOM 2733 C C . GLY B 1 133 ? 14.703 4.637 -7.395 1 96.75 133 GLY B C 1
ATOM 2734 O O . GLY B 1 133 ? 14.523 3.898 -6.426 1 96.75 133 GLY B O 1
ATOM 2735 N N . GLY B 1 134 ? 14.766 5.977 -7.312 1 96.44 134 GLY B N 1
ATOM 2736 C CA . GLY B 1 134 ? 14.656 6.656 -6.031 1 96.44 134 GLY B CA 1
ATOM 2737 C C . GLY B 1 134 ? 13.305 6.461 -5.367 1 96.44 134 GLY B C 1
ATOM 2738 O O . GLY B 1 134 ? 13.219 6.277 -4.152 1 96.44 134 GLY B O 1
ATOM 2739 N N . LEU B 1 135 ? 12.258 6.48 -6.113 1 96.44 135 LEU B N 1
ATOM 2740 C CA . LEU B 1 135 ? 10.922 6.32 -5.547 1 96.44 135 LEU B CA 1
ATOM 2741 C C . LEU B 1 135 ? 10.688 4.879 -5.109 1 96.44 135 LEU B C 1
ATOM 2743 O O . LEU B 1 135 ? 9.984 4.633 -4.125 1 96.44 135 LEU B O 1
ATOM 2747 N N . VAL B 1 136 ? 11.297 3.906 -5.797 1 97.44 136 VAL B N 1
ATOM 2748 C CA . VAL B 1 136 ? 11.242 2.514 -5.363 1 97.44 136 VAL B CA 1
ATOM 2749 C C . VAL B 1 136 ? 11.898 2.369 -3.994 1 97.44 136 VAL B C 1
ATOM 2751 O O . VAL B 1 136 ? 11.352 1.722 -3.1 1 97.44 136 VAL B O 1
ATOM 2754 N N . VAL B 1 137 ? 13.031 3.014 -3.844 1 97.38 137 VAL B N 1
ATOM 2755 C CA . VAL B 1 137 ? 13.711 3.004 -2.553 1 97.38 137 VAL B CA 1
ATOM 2756 C C . VAL B 1 137 ? 12.812 3.625 -1.488 1 97.38 137 VAL B C 1
ATOM 2758 O O . VAL B 1 137 ? 12.641 3.062 -0.405 1 97.38 137 VAL B O 1
ATOM 2761 N N . ALA B 1 138 ? 12.188 4.723 -1.798 1 96.19 138 ALA B N 1
ATOM 2762 C CA . ALA B 1 138 ? 11.383 5.488 -0.85 1 96.19 138 ALA B CA 1
ATOM 2763 C C . ALA B 1 138 ? 10.172 4.684 -0.385 1 96.19 138 ALA B C 1
ATOM 2765 O O . ALA B 1 138 ? 9.656 4.91 0.711 1 96.19 138 ALA B O 1
ATOM 2766 N N . ALA B 1 139 ? 9.711 3.701 -1.192 1 96.62 139 ALA B N 1
ATOM 2767 C CA . ALA B 1 139 ? 8.562 2.871 -0.821 1 96.62 139 ALA B CA 1
ATOM 2768 C C . ALA B 1 139 ? 8.773 2.229 0.547 1 96.62 139 ALA B C 1
ATOM 2770 O O . ALA B 1 139 ? 7.82 2.045 1.308 1 96.62 139 ALA B O 1
ATOM 2771 N N . PHE B 1 140 ? 9.945 1.97 0.941 1 97.56 140 PHE B N 1
ATOM 2772 C CA . PHE B 1 140 ? 10.234 1.092 2.066 1 97.56 140 PHE B CA 1
ATOM 2773 C C . PHE B 1 140 ? 10.297 1.882 3.369 1 97.56 140 PHE B C 1
ATOM 2775 O O . PHE B 1 140 ? 10.539 1.313 4.438 1 97.56 140 PHE B O 1
ATOM 2782 N N . TRP B 1 141 ? 10.031 3.182 3.332 1 96.06 141 TRP B N 1
ATOM 2783 C CA . TRP B 1 141 ? 9.883 3.877 4.605 1 96.06 141 TRP B CA 1
ATOM 2784 C C . TRP B 1 141 ? 8.539 4.605 4.672 1 96.06 141 TRP B C 1
ATOM 2786 O O . TRP B 1 141 ? 8.32 5.441 5.551 1 96.06 141 TRP B O 1
ATOM 2796 N N . THR B 1 142 ? 7.684 4.336 3.75 1 94.75 142 THR B N 1
ATOM 2797 C CA . THR B 1 142 ? 6.359 4.949 3.736 1 94.75 142 THR B CA 1
ATOM 2798 C C . THR B 1 142 ? 5.387 4.152 4.605 1 94.75 142 THR B C 1
ATOM 2800 O O . THR B 1 142 ? 5.551 2.945 4.781 1 94.75 142 THR B O 1
ATOM 2803 N N . PRO B 1 143 ? 4.285 4.812 5.066 1 95.44 143 PRO B N 1
ATOM 2804 C CA . PRO B 1 143 ? 3.26 4.09 5.82 1 95.44 143 PRO B CA 1
ATOM 2805 C C . PRO B 1 143 ? 2.605 2.975 5.008 1 95.44 143 PRO B C 1
ATOM 2807 O O . PRO B 1 143 ? 2.211 1.948 5.57 1 95.44 143 PRO B O 1
ATOM 2810 N N . THR B 1 144 ? 2.557 3.168 3.721 1 93.06 144 THR B N 1
ATOM 2811 C CA . THR B 1 144 ? 1.909 2.184 2.863 1 93.06 144 THR B CA 1
ATOM 2812 C C . THR B 1 144 ? 2.645 0.848 2.922 1 93.06 144 THR B C 1
ATOM 2814 O O . THR B 1 144 ? 2.037 -0.189 3.201 1 93.06 144 THR B O 1
ATOM 2817 N N . LEU B 1 145 ? 3.896 0.843 2.688 1 96.25 145 LEU B N 1
ATOM 2818 C CA . LEU B 1 145 ? 4.609 -0.429 2.682 1 96.25 145 LEU B CA 1
ATOM 2819 C C . LEU B 1 145 ? 4.816 -0.943 4.102 1 96.25 145 LEU B C 1
ATOM 2821 O O . LEU B 1 145 ? 4.84 -2.154 4.332 1 96.25 145 LEU B O 1
ATOM 2825 N N . TRP B 1 146 ? 4.965 0.015 5.062 1 97.75 146 TRP B N 1
ATOM 2826 C CA . TRP B 1 146 ? 4.973 -0.404 6.461 1 97.75 146 TRP B CA 1
ATOM 2827 C C . TRP B 1 146 ? 3.742 -1.244 6.785 1 97.75 146 TRP B C 1
ATOM 2829 O O . TRP B 1 146 ? 3.857 -2.332 7.355 1 97.75 146 TRP B O 1
ATOM 2839 N N . ARG B 1 147 ? 2.615 -0.746 6.41 1 95.31 147 ARG B N 1
ATOM 2840 C CA . ARG B 1 147 ? 1.367 -1.445 6.695 1 95.31 147 ARG B CA 1
ATOM 2841 C C . ARG B 1 147 ? 1.325 -2.799 5.992 1 95.31 147 ARG B C 1
ATOM 2843 O O . ARG B 1 147 ? 0.883 -3.791 6.57 1 95.31 147 ARG B O 1
ATOM 2850 N N . TRP B 1 148 ? 1.739 -2.844 4.742 1 94.44 148 TRP B N 1
ATOM 2851 C CA . TRP B 1 148 ? 1.758 -4.098 3.996 1 94.44 148 TRP B CA 1
ATOM 2852 C C . TRP B 1 148 ? 2.654 -5.125 4.676 1 94.44 148 TRP B C 1
ATOM 2854 O O . TRP B 1 148 ? 2.262 -6.281 4.855 1 94.44 148 TRP B O 1
ATOM 2864 N N . LEU B 1 149 ? 3.84 -4.727 5.098 1 97 149 LEU B N 1
ATOM 2865 C CA . LEU B 1 149 ? 4.785 -5.613 5.77 1 97 149 LEU B CA 1
ATOM 2866 C C . LEU B 1 149 ? 4.211 -6.129 7.082 1 97 149 LEU B C 1
ATOM 2868 O O . LEU B 1 149 ? 4.328 -7.316 7.395 1 97 149 LEU B O 1
ATOM 2872 N N . ARG B 1 150 ? 3.512 -5.27 7.766 1 96.06 150 ARG B N 1
ATOM 2873 C CA . ARG B 1 150 ? 2.955 -5.633 9.062 1 96.06 150 ARG B CA 1
ATOM 2874 C C . ARG B 1 150 ? 1.7 -6.484 8.906 1 96.06 150 ARG B C 1
ATOM 2876 O O . ARG B 1 150 ? 1.646 -7.613 9.391 1 96.06 150 ARG B O 1
ATOM 2883 N N . ASP B 1 151 ? 0.783 -6.008 8.141 1 92.31 151 ASP B N 1
ATOM 2884 C CA . ASP B 1 151 ? -0.568 -6.559 8.188 1 92.31 151 ASP B CA 1
ATOM 2885 C C . ASP B 1 151 ? -0.732 -7.688 7.168 1 92.31 151 ASP B C 1
ATOM 2887 O O . ASP B 1 151 ? -1.476 -8.641 7.41 1 92.31 151 ASP B O 1
ATOM 2891 N N . THR B 1 152 ? -0.045 -7.539 6.039 1 91.69 152 THR B N 1
ATOM 2892 C CA . THR B 1 152 ? -0.193 -8.547 4.996 1 91.69 152 THR B CA 1
ATOM 2893 C C . THR B 1 152 ? 0.875 -9.633 5.133 1 91.69 152 THR B C 1
ATOM 2895 O O . THR B 1 152 ? 0.572 -10.82 5.055 1 91.69 152 THR B O 1
ATOM 2898 N N . CYS B 1 153 ? 2.088 -9.242 5.406 1 94.06 153 CYS B N 1
ATOM 2899 C CA . CYS B 1 153 ? 3.174 -10.211 5.504 1 94.06 153 CYS B CA 1
ATOM 2900 C C . CYS B 1 153 ? 3.223 -10.836 6.891 1 94.06 153 CYS B C 1
ATOM 2902 O O . CYS B 1 153 ? 3.846 -11.883 7.086 1 94.06 153 CYS B O 1
ATOM 2904 N N . GLY B 1 154 ? 2.609 -10.133 7.883 1 93.5 154 GLY B N 1
ATOM 2905 C CA . GLY B 1 154 ? 2.588 -10.656 9.234 1 93.5 154 GLY B CA 1
ATOM 2906 C C . GLY B 1 154 ? 3.92 -10.516 9.953 1 93.5 154 GLY B C 1
ATOM 2907 O O . GLY B 1 154 ? 4.223 -11.289 10.867 1 93.5 154 GLY B O 1
ATOM 2908 N N . PHE B 1 155 ? 4.738 -9.609 9.547 1 96.94 155 PHE B N 1
ATOM 2909 C CA . PHE B 1 155 ? 6.023 -9.398 10.203 1 96.94 155 PHE B CA 1
ATOM 2910 C C . PHE B 1 155 ? 5.836 -8.742 11.57 1 96.94 155 PHE B C 1
ATOM 2912 O O . PHE B 1 155 ? 4.93 -7.93 11.75 1 96.94 155 PHE B O 1
ATOM 2919 N N . THR B 1 156 ? 6.73 -9.094 12.5 1 97.38 156 THR B N 1
ATOM 2920 C CA . THR B 1 156 ? 6.832 -8.344 13.742 1 97.38 156 THR B CA 1
ATOM 2921 C C . THR B 1 156 ? 7.398 -6.949 13.492 1 97.38 156 THR B C 1
ATOM 2923 O O . THR B 1 156 ? 7.918 -6.672 12.414 1 97.38 156 THR B O 1
ATOM 2926 N N . PRO B 1 157 ? 7.254 -6.07 14.477 1 98.06 157 PRO B N 1
ATOM 2927 C CA . PRO B 1 157 ? 7.871 -4.754 14.312 1 98.06 157 PRO B CA 1
ATOM 2928 C C . PRO B 1 157 ? 9.367 -4.836 14.016 1 98.06 157 PRO B C 1
ATOM 2930 O O . PRO B 1 157 ? 9.875 -4.098 13.164 1 98.06 157 PRO B O 1
ATOM 2933 N N . GLU B 1 158 ? 10.023 -5.715 14.641 1 97.25 158 GLU B N 1
ATOM 2934 C CA . GLU B 1 158 ? 11.461 -5.883 14.445 1 97.25 158 GLU B CA 1
ATOM 2935 C C . GLU B 1 158 ? 11.766 -6.41 13.047 1 97.25 158 GLU B C 1
ATOM 2937 O O . GLU B 1 158 ? 12.672 -5.914 12.375 1 97.25 158 GLU B O 1
ATOM 2942 N N . GLU B 1 159 ? 11.023 -7.387 12.617 1 97.5 159 GLU B N 1
ATOM 2943 C CA . GLU B 1 159 ? 11.195 -7.918 11.266 1 97.5 159 GLU B CA 1
ATOM 2944 C C . GLU B 1 159 ? 10.938 -6.844 10.211 1 97.5 159 GLU B C 1
ATOM 2946 O O . GLU B 1 159 ? 11.641 -6.781 9.203 1 97.5 159 GLU B O 1
ATOM 2951 N N . THR B 1 160 ? 9.906 -6.066 10.484 1 98.44 160 THR B N 1
ATOM 2952 C CA . THR B 1 160 ? 9.523 -5.02 9.539 1 98.44 160 THR B CA 1
ATOM 2953 C C . THR B 1 160 ? 10.672 -4.039 9.328 1 98.44 160 THR B C 1
ATOM 2955 O O . THR B 1 160 ? 11 -3.691 8.188 1 98.44 160 THR B O 1
ATOM 2958 N N . ARG B 1 161 ? 11.305 -3.617 10.422 1 98.12 161 ARG B N 1
ATOM 2959 C CA . ARG B 1 161 ? 12.445 -2.715 10.328 1 98.12 161 ARG B CA 1
ATOM 2960 C C . ARG B 1 161 ? 13.609 -3.379 9.602 1 98.12 161 ARG B C 1
ATOM 2962 O O . ARG B 1 161 ? 14.25 -2.764 8.742 1 98.12 161 ARG B O 1
ATOM 2969 N N . LEU B 1 162 ? 13.812 -4.594 9.898 1 97.5 162 LEU B N 1
ATOM 2970 C CA . LEU B 1 162 ? 14.914 -5.359 9.32 1 97.5 162 LEU B CA 1
ATOM 2971 C C . LEU B 1 162 ? 14.758 -5.477 7.809 1 97.5 162 LEU B C 1
ATOM 2973 O O . LEU B 1 162 ? 15.68 -5.152 7.062 1 97.5 162 LEU B O 1
ATOM 2977 N N . VAL B 1 163 ? 13.594 -5.895 7.344 1 98.06 163 VAL B N 1
ATOM 2978 C CA . VAL B 1 163 ? 13.414 -6.176 5.922 1 98.06 163 VAL B CA 1
ATOM 2979 C C . VAL B 1 163 ? 13.383 -4.867 5.137 1 98.06 163 VAL B C 1
ATOM 2981 O O . VAL B 1 163 ? 13.852 -4.812 3.996 1 98.06 163 VAL B O 1
ATOM 2984 N N . ALA B 1 164 ? 12.812 -3.844 5.746 1 98.56 164 ALA B N 1
ATOM 2985 C CA . ALA B 1 164 ? 12.805 -2.545 5.078 1 98.56 164 ALA B CA 1
ATOM 2986 C C . ALA B 1 164 ? 14.219 -1.992 4.926 1 98.56 164 ALA B C 1
ATOM 2988 O O . ALA B 1 164 ? 14.578 -1.488 3.861 1 98.56 164 ALA B O 1
ATOM 2989 N N . GLY B 1 165 ? 14.977 -2.055 6.016 1 97.94 165 GLY B N 1
ATOM 2990 C CA . GLY B 1 165 ? 16.375 -1.631 5.938 1 97.94 165 GLY B CA 1
ATOM 2991 C C . GLY B 1 165 ? 17.172 -2.4 4.906 1 97.94 165 GLY B C 1
ATOM 2992 O O . GLY B 1 165 ? 17.953 -1.812 4.152 1 97.94 165 GLY B O 1
ATOM 2993 N N . TRP B 1 166 ? 16.969 -3.691 4.898 1 97.75 166 TRP B N 1
ATOM 2994 C CA . TRP B 1 166 ? 17.641 -4.547 3.918 1 97.75 166 TRP B CA 1
ATOM 2995 C C . TRP B 1 166 ? 17.281 -4.125 2.496 1 97.75 166 TRP B C 1
ATOM 2997 O O . TRP B 1 166 ? 18.156 -3.977 1.646 1 97.75 166 TRP B O 1
ATOM 3007 N N . ALA B 1 167 ? 16 -3.945 2.201 1 98.19 167 ALA B N 1
ATOM 3008 C CA . ALA B 1 167 ? 15.539 -3.57 0.869 1 98.19 167 ALA B CA 1
ATOM 3009 C C . ALA B 1 167 ? 16.125 -2.232 0.438 1 98.19 167 ALA B C 1
ATOM 3011 O O . ALA B 1 167 ? 16.594 -2.084 -0.698 1 98.19 167 ALA B O 1
ATOM 3012 N N . ILE B 1 168 ? 16.109 -1.274 1.372 1 97.81 168 ILE B N 1
ATOM 3013 C CA . ILE B 1 168 ? 16.672 0.043 1.083 1 97.81 168 ILE B CA 1
ATOM 3014 C C . ILE B 1 168 ? 18.141 -0.093 0.688 1 97.81 168 ILE B C 1
ATOM 3016 O O . ILE B 1 168 ? 18.562 0.454 -0.332 1 97.81 168 ILE B O 1
ATOM 3020 N N . ARG B 1 169 ? 18.906 -0.821 1.427 1 96.94 169 ARG B N 1
ATOM 3021 C CA . ARG B 1 169 ? 20.328 -1.006 1.153 1 96.94 169 ARG B CA 1
ATOM 3022 C C . ARG B 1 169 ? 20.547 -1.659 -0.208 1 96.94 169 ARG B C 1
ATOM 3024 O O . ARG B 1 169 ? 21.359 -1.195 -1.002 1 96.94 169 ARG B O 1
ATOM 3031 N N . VAL B 1 170 ? 19.812 -2.691 -0.47 1 96.88 170 VAL B N 1
ATOM 3032 C CA . VAL B 1 170 ? 19.953 -3.473 -1.696 1 96.88 170 VAL B CA 1
ATOM 3033 C C . VAL B 1 170 ? 19.609 -2.602 -2.904 1 96.88 170 VAL B C 1
ATOM 3035 O O . VAL B 1 170 ? 20.328 -2.604 -3.902 1 96.88 170 VAL B O 1
ATOM 3038 N N . LEU B 1 171 ? 18.562 -1.866 -2.85 1 97.12 171 LEU B N 1
ATOM 3039 C CA . LEU B 1 171 ? 18.094 -1.06 -3.971 1 97.12 171 LEU B CA 1
ATOM 3040 C C . LEU B 1 171 ? 19.016 0.123 -4.219 1 97.12 171 LEU B C 1
ATOM 3042 O O . LEU B 1 171 ? 19.297 0.474 -5.367 1 97.12 171 LEU B O 1
ATOM 3046 N N . ILE B 1 172 ? 19.5 0.718 -3.143 1 95.88 172 ILE B N 1
ATOM 3047 C CA . ILE B 1 172 ? 20.453 1.81 -3.285 1 95.88 172 ILE B CA 1
ATOM 3048 C C . ILE B 1 172 ? 21.734 1.292 -3.939 1 95.88 172 ILE B C 1
ATOM 3050 O O . ILE B 1 172 ? 22.297 1.946 -4.82 1 95.88 172 ILE B O 1
ATOM 3054 N N . ASP B 1 173 ? 22.219 0.156 -3.496 1 94.88 173 ASP B N 1
ATOM 3055 C CA . ASP B 1 173 ? 23.422 -0.439 -4.07 1 94.88 173 ASP B CA 1
ATOM 3056 C C . ASP B 1 173 ? 23.234 -0.714 -5.562 1 94.88 173 ASP B C 1
ATOM 3058 O O . ASP B 1 173 ? 24.156 -0.506 -6.352 1 94.88 173 ASP B O 1
ATOM 3062 N N . ALA B 1 174 ? 22.094 -1.192 -5.918 1 95.31 174 ALA B N 1
ATOM 3063 C CA . ALA B 1 174 ? 21.797 -1.451 -7.324 1 95.31 174 ALA B CA 1
ATOM 3064 C C . ALA B 1 174 ? 21.797 -0.157 -8.133 1 95.31 174 ALA B C 1
ATOM 3066 O O . ALA B 1 174 ? 22.297 -0.121 -9.258 1 95.31 174 ALA B O 1
ATOM 3067 N N . LEU B 1 175 ? 21.188 0.877 -7.586 1 93.31 175 LEU B N 1
ATOM 3068 C CA . LEU B 1 175 ? 21.172 2.178 -8.25 1 93.31 175 LEU B CA 1
ATOM 3069 C C . LEU B 1 175 ? 22.594 2.699 -8.461 1 93.31 175 LEU B C 1
ATOM 3071 O O . LEU B 1 175 ? 22.891 3.279 -9.5 1 93.31 175 LEU B O 1
ATOM 3075 N N . LYS B 1 176 ? 23.406 2.498 -7.516 1 92.19 176 LYS B N 1
ATOM 3076 C CA . LYS B 1 176 ? 24.797 2.943 -7.582 1 92.19 176 LYS B CA 1
ATOM 3077 C C . LYS B 1 176 ? 25.562 2.184 -8.664 1 92.19 176 LYS B C 1
ATOM 3079 O O . LYS B 1 176 ? 26.359 2.773 -9.398 1 92.19 176 LYS B O 1
ATOM 3084 N N . LYS B 1 177 ? 25.312 0.949 -8.781 1 90.44 177 LYS B N 1
ATOM 3085 C CA . LYS B 1 177 ? 26.109 0.071 -9.633 1 90.44 177 LYS B CA 1
ATOM 3086 C C . LYS B 1 177 ? 25.703 0.216 -11.102 1 90.44 177 LYS B C 1
ATOM 3088 O O . LYS B 1 177 ? 26.562 0.397 -11.969 1 90.44 177 LYS B O 1
ATOM 3093 N N . ASP B 1 178 ? 24.406 0.027 -11.477 1 84.19 178 ASP B N 1
ATOM 3094 C CA . ASP B 1 178 ? 23.953 0.071 -12.859 1 84.19 178 ASP B CA 1
ATOM 3095 C C . ASP B 1 178 ? 22.453 0.396 -12.945 1 84.19 178 ASP B C 1
ATOM 3097 O O . ASP B 1 178 ? 21.625 -0.501 -12.867 1 84.19 178 ASP B O 1
ATOM 3101 N N . PRO B 1 179 ? 22.234 1.646 -13.234 1 83 179 PRO B N 1
ATOM 3102 C CA . PRO B 1 179 ? 20.828 2.043 -13.32 1 83 179 PRO B CA 1
ATOM 3103 C C . PRO B 1 179 ? 20.25 1.873 -14.727 1 83 179 PRO B C 1
ATOM 3105 O O . PRO B 1 179 ? 19.141 2.318 -15 1 83 179 PRO B O 1
ATOM 3108 N N . SER B 1 180 ? 20.969 1.231 -15.664 1 86 180 SER B N 1
ATOM 3109 C CA . SER B 1 180 ? 20.609 1.248 -17.078 1 86 180 SER B CA 1
ATOM 3110 C C . SER B 1 180 ? 19.266 0.553 -17.312 1 86 180 SER B C 1
ATOM 3112 O O . SER B 1 180 ? 18.547 0.892 -18.25 1 86 180 SER B O 1
ATOM 3114 N N . SER B 1 181 ? 18.938 -0.34 -16.438 1 88.25 181 SER B N 1
ATOM 3115 C CA . SER B 1 181 ? 17.703 -1.085 -16.578 1 88.25 181 SER B CA 1
ATOM 3116 C C . SER B 1 181 ? 16.484 -0.204 -16.281 1 88.25 181 SER B C 1
ATOM 3118 O O . SER B 1 181 ? 15.352 -0.583 -16.562 1 88.25 181 SER B O 1
ATOM 3120 N N . LEU B 1 182 ? 16.734 0.97 -15.836 1 92.38 182 LEU B N 1
ATOM 3121 C CA . LEU B 1 182 ? 15.656 1.894 -15.508 1 92.38 182 LEU B CA 1
ATOM 3122 C C . LEU B 1 182 ? 15.43 2.893 -16.641 1 92.38 182 LEU B C 1
ATOM 3124 O O . LEU B 1 182 ? 14.594 3.791 -16.516 1 92.38 182 LEU B O 1
ATOM 3128 N N . ASP B 1 183 ? 16.141 2.846 -17.766 1 87.75 183 ASP B N 1
ATOM 3129 C CA . ASP B 1 183 ? 16.031 3.771 -18.891 1 87.75 183 ASP B CA 1
ATOM 3130 C C . ASP B 1 183 ? 14.758 3.5 -19.703 1 87.75 183 ASP B C 1
ATOM 3132 O O . ASP B 1 183 ? 14.227 4.402 -20.344 1 87.75 183 ASP B O 1
ATOM 3136 N N . GLY B 1 184 ? 13.703 2.916 -19.359 1 71.44 184 GLY B N 1
ATOM 3137 C CA . GLY B 1 184 ? 12.5 2.633 -20.125 1 71.44 184 GLY B CA 1
ATOM 3138 C C . GLY B 1 184 ? 12.742 2.547 -21.609 1 71.44 184 GLY B C 1
ATOM 3139 O O . GLY B 1 184 ? 13.844 2.83 -22.094 1 71.44 184 GLY B O 1
ATOM 3140 N N . SER B 1 185 ? 11.922 1.734 -22.484 1 59.16 185 SER B N 1
ATOM 3141 C CA . SER B 1 185 ? 12 1.749 -23.938 1 59.16 185 SER B CA 1
ATOM 3142 C C . SER B 1 185 ? 11.922 3.172 -24.484 1 59.16 185 SER B C 1
ATOM 3144 O O . SER B 1 185 ? 11.125 3.982 -24 1 59.16 185 SER B O 1
ATOM 3146 N N . PRO B 1 186 ? 12.906 3.6 -25.172 1 47.34 186 PRO B N 1
ATOM 3147 C CA . PRO B 1 186 ? 12.789 4.906 -25.812 1 47.34 186 PRO B CA 1
ATOM 3148 C C . PRO B 1 186 ? 11.398 5.164 -26.391 1 47.34 186 PRO B C 1
ATOM 3150 O O . PRO B 1 186 ? 10.703 4.223 -26.781 1 47.34 186 PRO B O 1
ATOM 3153 N N . SER B 1 187 ? 10.664 6.055 -25.688 1 42.38 187 SER B N 1
ATOM 3154 C CA . SER B 1 187 ? 9.406 6.473 -26.297 1 42.38 187 SER B CA 1
ATOM 3155 C C . SER B 1 187 ? 9.469 6.363 -27.812 1 42.38 187 SER B C 1
ATOM 3157 O O . SER B 1 187 ? 10.383 6.895 -28.453 1 42.38 187 SER B O 1
ATOM 3159 N N . ASN B 1 188 ? 9.102 5.301 -28.328 1 37.81 188 ASN B N 1
ATOM 3160 C CA . ASN B 1 188 ? 8.891 5.426 -29.766 1 37.81 188 ASN B CA 1
ATOM 3161 C C . ASN B 1 188 ? 8.266 6.77 -30.125 1 37.81 188 ASN B C 1
ATOM 3163 O O . ASN B 1 188 ? 7.082 7 -29.859 1 37.81 188 ASN B O 1
ATOM 3167 N N . THR B 1 189 ? 8.922 7.879 -30.047 1 36.69 189 THR B N 1
ATOM 3168 C CA . THR B 1 189 ? 8.438 9.062 -30.766 1 36.69 189 THR B CA 1
ATOM 3169 C C . THR B 1 189 ? 7.789 8.672 -32.094 1 36.69 189 THR B C 1
ATOM 3171 O O . THR B 1 189 ? 8.461 8.156 -32.969 1 36.69 189 THR B O 1
ATOM 3174 N N . LEU B 1 190 ? 6.559 8.375 -32.094 1 37.62 190 LEU B N 1
ATOM 3175 C CA . LEU B 1 190 ? 5.883 8.289 -33.375 1 37.62 190 LEU B CA 1
ATOM 3176 C C . LEU B 1 190 ? 6.453 9.312 -34.375 1 37.62 190 LEU B C 1
ATOM 3178 O O . LEU B 1 190 ? 6.648 10.477 -34 1 37.62 190 LEU B O 1
ATOM 3182 N N . PRO B 1 191 ? 7.129 8.875 -35.344 1 39.56 191 PRO B N 1
ATOM 3183 C CA . PRO B 1 191 ? 7.547 9.875 -36.312 1 39.56 191 PRO B CA 1
ATOM 3184 C C . PRO B 1 191 ? 6.461 10.914 -36.594 1 39.56 191 PRO B C 1
ATOM 3186 O O . PRO B 1 191 ? 5.273 10.594 -36.562 1 39.56 191 PRO B O 1
ATOM 3189 N N . SER B 1 192 ? 6.723 12.109 -36.25 1 39.47 192 SER B N 1
ATOM 3190 C CA . SER B 1 192 ? 5.82 13.188 -36.656 1 39.47 192 SER B CA 1
ATOM 3191 C C . SER B 1 192 ? 5.281 12.969 -38.062 1 39.47 192 SER B C 1
ATOM 3193 O O . SER B 1 192 ? 6.039 12.672 -38.969 1 39.47 192 SER B O 1
ATOM 3195 N N . PRO B 1 193 ? 4.039 12.68 -38.062 1 39.62 193 PRO B N 1
ATOM 3196 C CA . PRO B 1 193 ? 3.6 12.609 -39.438 1 39.62 193 PRO B CA 1
ATOM 3197 C C . PRO B 1 193 ? 4.234 13.695 -40.312 1 39.62 193 PRO B C 1
ATOM 3199 O O . PRO B 1 193 ? 4.582 14.766 -39.812 1 39.62 193 PRO B O 1
ATOM 3202 N N . ASP B 1 194 ? 5 13.289 -41.219 1 37.56 194 ASP B N 1
ATOM 3203 C CA . ASP B 1 194 ? 5.531 14.219 -42.219 1 37.56 194 ASP B CA 1
ATOM 3204 C C . ASP B 1 194 ? 4.477 15.242 -42.625 1 37.56 194 ASP B C 1
ATOM 3206 O O . ASP B 1 194 ? 3.371 14.875 -43.031 1 37.56 194 ASP B O 1
ATOM 3210 N N . PRO B 1 195 ? 4.609 16.453 -42.125 1 39.28 195 PRO B N 1
ATOM 3211 C CA . PRO B 1 195 ? 3.646 17.5 -42.531 1 39.28 195 PRO B CA 1
ATOM 3212 C C . PRO B 1 195 ? 3.334 17.484 -44 1 39.28 195 PRO B C 1
ATOM 3214 O O . PRO B 1 195 ? 2.459 18.234 -44.469 1 39.28 195 PRO B O 1
ATOM 3217 N N . ASP B 1 196 ? 4.277 16.891 -44.75 1 38.72 196 ASP B N 1
ATOM 3218 C CA . ASP B 1 196 ? 4.125 17.203 -46.156 1 38.72 196 ASP B CA 1
ATOM 3219 C C . ASP B 1 196 ? 2.945 16.453 -46.781 1 38.72 196 ASP B C 1
ATOM 3221 O O . ASP B 1 196 ? 2.773 16.422 -48 1 38.72 196 ASP B O 1
ATOM 3225 N N . ASP B 1 197 ? 2.285 15.484 -46.031 1 36.56 197 ASP B N 1
ATOM 3226 C CA . ASP B 1 197 ? 1.249 14.891 -46.875 1 36.56 197 ASP B CA 1
ATOM 3227 C C . ASP B 1 197 ? 0.09 15.859 -47.094 1 36.56 197 ASP B C 1
ATOM 3229 O O . ASP B 1 197 ? -0.832 15.93 -46.281 1 36.56 197 ASP B O 1
ATOM 3233 N N . GLU B 1 198 ? 0.476 17.125 -47.375 1 31.38 198 GLU B N 1
ATOM 3234 C CA . GLU B 1 198 ? -0.472 18.047 -48 1 31.38 198 GLU B CA 1
ATOM 3235 C C . GLU B 1 198 ? -1.333 17.344 -49.062 1 31.38 198 GLU B C 1
ATOM 3237 O O . GLU B 1 198 ? -0.816 16.844 -50.031 1 31.38 198 GLU B O 1
ATOM 3242 N N . PHE B 1 199 ? -2.35 16.656 -48.594 1 25.05 199 PHE B N 1
ATOM 3243 C CA . PHE B 1 199 ? -3.289 16.266 -49.656 1 25.05 199 PHE B CA 1
ATOM 3244 C C . PHE B 1 199 ? -3.723 17.484 -50.469 1 25.05 199 PHE B C 1
ATOM 3246 O O . PHE B 1 199 ? -4.18 18.484 -49.906 1 25.05 199 PHE B O 1
ATOM 3253 N N . LYS B 1 200 ? -3.102 17.734 -51.531 1 33.47 200 LYS B N 1
ATOM 3254 C CA . LYS B 1 200 ? -3.58 18.516 -52.656 1 33.47 200 LYS B CA 1
ATOM 3255 C C . LYS B 1 200 ? -5.008 18.141 -53.031 1 33.47 200 LYS B C 1
ATOM 3257 O O . LYS B 1 200 ? -5.27 16.984 -53.406 1 33.47 200 LYS B O 1
ATOM 3262 N N . PRO B 1 201 ? -5.934 19.078 -52.469 1 25.47 201 PRO B N 1
ATOM 3263 C CA . PRO B 1 201 ? -7.129 18.875 -53.281 1 25.47 201 PRO B CA 1
ATOM 3264 C C . PRO B 1 201 ? -6.875 19.094 -54.781 1 25.47 201 PRO B C 1
ATOM 3266 O O . PRO B 1 201 ? -5.949 19.812 -55.125 1 25.47 201 PRO B O 1
#

Organism: Methylococcus capsulatus (strain ATCC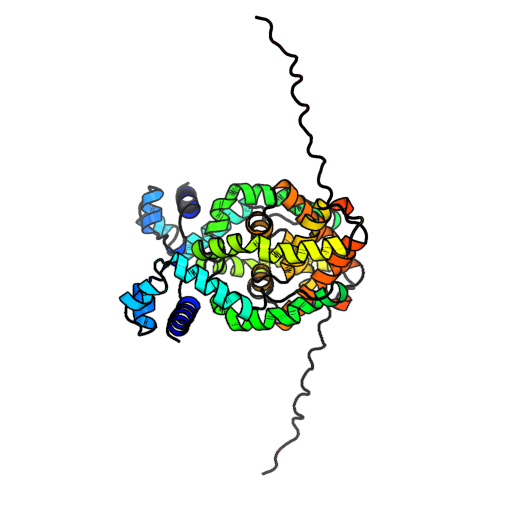 33009 / NCIMB 11132 / Bath) (NCBI:txid243233)

Nearest PDB structures (foldseek):
  2qib-assembly1_B  TM=7.217E-01  e=1.060E-03  Streptomyces coelicolor A3(2)
  2eh3-assembly1_A-2  TM=7.229E-01  e=3.041E-03  Aquifex aeolicus VF5
  3bjb-assembly1_A  TM=5.562E-01  e=1.162E-03  Rhodococcus jostii RHA1
  3bjb-assembly3_E  TM=5.836E-01  e=3.041E-03  Rhodococcus jostii RHA1
  2qko-assembly1_A  TM=5.591E-01  e=1.301E-01  Rhodococcus jostii RHA1

Secondary structure (DSSP, 8-state):
-HHHHHHHHHHHHHTTS-GGG--HHHHHHHHT--HHHHHHH-SSHHHHHHHHHHHHHHHHTTTSPPPPGGGGGGHHHHHHHHHHHTHHHHHHHTT-HHHHHHHHHTHHHHHHHHHHHHHHH-TTS-HHHHHHHHHHHHGGGSHHHHHIIIIIT---HHHHHHHHHHHHHHHHHHHHH-GGGGS-S---------TT-----/-HHHHHHHHHHHHHTTS-GGG--HHHHHHHHT--HHHHHHH-SSHHHHHHHHHHHHHHHHTTTSPPPPGGGGGGHHHHHHHHHHHTHHHHHHHTT-HHHHHHHHHTHHHHHHHHHHHHHHH-TTS-HHHHHHHHHHHHGGGSHHHHHIIIIIT---HHHHHHHHHHHHHHHHHHHHH-GGGGS-S---------TT-----

Foldseek 3Di:
DLLVLLLVLVLVDLLPDALVPDDLVVSCVSSVHDSVVSCVCPVGSLSSLLVNCVVCCVLQVLLPQQDALVCNLQLLVVRVVSCVVSVSNCVNLPPDPSNVVNVVVCVCVRCVNQLVRVCVVCVPDDSQLSVVLSVVLVCLNDSVVLCCCCPVVVDDSVVSSVVSSVVNVVSVVVSNPDSPVRVPDPPPPPPDPPVPPPPDD/DLLVLLLVLVLVDLLPDALVPDDLVVSCVSSVHDSVVSCVCPVGSLSSLLVNCVVCCVLQVLLPAQDALVCNLQLLVVRVVSCVVSVSNCVNLPPDPSNVVNVVVCVCVRCVNQLVRVCVVCVPDDSQLSVVLSVVLVCLNDSVVLCCCCPVVVDDSVVSSVVSSVSNVVSSVCSNPDSPVRVPDPPPPPPDPPVPPPPDD

InterPro domains:
  IPR001647 DNA-binding HTH domain, TetR-type [PF00440] (6-51)
  IPR001647 DNA-binding HTH domain, TetR-type [PS50977] (1-60)
  IPR009057 Homedomain-like superfamily [SSF46689] (2-56)
  IPR050109 HTH-type, TetR-like transcriptional regulator [PTHR30055] (2-128)

Radius of gyration: 24.45 Å; Cα contacts (8 Å, |Δi|>4): 406; chains: 2; bounding box: 61×55×106 Å

Sequence (402 aa):
MTRERILMAAKDYLEKNDIERLTLRRVAELSGVSPPTVYAHFPTMDDLIAAFFQWLKPRLGLDQPLPSLKELATLPDRLFPRYEEYGPLLRNLMNKPSWDRQRLADRDRRHGGWLDAISAEFPDHTPEQLRRGGLVVAAFWTPTLWRWLRDTCGFTPEETRLVAGWAIRVLIDALKKDPSSLDGSPSNTLPSPDPDDEFKPMTRERILMAAKDYLEKNDIERLTLRRVAELSGVSPPTVYAHFPTMDDLIAAFFQWLKPRLGLDQPLPSLKELATLPDRLFPRYEEYGPLLRNLMNKPSWDRQRLADRDRRHGGWLDAISAEFPDHTPEQLRRGGLVVAAFWTPTLWRWLRDTCGFTPEETRLVAGWAIRVLIDALKKDPSSLDGSPSNTLPSPDPDDEFKP

pLDDT: mean 89.57, std 16.33, range [25.05, 98.56]

Solvent-accessible surface area (backbone atoms only — not comparable to full-atom values): 22492 Å² total; per-residue (Å²): 108,69,66,56,41,42,48,50,32,43,50,62,46,30,44,76,35,56,62,91,74,61,47,68,64,57,37,15,64,68,40,72,42,55,54,71,58,45,40,70,79,29,77,41,66,65,50,43,51,49,50,44,48,64,61,46,35,59,66,42,50,69,70,54,82,75,66,54,80,88,47,43,35,52,45,27,68,67,31,45,63,34,45,59,73,43,35,55,37,50,61,42,41,52,81,30,71,76,50,45,52,50,52,58,72,40,38,59,67,59,49,42,59,52,49,53,53,50,45,70,75,39,75,88,56,52,72,60,32,45,52,53,53,45,51,59,41,51,43,49,69,34,71,68,46,49,47,41,38,37,72,69,69,62,39,50,75,67,51,40,33,44,49,29,18,49,49,32,46,54,48,51,52,43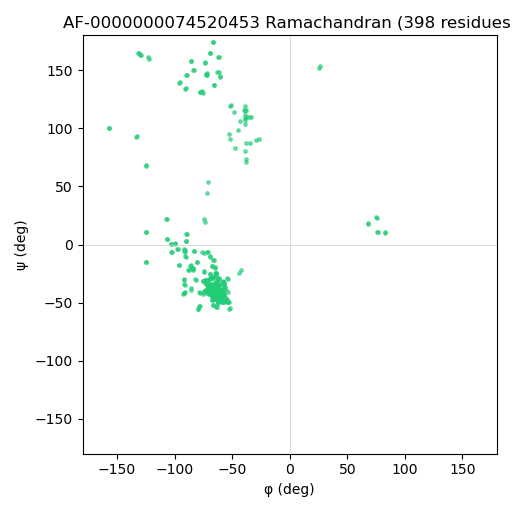,53,71,72,60,46,70,80,53,63,62,77,73,72,76,68,68,73,68,74,68,79,73,76,63,77,74,127,111,68,66,55,41,41,50,50,32,43,51,62,47,29,44,77,36,56,63,90,74,62,46,68,64,56,35,15,64,69,39,72,42,55,52,72,58,45,41,71,77,29,77,42,67,66,49,42,52,49,50,45,50,64,60,46,34,61,68,43,48,69,72,53,82,77,67,54,82,90,48,42,38,53,44,28,68,68,30,46,62,34,46,58,75,43,34,55,38,50,61,43,42,51,80,30,71,77,49,46,53,51,52,59,72,40,39,60,67,61,49,40,58,55,49,54,53,51,46,71,73,38,76,89,54,53,72,61,34,45,51,53,54,45,52,59,41,51,42,49,68,33,72,68,45,50,47,42,37,38,72,68,68,62,40,50,74,68,52,41,32,44,50,28,17,48,49,32,46,53,49,50,52,43,53,72,73,61,47,71,78,52,63,64,79,74,74,76,68,67,73,68,73,65,80,74,73,61,77,73,126